Protein AF-A0A0R2AXK6-F1 (afdb_monomer)

Solvent-accessible surface area (backbone atoms only — not comparable to full-atom values): 23419 Å² total; per-residue (Å²): 114,49,30,37,35,32,41,32,31,84,29,77,49,39,44,47,33,46,62,75,41,19,78,37,72,58,37,34,41,34,38,28,27,78,58,57,89,79,59,83,62,90,82,44,73,19,51,71,48,80,43,68,38,48,72,73,38,55,65,51,40,45,72,63,34,59,83,30,48,33,42,36,40,46,66,85,77,73,53,39,70,35,46,60,40,49,54,51,26,28,61,77,44,67,35,57,36,39,37,38,56,71,36,62,55,58,79,75,32,40,62,67,61,29,25,57,58,59,54,71,74,63,50,65,51,50,31,47,26,51,50,57,56,70,73,45,91,66,42,31,27,39,35,17,40,33,49,69,24,69,45,79,58,73,54,69,46,78,36,49,76,92,47,73,53,64,38,30,29,22,26,32,42,27,54,25,52,51,51,52,50,40,71,77,32,79,76,58,55,62,72,30,43,39,31,35,13,21,78,91,36,64,64,66,54,42,59,91,77,33,79,86,25,70,66,97,41,56,74,66,51,48,46,48,52,50,50,52,51,53,73,74,40,69,32,24,30,35,40,36,21,42,54,48,38,40,89,23,62,29,68,47,68,89,77,48,52,69,68,59,47,60,39,57,19,31,73,66,38,44,71,77,39,39,62,63,29,41,53,51,42,34,72,53,44,54,43,28,46,76,73,58,36,48,32,49,31,31,31,13,52,16,42,32,36,76,73,58,39,32,67,37,39,31,28,65,43,40,73,52,37,47,54,74,35,58,40,85,50,71,20,37,31,37,33,30,47,50,50,18,27,25,76,81,83,58,54,76,39,53,43,73,63,65,70,72,88,56,72,46,57,30,92,86,81,65,40,52,51,41,67,42,49,36,63,77,64,57,53,66,33,65,68,24,46,51,49,39,52,54,47,37,73,62,32,55,28,39,39,39,31,22,51,82,52,93,75,72,91,64,56,84,91,36,55,25,37,34,29,29,65,61,91,50,82,58,59,86,68,33,74,41,76,41,72,37,54,41,43,76,66,28,53,88,52,81

pLDDT: mean 91.11, std 10.14, range [39.44, 98.81]

Foldseek 3Di:
DAEEEEAQCVAPLNVLLQVVCQPPQVYAYEYEEQDQVSDDNPSRPHHYHYAHDDLLDLVSLLVRCAPHQEYEYDDDDQLLSNQVSNLVSCVNRVHAEYEYELAPCLQPQEDDLLNVVVCVVPCPSSVNNLVSNLPDPHFYEYEHEAAEFQDQDQAKDKDWPPHRDFAHYDYSNNVSVVVVVCSVPVPPQGSIYIYIHHPPRDDNHNVVVRPRGPPPAPLVRLLVVVVVVLVVWQQEEEEEEQLQCVVLVAHDCVPPDPVLLVQLQDPVNCVPPVFVNLVSCCVRAVVSCVPSAGALLLLLQQLCVVVRSYVAYEYCDQRCRNVSSPGDHYQNQQHHQQFKAFPPPGDTHGNVQSNPNGFRADPPPRGGIRGPHSPVDSHTDPVSVVSVLVSQVVGQEYEYAHDQPPPVPHDLVHAYEYDDLDDHPCVVSHPYYNNDRSNVSSNVSD

Secondary structure (DSSP, 8-state):
-EEEEEETTTSHHHHHHHHHHTT-TTEEEEEEES-GGG---TT--S-EEEEE--TT-HHHHHHH-TT-SEEEE---S-THHHHHHHHHHHHHTT--EEEEE--TTTTS---HHHHHHHHTT--HHHHHHHHHHHHSSSEEEEEEE-EEE-------EEEETTSPP--SEEEHHHHHHHHHHHHH-TTTTTTEEEEEE-TT--SS-SHHHHTTT--SS-HHHHHHHHHHHHHH-SSEEEEE-GGGGGGGT---GGGS-HHHHHHHT-HHHHHH-HHHHHHHHIIIIIHHHHHT-S-HHHHHHHHHHHTTSEEEEEE---S-HHHHHT-SSEEETT--TT-EEETTT--EE-GGGG-SSS--B-TTT-PBEEPS--GGG----HHHHHHHHHHHHH-SEEEEES--SSS----TTS-EEEE-SS--GGGGT-SEEE-S-HHHHHTTT-

Nearest PDB structures (foldseek):
  3qvo-assembly1_A  TM=9.145E-01  e=1.115E-18  Shigella flexneri 2a str. 2457T
  3d4b-assembly1_A  TM=7.989E-01  e=2.030E-16  Thermotoga maritima
  1s7g-assembly1_E  TM=7.992E-01  e=5.850E-15  Archaeoglobus fulgidus
  2b4y-assembly1_A  TM=7.378E-01  e=6.371E-12  Homo sapiens
  5btr-assembly3_C  TM=6.161E-01  e=2.754E-11  Homo sapiens

InterPro domains:
  IPR003000 Sirtuin family [PF02146] (241-403)
  IPR016040 NAD(P)-binding domain [PF13460] (8-186)
  IPR026590 Sirtuin family, catalytic core domain [PS50305] (216-446)
  IPR026591 Sirtuin, catalytic core small domain superfamily [G3DSA:3.30.1600.10] (250-379)
  IPR029035 DHS-like NAD/FAD-binding domain superfamily [SSF52467] (216-444)
  IPR036291 NAD(P)-binding domain superfamily [SSF51735] (1-191)
  IPR050134 NAD-dependent sirtuin protein deacylases [PTHR11085] (218-444)

Radius of gyration: 29.21 Å; Cα contacts (8 Å, |Δi|>4): 893; chains: 1; bounding box: 75×34×78 Å

Structure (mmCIF, N/CA/C/O backbone):
data_AF-A0A0R2AXK6-F1
#
_entry.id   AF-A0A0R2AXK6-F1
#
loop_
_atom_site.group_PDB
_atom_site.id
_atom_site.type_symbol
_atom_site.label_atom_id
_atom_site.label_alt_id
_atom_site.label_comp_id
_atom_site.label_asym_id
_atom_site.label_entity_id
_atom_site.label_seq_id
_atom_site.pdbx_PDB_ins_code
_atom_site.Cartn_x
_atom_site.Cartn_y
_atom_site.Cartn_z
_atom_site.occupancy
_atom_site.B_iso_or_equiv
_atom_site.auth_seq_id
_atom_site.auth_comp_id
_atom_site.auth_asym_id
_atom_site.auth_atom_id
_atom_site.pdbx_PDB_model_num
ATOM 1 N N . MET A 1 1 ? -27.196 8.729 32.545 1.00 89.94 1 MET A N 1
ATOM 2 C CA . MET A 1 1 ? -25.889 8.409 31.955 1.00 89.94 1 MET A CA 1
ATOM 3 C C . MET A 1 1 ? -25.949 6.957 31.538 1.00 89.94 1 MET A C 1
ATOM 5 O O . MET A 1 1 ? -26.334 6.155 32.378 1.00 89.94 1 MET A O 1
ATOM 9 N N . THR A 1 2 ? -25.680 6.662 30.272 1.00 95.62 2 THR A N 1
ATOM 10 C CA . THR A 1 2 ? -25.713 5.306 29.708 1.00 95.62 2 THR A CA 1
ATOM 11 C C . THR A 1 2 ? -24.298 4.742 29.693 1.00 95.62 2 THR A C 1
ATOM 13 O O . THR A 1 2 ? -23.390 5.390 29.168 1.00 95.62 2 THR A O 1
ATOM 16 N N . ASN A 1 3 ? -24.099 3.555 30.251 1.00 97.44 3 ASN A N 1
ATOM 17 C CA . ASN A 1 3 ? -22.807 2.881 30.291 1.00 97.44 3 ASN A CA 1
ATOM 18 C C . ASN A 1 3 ? -22.643 2.017 29.034 1.00 97.44 3 ASN A C 1
ATOM 20 O O . ASN A 1 3 ? -23.398 1.068 28.809 1.00 97.44 3 ASN A O 1
ATOM 24 N N . VAL A 1 4 ? -21.679 2.373 28.185 1.00 97.94 4 VAL A N 1
ATOM 25 C CA . VAL A 1 4 ? -21.466 1.732 26.883 1.00 97.94 4 VAL A CA 1
ATOM 26 C C . VAL A 1 4 ? -20.065 1.147 26.824 1.00 97.94 4 VAL A C 1
ATOM 28 O O . VAL A 1 4 ? -19.077 1.880 26.888 1.00 97.94 4 VAL A O 1
ATOM 31 N N . ILE A 1 5 ? -19.971 -0.166 26.619 1.00 98.25 5 ILE A N 1
ATOM 32 C CA . ILE A 1 5 ? -18.699 -0.846 26.381 1.00 98.25 5 ILE A CA 1
ATOM 33 C C . ILE A 1 5 ? -18.436 -1.008 24.883 1.00 98.25 5 ILE A C 1
ATOM 35 O O . ILE A 1 5 ? -19.271 -1.519 24.136 1.00 98.25 5 ILE A O 1
ATOM 39 N N . LEU A 1 6 ? -17.250 -0.581 24.445 1.00 98.31 6 LEU A N 1
ATOM 40 C CA . LEU A 1 6 ? -16.739 -0.750 23.088 1.00 98.31 6 LEU A CA 1
ATOM 41 C C . LEU A 1 6 ? -15.697 -1.873 23.079 1.00 98.31 6 LEU A C 1
ATOM 43 O O . LEU A 1 6 ? -14.557 -1.684 23.511 1.00 98.31 6 LEU A O 1
ATOM 47 N N . ILE A 1 7 ? -16.074 -3.041 22.564 1.00 97.88 7 ILE A N 1
ATOM 48 C CA . ILE A 1 7 ? -15.177 -4.191 22.416 1.00 97.88 7 ILE A CA 1
ATOM 49 C C . ILE A 1 7 ? -14.426 -4.077 21.093 1.00 97.88 7 ILE A C 1
ATOM 51 O O . ILE A 1 7 ? -15.028 -3.972 20.021 1.00 97.88 7 ILE A O 1
ATOM 55 N N . GLY A 1 8 ? -13.094 -4.115 21.172 1.00 93.94 8 GLY A N 1
ATOM 56 C CA . GLY A 1 8 ? -12.232 -3.791 20.039 1.00 93.94 8 GLY A CA 1
ATOM 57 C C . GLY A 1 8 ? -12.044 -2.284 19.891 1.00 93.94 8 GLY A C 1
ATOM 58 O O . GLY A 1 8 ? -12.012 -1.778 18.773 1.00 93.94 8 GLY A O 1
ATOM 59 N N . ALA A 1 9 ? -11.915 -1.557 21.006 1.00 94.25 9 ALA A N 1
ATOM 60 C CA . ALA A 1 9 ? -11.909 -0.092 21.039 1.00 94.25 9 ALA A CA 1
ATOM 61 C C . ALA A 1 9 ? -10.862 0.576 20.120 1.00 94.25 9 ALA A C 1
ATOM 63 O O . ALA A 1 9 ? -11.079 1.683 19.633 1.00 94.25 9 ALA A O 1
ATOM 64 N N . ASN A 1 10 ? -9.745 -0.100 19.822 1.00 90.25 10 ASN A N 1
ATOM 65 C CA . ASN A 1 10 ? -8.734 0.398 18.880 1.00 90.25 10 ASN A CA 1
ATOM 66 C C . ASN A 1 10 ? -9.032 0.058 17.400 1.00 90.25 10 ASN A C 1
ATOM 68 O O . ASN A 1 10 ? -8.201 0.291 16.526 1.00 90.25 10 ASN A O 1
ATOM 72 N N . GLY A 1 11 ? -10.187 -0.521 17.076 1.00 87.38 11 GLY A N 1
ATOM 73 C CA . GLY A 1 11 ? -10.617 -0.726 15.694 1.00 87.38 11 GLY A CA 1
ATOM 74 C C . GLY A 1 11 ? -10.869 0.609 14.989 1.00 87.38 11 GLY A C 1
ATOM 75 O O . GLY A 1 11 ? -11.299 1.575 15.614 1.00 87.38 11 GLY A O 1
ATOM 76 N N . ALA A 1 12 ? -10.635 0.681 13.674 1.00 87.81 12 ALA A N 1
ATOM 77 C CA . ALA A 1 12 ? -10.747 1.936 12.921 1.00 87.81 12 ALA A CA 1
ATOM 78 C C . ALA A 1 12 ? -12.122 2.614 13.079 1.00 87.81 12 ALA A C 1
ATOM 80 O O . ALA A 1 12 ? -12.190 3.814 13.323 1.00 87.81 12 ALA A O 1
ATOM 81 N N . THR A 1 13 ? -13.211 1.845 13.008 1.00 92.81 13 THR A N 1
ATOM 82 C CA . THR A 1 13 ? -14.577 2.361 13.213 1.00 92.81 13 THR A CA 1
ATOM 83 C C . THR A 1 13 ? -14.833 2.740 14.672 1.00 92.81 13 THR A C 1
ATOM 85 O O . THR A 1 13 ? -15.490 3.742 14.936 1.00 92.81 13 THR A O 1
ATOM 88 N N . MET A 1 14 ? -14.269 1.989 15.624 1.00 96.12 14 MET A N 1
ATOM 89 C CA . MET A 1 14 ? -14.439 2.258 17.056 1.00 96.12 14 MET A CA 1
ATOM 90 C C . MET A 1 14 ? -13.715 3.528 17.501 1.00 96.12 14 MET A C 1
ATOM 92 O O . MET A 1 14 ? -14.247 4.275 18.318 1.00 96.12 14 MET A O 1
ATOM 96 N N . ARG A 1 15 ? -12.558 3.846 16.908 1.00 93.75 15 ARG A N 1
ATOM 97 C CA . ARG A 1 15 ? -11.887 5.136 17.125 1.00 93.75 15 ARG A CA 1
ATOM 98 C C . ARG A 1 15 ? -12.723 6.317 16.633 1.00 93.75 15 ARG A C 1
ATOM 100 O O . ARG A 1 15 ? -12.815 7.311 17.341 1.00 93.75 15 ARG A O 1
ATOM 107 N N . VAL A 1 16 ? -13.363 6.199 15.465 1.00 95.50 16 VAL A N 1
ATOM 108 C CA . VAL A 1 16 ? -14.273 7.240 14.948 1.00 95.50 16 VAL A CA 1
ATOM 109 C C . VAL A 1 16 ? -15.485 7.409 15.866 1.00 95.50 16 VAL A C 1
ATOM 111 O O . VAL A 1 16 ? -15.841 8.534 16.202 1.00 95.50 16 VAL A O 1
ATOM 114 N N . LEU A 1 17 ? -16.073 6.306 16.339 1.00 97.69 17 LEU A N 1
ATOM 115 C CA . LEU A 1 17 ? -17.159 6.337 17.324 1.00 97.69 17 LEU A CA 1
ATOM 116 C C . LEU A 1 17 ? -16.734 7.008 18.637 1.00 97.69 17 LEU A C 1
ATOM 118 O O . LEU A 1 17 ? -17.466 7.835 19.175 1.00 97.69 17 LEU A O 1
ATOM 122 N N . THR A 1 18 ? -15.538 6.686 19.128 1.00 96.62 18 THR A N 1
ATOM 123 C CA . THR A 1 18 ? -14.982 7.267 20.356 1.00 96.62 18 THR A CA 1
ATOM 124 C C . THR A 1 18 ? -14.760 8.769 20.184 1.00 96.62 18 THR A C 1
ATOM 126 O O . THR A 1 18 ? -15.131 9.541 21.062 1.00 96.62 18 THR A O 1
ATOM 129 N N . ASP A 1 19 ? -14.222 9.203 19.039 1.00 95.06 19 ASP A N 1
ATOM 130 C CA . ASP A 1 19 ? -14.019 10.623 18.737 1.00 95.06 19 ASP A CA 1
ATOM 131 C C . ASP A 1 19 ? -15.344 11.398 18.642 1.00 95.06 19 ASP A C 1
ATOM 133 O O . ASP A 1 19 ? -15.443 12.500 19.178 1.00 95.06 19 ASP A O 1
ATOM 137 N N . GLN A 1 20 ? -16.388 10.810 18.047 1.00 96.25 20 GLN A N 1
ATOM 138 C CA . GLN A 1 20 ? -17.723 11.420 17.989 1.00 96.25 20 GLN A CA 1
ATOM 139 C C . GLN A 1 20 ? -18.422 11.478 19.361 1.00 96.25 20 GLN A C 1
ATOM 141 O O . GLN A 1 20 ? -19.237 12.370 19.594 1.00 96.25 20 GLN A O 1
ATOM 146 N N . LEU A 1 21 ? -18.098 10.566 20.285 1.00 96.88 21 LEU A N 1
ATOM 147 C CA . LEU A 1 21 ? -18.639 10.538 21.652 1.00 96.88 21 LEU A CA 1
ATOM 148 C C . LEU A 1 21 ? -17.771 11.278 22.682 1.00 96.88 21 LEU A C 1
ATOM 150 O O . LEU A 1 21 ? -18.183 11.408 23.833 1.00 96.88 21 LEU A O 1
ATOM 154 N N . LYS A 1 22 ? -16.599 11.801 22.302 1.00 95.31 22 LYS A N 1
ATOM 155 C CA . LYS A 1 22 ? -15.584 12.299 23.249 1.00 95.31 22 LYS A CA 1
ATOM 156 C C . LYS A 1 22 ? -16.024 13.463 24.134 1.00 95.31 22 LYS A C 1
ATOM 158 O O . LYS A 1 22 ? -15.409 13.690 25.170 1.00 95.31 22 LYS A O 1
ATOM 163 N N . ASP A 1 23 ? -17.049 14.204 23.724 1.00 95.50 23 ASP A N 1
ATOM 164 C CA . ASP A 1 23 ? -17.620 15.340 24.455 1.00 95.50 23 ASP A CA 1
ATOM 165 C C . ASP A 1 23 ? -19.064 15.057 24.934 1.00 95.50 23 ASP A C 1
ATOM 167 O O . ASP A 1 23 ? -19.755 15.964 25.400 1.00 95.50 23 ASP A O 1
ATOM 171 N N . ASN A 1 24 ? -19.544 13.810 24.823 1.00 94.88 24 ASN A N 1
ATOM 172 C CA . ASN A 1 24 ? -20.887 13.416 25.241 1.00 94.88 24 ASN A CA 1
ATOM 173 C C . ASN A 1 24 ? -20.906 12.956 26.709 1.00 94.88 24 ASN A C 1
ATOM 175 O O . ASN A 1 24 ? -20.625 11.802 27.018 1.00 94.88 24 ASN A O 1
ATOM 179 N N . PHE A 1 25 ? -21.279 13.860 27.614 1.00 95.25 25 PHE A N 1
ATOM 180 C CA . PHE A 1 25 ? -21.327 13.592 29.058 1.00 95.25 25 PHE A CA 1
ATOM 181 C C . PHE A 1 25 ? -22.506 12.713 29.505 1.00 95.25 25 PHE A C 1
ATOM 183 O O . PHE A 1 25 ? -22.531 12.279 30.656 1.00 95.25 25 PHE A O 1
ATOM 190 N N . ASP A 1 26 ? -23.463 12.426 28.619 1.00 96.25 26 ASP A N 1
ATOM 191 C CA . ASP A 1 26 ? -24.569 11.512 28.914 1.00 96.25 26 ASP A CA 1
ATOM 192 C C . ASP A 1 26 ? -24.168 10.038 28.750 1.00 96.25 26 ASP A C 1
ATOM 194 O O . ASP A 1 26 ? -24.932 9.151 29.137 1.00 96.25 26 ASP A O 1
ATOM 198 N N . VAL A 1 27 ? -22.970 9.763 28.223 1.00 96.62 27 VAL A N 1
ATOM 199 C CA . VAL A 1 27 ? -22.441 8.416 27.990 1.00 96.62 27 VAL A CA 1
ATOM 200 C C . VAL A 1 27 ? -21.156 8.216 28.788 1.00 96.62 27 VAL A C 1
ATOM 202 O O . VAL A 1 27 ? -20.233 9.021 28.699 1.00 96.62 27 VAL A O 1
ATOM 205 N N . HIS A 1 28 ? -21.075 7.115 29.534 1.00 97.56 28 HIS A N 1
ATOM 206 C CA . HIS A 1 28 ? -19.812 6.630 30.082 1.00 97.56 28 HIS A CA 1
ATOM 207 C C . HIS A 1 28 ? -19.249 5.546 29.160 1.00 97.56 28 HIS A C 1
ATOM 209 O O . HIS A 1 28 ? -19.881 4.509 28.948 1.00 97.56 28 HIS A O 1
ATOM 215 N N . LEU A 1 29 ? -18.065 5.793 28.605 1.00 97.62 29 LEU A N 1
ATOM 216 C CA . LEU A 1 29 ? -17.387 4.894 27.679 1.00 97.62 29 LEU A CA 1
ATOM 217 C C . LEU A 1 29 ? -16.487 3.910 28.424 1.00 97.62 29 LEU A C 1
ATOM 219 O O . LEU A 1 29 ? -15.584 4.304 29.155 1.00 97.62 29 LEU A O 1
ATOM 223 N N . THR A 1 30 ? -16.657 2.625 28.149 1.00 97.88 30 THR A N 1
ATOM 224 C CA . THR A 1 30 ? -15.738 1.573 28.586 1.00 97.88 30 THR A CA 1
ATOM 225 C C . THR A 1 30 ? -14.996 1.042 27.358 1.00 97.88 30 THR A C 1
ATOM 227 O O . THR A 1 30 ? -15.589 0.403 26.494 1.00 97.88 30 THR A O 1
ATOM 230 N N . LEU A 1 31 ? -13.701 1.331 27.232 1.00 97.88 31 LEU A N 1
ATOM 231 C CA . LEU A 1 31 ? -12.873 0.930 26.091 1.00 97.88 31 LEU A CA 1
ATOM 232 C C . LEU A 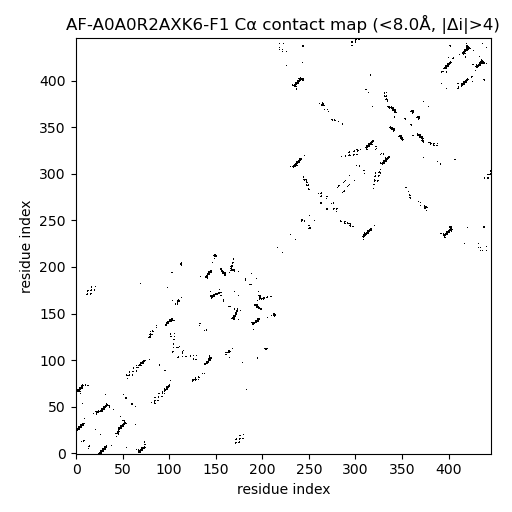1 31 ? -12.188 -0.409 26.390 1.00 97.88 31 LEU A C 1
ATOM 234 O O . LEU A 1 31 ? -11.264 -0.452 27.199 1.00 97.88 31 LEU A O 1
ATOM 238 N N . PHE A 1 32 ? -12.615 -1.488 25.728 1.00 97.94 32 PHE A N 1
ATOM 239 C CA . PHE A 1 32 ? -12.061 -2.833 25.916 1.00 97.94 32 PHE A CA 1
ATOM 240 C C . PHE A 1 32 ? -11.183 -3.253 24.727 1.00 97.94 32 PHE A C 1
ATOM 242 O O . PHE A 1 32 ? -11.628 -3.264 23.569 1.00 97.94 32 PHE A O 1
ATOM 249 N N . LEU A 1 33 ? -9.918 -3.590 24.992 1.00 95.62 33 LEU A N 1
ATOM 250 C CA . LEU A 1 33 ? -8.927 -3.953 23.973 1.00 95.62 33 LEU A CA 1
ATOM 251 C C . LEU A 1 33 ? -7.756 -4.765 24.543 1.00 95.62 33 LEU A C 1
ATOM 253 O O . LEU A 1 33 ? -7.430 -4.647 25.710 1.00 95.62 33 LEU A O 1
ATOM 257 N N . ARG A 1 34 ? -7.034 -5.506 23.694 1.00 89.25 34 ARG A N 1
ATOM 258 C CA . ARG A 1 34 ? -5.893 -6.349 24.119 1.00 89.25 34 ARG A CA 1
ATOM 259 C C . ARG A 1 34 ? -4.637 -5.602 24.575 1.00 89.25 34 ARG A C 1
ATOM 261 O O . ARG A 1 34 ? -3.756 -6.210 25.162 1.00 89.25 34 ARG A O 1
ATOM 268 N N . ASN A 1 35 ? -4.486 -4.338 24.193 1.00 89.88 35 ASN A N 1
ATOM 269 C CA . ASN A 1 35 ? -3.310 -3.540 24.535 1.00 89.88 35 ASN A CA 1
ATOM 270 C C . ASN A 1 35 ? -3.731 -2.079 24.701 1.00 89.88 35 ASN A C 1
ATOM 272 O O . ASN A 1 35 ? -3.864 -1.349 23.713 1.00 89.88 35 ASN A O 1
ATOM 276 N N . ALA A 1 36 ? -3.947 -1.679 25.949 1.00 91.19 36 ALA A N 1
ATOM 277 C CA . ALA A 1 36 ? -4.443 -0.370 26.342 1.00 91.19 36 ALA A CA 1
ATOM 278 C C . ALA A 1 36 ? -3.487 0.769 25.962 1.00 91.19 36 ALA A C 1
ATOM 280 O O . ALA A 1 36 ? -3.949 1.872 25.681 1.00 91.19 36 ALA A O 1
ATOM 281 N N . SER A 1 37 ? -2.176 0.506 25.846 1.00 90.25 37 SER A N 1
ATOM 282 C CA . SER A 1 37 ? -1.186 1.530 25.458 1.00 90.25 37 SER A CA 1
ATOM 283 C C . SER A 1 37 ? -1.405 2.110 24.053 1.00 90.25 37 SER A C 1
ATOM 285 O O . SER A 1 37 ? -0.842 3.147 23.714 1.00 90.25 37 SER A O 1
ATOM 287 N N . ARG A 1 38 ? -2.238 1.459 23.229 1.00 83.00 38 ARG A N 1
ATOM 288 C CA . ARG A 1 38 ? -2.566 1.894 21.863 1.00 83.00 38 ARG A CA 1
ATOM 289 C C . ARG A 1 38 ? -3.660 2.961 21.792 1.00 83.00 38 ARG A C 1
ATOM 291 O O . ARG A 1 38 ? -3.939 3.441 20.696 1.00 83.00 38 ARG A O 1
ATOM 298 N N . ILE A 1 39 ? -4.304 3.302 22.908 1.00 86.56 39 ILE A N 1
ATOM 299 C CA . ILE A 1 39 ? -5.342 4.335 22.961 1.00 86.56 39 ILE A CA 1
ATOM 300 C C . ILE A 1 39 ? -4.852 5.514 23.798 1.00 86.56 39 ILE A C 1
ATOM 302 O O . ILE A 1 39 ? -4.386 5.348 24.921 1.00 86.56 39 ILE A O 1
ATOM 306 N N . ASP A 1 40 ? -5.027 6.718 23.257 1.00 88.06 40 ASP A N 1
ATOM 307 C CA . ASP A 1 40 ? -4.826 7.970 23.977 1.00 88.06 40 ASP A CA 1
ATOM 308 C C . ASP A 1 40 ? -6.177 8.568 24.386 1.00 88.06 40 ASP A C 1
ATOM 310 O O . ASP A 1 40 ? -6.951 9.025 23.543 1.00 88.06 40 ASP A O 1
ATOM 314 N N . THR A 1 41 ? -6.463 8.577 25.686 1.00 90.19 41 THR A N 1
ATOM 315 C CA . THR A 1 41 ? -7.710 9.121 26.240 1.00 90.19 41 THR A CA 1
ATOM 316 C C . THR A 1 41 ? -7.614 10.588 26.648 1.00 90.19 41 THR A C 1
ATOM 318 O O . THR A 1 41 ? -8.620 11.160 27.057 1.00 90.19 41 THR A O 1
ATOM 321 N N . ARG A 1 42 ? -6.453 11.249 26.511 1.00 88.75 42 ARG A N 1
ATOM 322 C CA . ARG A 1 42 ? -6.245 12.633 26.997 1.00 88.75 42 ARG A CA 1
ATOM 323 C C . ARG A 1 42 ? -7.196 13.661 26.380 1.00 88.75 42 ARG A C 1
ATOM 325 O O . ARG A 1 42 ? -7.466 14.686 26.998 1.00 88.75 42 ARG A O 1
ATOM 332 N N . ASN A 1 43 ? -7.696 13.388 25.177 1.00 89.69 43 ASN A N 1
ATOM 333 C CA . ASN A 1 43 ? -8.618 14.264 24.452 1.00 89.69 43 ASN A CA 1
ATOM 334 C C . ASN A 1 43 ? -10.102 13.898 24.652 1.00 89.69 43 ASN A C 1
ATOM 336 O O . ASN A 1 43 ? -10.963 14.533 24.044 1.00 89.69 43 ASN A O 1
ATOM 340 N N . ILE A 1 44 ? -10.408 12.891 25.478 1.00 94.00 44 ILE A N 1
ATOM 341 C CA . ILE A 1 44 ? -11.773 12.453 25.783 1.00 94.00 44 ILE A CA 1
ATOM 342 C C . ILE A 1 44 ? -12.239 13.161 27.055 1.00 94.00 44 ILE A C 1
ATOM 344 O O . ILE A 1 44 ? -11.664 12.974 28.124 1.00 94.00 44 ILE A O 1
ATOM 348 N N . LYS A 1 45 ? -13.270 14.002 26.935 1.00 94.94 45 LYS A N 1
ATOM 349 C CA . LYS A 1 45 ? -13.872 14.729 28.063 1.00 94.94 45 LYS A CA 1
ATOM 350 C C . LYS A 1 45 ? -15.043 13.978 28.691 1.00 94.94 45 LYS A C 1
ATOM 352 O O . LYS A 1 45 ? -15.329 14.191 29.867 1.00 94.94 45 LYS A O 1
ATOM 357 N N . ALA A 1 46 ? -15.716 13.131 27.916 1.00 94.38 46 ALA A N 1
ATOM 358 C CA . ALA A 1 46 ? -16.741 12.223 28.405 1.00 94.38 46 ALA A CA 1
ATOM 359 C C . ALA A 1 46 ? -16.154 11.268 29.464 1.00 94.38 46 ALA A C 1
ATOM 3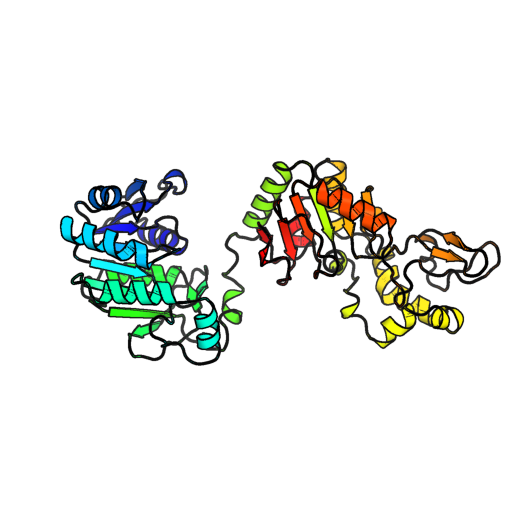61 O O . ALA A 1 46 ? -14.966 10.933 29.393 1.00 94.38 46 ALA A O 1
ATOM 362 N N . PRO A 1 47 ? -16.957 10.810 30.439 1.00 96.81 47 PRO A N 1
ATOM 363 C CA . PRO A 1 47 ? -16.526 9.783 31.379 1.00 96.81 47 PRO A CA 1
ATOM 364 C C . PRO A 1 47 ? -16.017 8.542 30.628 1.00 96.81 47 PRO A C 1
ATOM 366 O O . PRO A 1 47 ? -16.738 7.981 29.806 1.00 96.81 47 PRO A O 1
ATOM 369 N N . VAL A 1 48 ? -14.767 8.136 30.872 1.00 96.94 48 VAL A N 1
ATOM 370 C CA . VAL A 1 48 ? -14.124 7.035 30.143 1.00 96.94 48 VAL A CA 1
ATOM 371 C C . VAL A 1 48 ? -13.294 6.146 31.065 1.00 96.94 48 VAL A C 1
ATOM 373 O O . VAL A 1 48 ? -12.530 6.634 31.897 1.00 96.94 48 VAL A O 1
ATOM 376 N N . SER A 1 49 ? -13.419 4.836 30.875 1.00 96.44 49 SER A N 1
ATOM 377 C CA . SER A 1 49 ? -12.627 3.790 31.523 1.00 96.44 49 SER A CA 1
ATOM 378 C C . SER A 1 49 ? -11.970 2.905 30.462 1.00 96.44 49 SER A C 1
ATOM 380 O O . SER A 1 49 ? -12.547 2.681 29.400 1.00 96.44 49 SER A O 1
ATOM 382 N N . ILE A 1 50 ? -10.767 2.394 30.730 1.00 96.62 50 ILE A N 1
ATOM 383 C CA . ILE A 1 50 ? -10.057 1.471 29.832 1.00 96.62 50 ILE A CA 1
ATOM 384 C C . ILE A 1 50 ? -9.882 0.133 30.536 1.00 96.62 50 ILE A C 1
ATOM 386 O O . ILE A 1 50 ? -9.445 0.099 31.685 1.00 96.62 50 ILE A O 1
ATOM 390 N N . PHE A 1 51 ? -10.163 -0.949 29.817 1.00 96.56 51 PHE A N 1
ATOM 391 C CA . PHE A 1 51 ? -9.929 -2.314 30.264 1.00 96.56 51 PHE A CA 1
ATOM 392 C C . PHE A 1 51 ? -9.072 -3.051 29.239 1.00 96.56 51 PHE A C 1
ATOM 394 O O . PHE A 1 51 ? -9.403 -3.116 28.051 1.00 96.56 51 PHE A O 1
ATOM 401 N N . GLU A 1 52 ? -7.946 -3.581 29.710 1.00 96.75 52 GLU A N 1
ATOM 402 C CA . GLU A 1 52 ? -7.090 -4.448 28.911 1.00 96.75 52 GLU A CA 1
ATOM 403 C C . GLU A 1 52 ? -7.522 -5.905 29.096 1.00 96.75 52 GLU A C 1
ATOM 405 O O . GLU A 1 52 ? -7.545 -6.390 30.224 1.00 96.75 52 GLU A O 1
ATOM 410 N N . GLY A 1 53 ? -7.873 -6.591 28.007 1.00 94.94 53 GLY A N 1
ATOM 411 C CA . GLY A 1 53 ? -8.346 -7.975 28.065 1.00 94.94 53 GLY A CA 1
ATOM 412 C C . GLY A 1 53 ? -8.561 -8.618 26.695 1.00 94.94 53 GLY A C 1
ATOM 4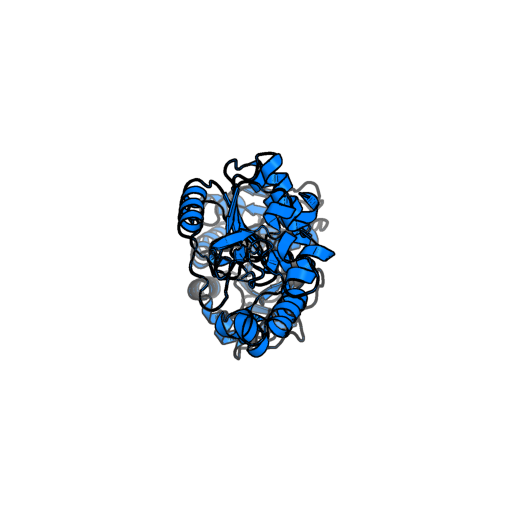13 O O . GLY A 1 53 ? -8.444 -7.967 25.648 1.00 94.94 53 GLY A O 1
ATOM 414 N N . ASP A 1 54 ? -8.872 -9.914 26.697 1.00 92.75 54 ASP A N 1
ATOM 415 C CA . ASP A 1 54 ? -9.187 -10.693 25.500 1.00 92.75 54 ASP A CA 1
ATOM 416 C C . ASP A 1 54 ? -10.687 -10.994 25.390 1.00 92.75 54 ASP A C 1
ATOM 418 O O . ASP A 1 54 ? -11.307 -11.513 26.312 1.00 92.75 54 ASP A O 1
ATOM 422 N N . ALA A 1 55 ? -11.274 -10.737 24.220 1.00 92.56 55 ALA A N 1
ATOM 423 C CA . ALA A 1 55 ? -12.695 -10.974 23.959 1.00 92.56 55 ALA A CA 1
ATOM 424 C C . ALA A 1 55 ? -13.066 -12.469 23.881 1.00 92.56 55 ALA A C 1
ATOM 426 O O . ALA A 1 55 ? -14.241 -12.801 23.754 1.00 92.56 55 ALA A O 1
ATOM 427 N N . THR A 1 56 ? -12.085 -13.374 23.935 1.00 91.19 56 THR A N 1
ATOM 428 C CA . THR A 1 56 ? -12.312 -14.819 24.114 1.00 91.19 56 THR A CA 1
ATOM 429 C C . THR A 1 56 ? -12.184 -15.274 25.570 1.00 91.19 56 THR A C 1
ATOM 431 O O . THR A 1 56 ? -12.439 -16.441 25.859 1.00 91.19 56 THR A O 1
ATOM 434 N N . SER A 1 57 ? -11.748 -14.404 26.488 1.00 95.69 57 SER A N 1
ATOM 435 C CA . SER A 1 57 ? -11.617 -14.718 27.914 1.00 95.69 57 SER A CA 1
ATOM 436 C C . SER A 1 57 ? -12.933 -14.424 28.628 1.00 95.69 57 SER A C 1
ATOM 438 O O . SER A 1 57 ? -13.345 -13.271 28.737 1.00 95.69 57 SER A O 1
ATOM 440 N N . GLN A 1 58 ? -13.594 -15.463 29.147 1.00 94.19 58 GLN A N 1
ATOM 441 C CA . GLN A 1 58 ? -14.831 -15.283 29.915 1.00 94.19 58 GLN A CA 1
ATOM 442 C C . GLN A 1 58 ? -14.599 -14.422 31.165 1.00 94.19 58 GLN A C 1
ATOM 444 O O . GLN A 1 58 ? -15.439 -13.593 31.490 1.00 94.19 58 GLN A O 1
ATOM 449 N N . THR A 1 59 ? -13.460 -14.593 31.843 1.00 94.88 59 THR A N 1
ATOM 450 C CA . THR A 1 59 ? -13.116 -13.820 33.045 1.00 94.88 59 THR A CA 1
ATOM 451 C C . THR A 1 59 ? -12.983 -12.333 32.728 1.00 94.88 59 THR A C 1
ATOM 453 O O . THR A 1 59 ? -13.609 -11.516 33.393 1.00 94.88 59 THR A O 1
ATOM 456 N N . ASP A 1 60 ? -12.236 -11.983 31.675 1.00 96.31 60 ASP A N 1
ATOM 457 C CA . ASP A 1 60 ? -11.996 -10.582 31.302 1.00 96.31 60 ASP A CA 1
ATOM 458 C C . ASP A 1 60 ? -13.311 -9.883 30.924 1.00 96.31 60 ASP A C 1
ATOM 460 O O . ASP A 1 60 ? -13.536 -8.722 31.272 1.00 96.31 60 ASP A O 1
ATOM 464 N N . LEU A 1 61 ? -14.200 -10.595 30.220 1.00 96.31 61 LEU A N 1
ATOM 465 C CA . LEU A 1 61 ? -15.524 -10.091 29.865 1.00 96.31 61 LEU A CA 1
ATOM 466 C C . LEU A 1 61 ? -16.414 -9.932 31.101 1.00 96.31 61 LEU A C 1
ATOM 468 O O . LEU A 1 61 ? -17.026 -8.881 31.276 1.00 96.31 61 LEU A O 1
ATOM 472 N N . ASP A 1 62 ? -16.465 -10.934 31.978 1.00 93.19 62 ASP A N 1
ATOM 473 C CA . ASP A 1 62 ? -17.284 -10.895 33.189 1.00 93.19 62 ASP A CA 1
ATOM 474 C C . ASP A 1 62 ? -16.902 -9.726 34.106 1.00 93.19 62 ASP A C 1
ATOM 476 O O . ASP A 1 62 ? -17.796 -9.051 34.615 1.00 93.19 62 ASP A O 1
ATOM 480 N N . ASP A 1 63 ? -15.600 -9.471 34.273 1.00 91.62 63 ASP A N 1
ATOM 481 C CA . ASP A 1 63 ? -15.071 -8.383 35.101 1.00 91.62 63 ASP A CA 1
ATOM 482 C C . ASP A 1 63 ? -15.357 -6.998 34.496 1.00 91.62 63 ASP A C 1
ATOM 484 O O . ASP A 1 63 ? -15.508 -6.018 35.227 1.00 91.62 63 ASP A O 1
ATOM 488 N N . THR A 1 64 ? -15.464 -6.904 33.166 1.00 94.19 64 THR A N 1
ATOM 489 C CA . THR A 1 64 ? -15.680 -5.626 32.468 1.00 94.19 64 THR A CA 1
ATOM 490 C C . THR A 1 64 ? -17.166 -5.294 32.269 1.00 94.19 64 THR A C 1
ATOM 492 O O . THR A 1 64 ? -17.536 -4.124 32.167 1.00 94.19 64 THR A O 1
ATOM 495 N N . PHE A 1 65 ? -18.043 -6.299 32.196 1.00 95.12 65 PHE A N 1
ATOM 496 C CA . PHE A 1 65 ? -19.464 -6.111 31.857 1.00 95.12 65 PHE A CA 1
ATOM 497 C C . PHE A 1 65 ? -20.324 -5.645 33.038 1.00 95.12 65 PHE A C 1
ATOM 499 O O . PHE A 1 65 ? -21.507 -5.350 32.854 1.00 95.12 65 PHE A O 1
ATOM 506 N N . VAL A 1 66 ? -19.741 -5.549 34.233 1.00 92.00 66 VAL A N 1
ATOM 507 C CA . VAL A 1 66 ? -20.402 -5.011 35.425 1.00 92.00 66 VAL A CA 1
ATOM 508 C C . VAL A 1 66 ? -20.905 -3.588 35.147 1.00 92.00 66 VAL A C 1
ATOM 510 O O . VAL A 1 66 ? -20.171 -2.747 34.624 1.00 92.00 66 VAL A O 1
ATOM 513 N N . ASP A 1 67 ? -22.172 -3.339 35.486 1.00 92.44 67 ASP A N 1
ATOM 514 C CA . ASP A 1 67 ? -22.874 -2.058 35.328 1.00 92.44 67 ASP A CA 1
ATOM 515 C C . ASP A 1 67 ? -22.923 -1.498 33.887 1.00 92.44 67 ASP A C 1
ATOM 517 O O . ASP A 1 67 ? -23.141 -0.301 33.707 1.00 92.44 67 ASP A O 1
ATOM 521 N N . GLN A 1 68 ? -22.746 -2.318 32.843 1.00 96.94 68 GLN A N 1
ATOM 522 C CA . GLN A 1 68 ? -22.896 -1.865 31.450 1.00 96.94 68 GLN A CA 1
ATOM 523 C C . GLN A 1 68 ? -24.352 -1.974 30.967 1.00 96.94 68 GLN A C 1
ATOM 525 O O . GLN A 1 68 ? -25.037 -2.960 31.231 1.00 96.94 68 GLN A O 1
ATOM 530 N N . ASP A 1 69 ? -24.810 -0.995 30.184 1.00 96.69 69 ASP A N 1
ATOM 531 C CA . ASP A 1 69 ? -26.150 -0.998 29.581 1.00 96.69 69 ASP A CA 1
ATOM 532 C C . ASP A 1 69 ? -26.130 -1.563 28.152 1.00 96.69 69 ASP A C 1
ATOM 534 O O . ASP A 1 69 ? -27.036 -2.297 27.740 1.00 96.69 69 ASP A O 1
ATOM 538 N N . ILE A 1 70 ? -25.091 -1.204 27.384 1.00 98.06 70 ILE A N 1
ATOM 539 C CA . ILE A 1 70 ? -24.968 -1.500 25.953 1.00 98.06 70 ILE A CA 1
ATOM 540 C C . ILE A 1 70 ? -23.571 -2.025 25.635 1.00 98.06 70 ILE A C 1
ATOM 542 O O . ILE A 1 70 ? -22.568 -1.401 25.980 1.00 98.06 70 ILE A O 1
ATOM 546 N N . VAL A 1 71 ? -23.512 -3.128 24.890 1.00 98.50 71 VAL A N 1
ATOM 547 C CA . VAL A 1 71 ? -22.275 -3.680 24.326 1.00 98.50 71 VAL A CA 1
ATOM 548 C C . VAL A 1 71 ? -22.221 -3.387 22.834 1.00 98.50 71 VAL A C 1
ATOM 550 O O . VAL A 1 71 ? -23.106 -3.803 22.087 1.00 98.50 71 VAL A O 1
ATOM 553 N N . VAL A 1 72 ? -21.168 -2.706 22.385 1.00 98.62 72 VAL A N 1
ATOM 554 C CA . VAL A 1 72 ? -20.871 -2.479 20.967 1.00 98.62 72 VAL A CA 1
ATOM 555 C C . VAL A 1 72 ? -19.633 -3.282 20.581 1.00 98.62 72 VAL A C 1
ATOM 557 O O . VAL A 1 72 ? -18.561 -3.100 21.156 1.00 98.62 72 VAL A O 1
ATOM 560 N N . VAL A 1 73 ? -19.760 -4.157 19.584 1.00 98.50 73 VAL A N 1
ATOM 561 C CA . VAL A 1 73 ? -18.687 -5.058 19.145 1.00 98.50 73 VAL A CA 1
ATOM 562 C C . VAL A 1 73 ? -18.177 -4.660 17.766 1.00 98.50 73 VAL A C 1
ATOM 564 O O . VAL A 1 73 ? -18.918 -4.677 16.781 1.00 98.50 73 VAL A O 1
ATOM 567 N N . GLY A 1 74 ? -16.889 -4.312 17.704 1.00 94.75 74 GLY A N 1
ATOM 568 C CA . GLY A 1 74 ? -16.167 -3.908 16.495 1.00 94.75 74 GLY A CA 1
ATOM 569 C C . GLY A 1 74 ? -14.862 -4.670 16.340 1.00 94.75 74 GLY A C 1
ATOM 570 O O . GLY A 1 74 ? -13.794 -4.064 16.255 1.00 94.75 74 GLY A O 1
ATOM 571 N N . LEU A 1 75 ? -14.949 -5.997 16.359 1.00 89.31 75 LEU A N 1
ATOM 572 C CA . LEU A 1 75 ? -13.805 -6.895 16.252 1.00 89.31 75 LEU A CA 1
ATOM 573 C C . LEU A 1 75 ? -13.547 -7.310 14.799 1.00 89.31 75 LEU A C 1
ATOM 575 O O . LEU A 1 75 ? -14.429 -7.246 13.949 1.00 89.31 75 LEU A O 1
ATOM 579 N N . GLY A 1 76 ? -12.319 -7.749 14.533 1.00 84.00 76 GLY A N 1
ATOM 580 C CA . GLY A 1 76 ? -11.956 -8.497 13.329 1.00 84.00 76 GLY A CA 1
ATOM 581 C C . GLY A 1 76 ? -11.419 -9.878 13.708 1.00 84.00 76 GLY A C 1
ATOM 582 O O . GLY A 1 76 ? -11.101 -10.122 14.873 1.00 84.00 76 GLY A O 1
ATOM 583 N N . GLY A 1 77 ? -11.285 -10.769 12.726 1.00 83.38 77 GLY A N 1
ATOM 584 C CA . GLY A 1 77 ? -10.840 -12.150 12.944 1.00 83.38 77 GLY A CA 1
ATOM 585 C C . GLY A 1 77 ? -12.015 -13.137 13.014 1.00 83.38 77 GLY A C 1
ATOM 586 O O . GLY A 1 77 ? -13.005 -12.898 12.331 1.00 83.38 77 GLY A O 1
ATOM 587 N N . PRO A 1 78 ? -11.909 -14.241 13.780 1.00 85.50 78 PRO A N 1
ATOM 588 C CA . PRO A 1 78 ? -12.933 -15.290 13.852 1.00 85.50 78 PRO A CA 1
ATOM 589 C C . PRO A 1 78 ? -14.128 -14.848 14.714 1.00 85.50 78 PRO A C 1
ATOM 591 O O . PRO A 1 78 ? -14.211 -15.152 15.905 1.00 85.50 78 PRO A O 1
ATOM 594 N N . LEU A 1 79 ? -15.052 -14.100 14.120 1.00 93.19 79 LEU A N 1
ATOM 595 C CA . LEU A 1 79 ? -16.171 -13.432 14.776 1.00 93.19 79 LEU A CA 1
ATOM 596 C C . LEU A 1 79 ? -17.102 -14.389 15.512 1.00 93.19 79 LEU A C 1
ATOM 598 O O . LEU A 1 79 ? -17.556 -14.054 16.606 1.00 93.19 79 LEU A O 1
ATOM 602 N N . ALA A 1 80 ? -17.347 -15.582 14.962 1.00 93.88 80 ALA A N 1
ATOM 603 C CA . ALA A 1 80 ? -18.221 -16.568 15.593 1.00 93.88 80 ALA A CA 1
ATOM 604 C C . ALA A 1 80 ? -17.708 -16.983 16.982 1.00 93.88 80 ALA A C 1
ATOM 606 O O . ALA A 1 80 ? -18.498 -17.155 17.910 1.00 93.88 80 ALA A O 1
ATOM 607 N N . SER A 1 81 ? -16.384 -17.059 17.151 1.00 94.25 81 SER A N 1
ATOM 608 C CA . SER A 1 81 ? -15.756 -17.455 18.418 1.00 94.25 81 SER A CA 1
ATOM 609 C C . SER A 1 81 ? -15.932 -16.437 19.550 1.00 94.25 81 SER A C 1
ATOM 611 O O . SER A 1 81 ? -15.823 -16.804 20.717 1.00 94.25 81 SER A O 1
ATOM 613 N N . PHE A 1 82 ? -16.239 -15.174 19.231 1.00 96.12 82 PHE A N 1
ATOM 614 C CA . PHE A 1 82 ? -16.480 -14.136 20.237 1.00 96.12 82 PHE A CA 1
ATOM 615 C C . PHE A 1 82 ? -17.935 -14.097 20.720 1.00 96.12 82 PHE A C 1
ATOM 617 O O . PHE A 1 82 ? -18.204 -13.533 21.778 1.00 96.12 82 PHE A O 1
ATOM 624 N N . VAL A 1 83 ? -18.887 -14.662 19.966 1.00 97.81 83 VAL A N 1
ATOM 625 C CA . VAL A 1 83 ? -20.322 -14.489 20.252 1.00 97.81 83 VAL A CA 1
ATOM 626 C C . VAL A 1 83 ? -20.718 -15.135 21.577 1.00 97.81 83 VAL A C 1
ATOM 628 O O . VAL A 1 83 ? -21.336 -14.474 22.407 1.00 97.81 83 VAL A O 1
ATOM 631 N N . GLU A 1 84 ? -20.365 -16.404 21.791 1.00 96.56 84 GLU A N 1
ATOM 632 C CA . GLU A 1 84 ? -20.752 -17.133 23.007 1.00 96.56 84 GLU A CA 1
ATOM 633 C C . GLU A 1 84 ? -20.166 -16.500 24.286 1.00 96.56 84 GLU A C 1
ATOM 635 O O . GLU A 1 84 ? -20.960 -16.211 25.187 1.00 96.56 84 GLU A O 1
ATOM 640 N N . PRO A 1 85 ? -18.853 -16.188 24.378 1.00 97.69 85 PRO A N 1
ATOM 641 C CA . PRO A 1 85 ? -18.299 -15.509 25.552 1.00 97.69 85 PRO A CA 1
ATOM 642 C C . PRO A 1 85 ? -18.985 -14.173 25.862 1.00 97.69 85 PRO A C 1
ATOM 644 O O . PRO A 1 85 ? -19.319 -13.898 27.017 1.00 97.69 85 PRO A O 1
ATOM 647 N N . ILE A 1 86 ? -19.251 -13.359 24.830 1.00 98.12 86 ILE A N 1
ATOM 648 C CA . ILE A 1 86 ? -19.910 -12.055 24.980 1.00 98.12 86 ILE A CA 1
ATOM 649 C C . ILE A 1 86 ? -21.344 -12.234 25.480 1.00 98.12 86 ILE A C 1
ATOM 651 O O . ILE A 1 86 ? -21.711 -11.631 26.483 1.00 98.12 86 ILE A O 1
ATOM 655 N N . VAL A 1 87 ? -22.152 -13.076 24.830 1.00 97.56 87 VAL A N 1
ATOM 656 C CA . VAL A 1 87 ? -23.551 -13.313 25.229 1.00 97.56 87 VAL A CA 1
ATOM 657 C C . VAL A 1 87 ? -23.629 -13.887 26.648 1.00 97.56 87 VAL A C 1
ATOM 659 O O . VAL A 1 87 ? -24.459 -13.450 27.444 1.00 97.56 87 VAL A O 1
ATOM 662 N N . SER A 1 88 ? -22.727 -14.804 27.002 1.00 96.81 88 SER A N 1
ATOM 663 C CA . SER A 1 88 ? -22.611 -15.357 28.356 1.00 96.81 88 SER A CA 1
ATOM 664 C C . SER A 1 88 ? -22.328 -14.266 29.402 1.00 96.81 88 SER A C 1
ATOM 666 O O . SER A 1 88 ? -23.039 -14.173 30.409 1.00 96.81 88 SER A O 1
ATOM 668 N N . ALA A 1 89 ? -21.365 -13.376 29.130 1.00 97.81 89 ALA A N 1
ATOM 669 C CA . ALA A 1 89 ? -21.037 -12.254 30.012 1.00 97.81 89 ALA A CA 1
ATOM 670 C C . ALA A 1 89 ? -22.197 -11.249 30.134 1.00 97.81 89 ALA A C 1
ATOM 672 O O . ALA A 1 89 ? -22.462 -10.742 31.228 1.00 97.81 89 ALA A O 1
ATOM 673 N N . MET A 1 90 ? -22.931 -10.999 29.040 1.00 97.81 90 MET A N 1
ATOM 674 C CA . MET A 1 90 ? -24.140 -10.165 29.053 1.00 97.81 90 MET A CA 1
ATOM 675 C C . MET A 1 90 ? -25.225 -10.755 29.950 1.00 97.81 90 MET A C 1
ATOM 677 O O . MET A 1 90 ? -25.789 -10.032 30.766 1.00 97.81 90 MET A O 1
ATOM 681 N N . HIS A 1 91 ? -25.503 -12.058 29.846 1.00 96.50 91 HIS A N 1
ATOM 682 C CA . HIS A 1 91 ? -26.502 -12.721 30.689 1.00 96.50 91 HIS A CA 1
ATOM 683 C C . HIS A 1 91 ? -26.139 -12.660 32.165 1.00 96.50 91 HIS A C 1
ATOM 685 O O . HIS A 1 91 ? -26.985 -12.316 32.993 1.00 96.50 91 HIS A O 1
ATOM 691 N N . LYS A 1 92 ? -24.880 -12.966 32.490 1.00 96.50 92 LYS A N 1
ATOM 692 C CA . LYS A 1 92 ? -24.381 -12.946 33.865 1.00 96.50 92 LYS A CA 1
ATOM 693 C C . LYS A 1 92 ? -24.505 -11.562 34.504 1.00 96.50 92 LYS A C 1
ATOM 695 O O . LYS A 1 92 ? -24.853 -11.476 35.677 1.00 96.50 92 LYS A O 1
ATOM 700 N N . ASN A 1 93 ? -24.243 -10.505 33.736 1.00 96.31 93 ASN A N 1
ATOM 701 C CA . ASN A 1 93 ? -24.252 -9.121 34.217 1.00 96.31 93 ASN A CA 1
ATOM 702 C C . ASN A 1 93 ? -25.542 -8.354 33.879 1.00 96.31 93 ASN A C 1
ATOM 704 O O . ASN A 1 93 ? -25.606 -7.147 34.079 1.00 96.31 93 ASN A O 1
ATOM 708 N N . HIS A 1 94 ? -26.578 -9.042 33.387 1.00 95.19 94 HIS A N 1
ATOM 709 C CA . HIS A 1 94 ? -27.872 -8.454 33.024 1.00 95.19 94 HIS A CA 1
ATOM 710 C C . HIS A 1 94 ? -27.795 -7.298 32.005 1.00 95.19 94 HIS A C 1
ATOM 712 O O . HIS A 1 94 ? -28.660 -6.420 31.990 1.00 95.19 94 HIS A O 1
ATOM 718 N N . VAL A 1 95 ? -26.798 -7.318 31.115 1.00 96.19 95 VAL A N 1
ATOM 719 C CA . VAL A 1 95 ? -26.658 -6.329 30.038 1.00 96.19 95 VAL A CA 1
ATOM 720 C C . VAL A 1 95 ? -27.720 -6.599 28.977 1.00 96.19 95 VAL A C 1
ATOM 722 O O . VAL A 1 95 ? -27.812 -7.699 28.431 1.00 96.19 95 VAL A O 1
ATOM 725 N N . SER A 1 96 ? -28.538 -5.595 28.672 1.00 88.69 96 SER A N 1
ATOM 726 C CA . SER A 1 96 ? -29.763 -5.808 27.893 1.00 88.69 96 SER A CA 1
ATOM 727 C C . SER A 1 96 ? -29.599 -5.621 26.384 1.00 88.69 96 SER A C 1
ATOM 729 O O . SER A 1 96 ? -30.421 -6.139 25.627 1.00 88.69 96 SER A O 1
ATOM 731 N N . ARG A 1 97 ? -28.559 -4.908 25.924 1.00 97.50 97 ARG A N 1
ATOM 732 C CA . ARG A 1 97 ? -28.442 -4.456 24.529 1.00 97.50 97 ARG A CA 1
ATOM 733 C C . ARG A 1 97 ? -27.101 -4.818 23.892 1.00 97.50 97 ARG A C 1
ATOM 735 O O . ARG A 1 97 ? -26.048 -4.451 24.404 1.00 97.50 97 ARG A O 1
ATOM 742 N N . LEU A 1 98 ? -27.153 -5.474 22.732 1.00 98.50 98 LEU A N 1
ATOM 743 C CA . LEU A 1 98 ? -25.983 -5.803 21.908 1.00 98.50 98 LEU A CA 1
ATOM 744 C C . LEU A 1 98 ? -26.057 -5.096 20.551 1.00 98.50 98 LEU A C 1
ATOM 746 O O . LEU A 1 98 ? -27.065 -5.185 19.856 1.00 98.50 98 LEU A O 1
ATOM 750 N N . ILE A 1 99 ? -24.972 -4.453 20.134 1.00 98.69 99 ILE A N 1
ATOM 751 C CA . ILE A 1 99 ? -24.774 -3.912 18.788 1.00 98.69 99 ILE A CA 1
ATOM 752 C C . ILE A 1 99 ? -23.530 -4.587 18.212 1.00 98.69 99 ILE A C 1
ATOM 754 O O . ILE A 1 99 ? -22.436 -4.419 18.741 1.00 98.69 99 ILE A O 1
ATOM 758 N N . PHE A 1 100 ? -23.676 -5.356 17.135 1.00 98.62 100 PHE A N 1
ATOM 759 C CA . PHE A 1 100 ? -22.584 -6.163 16.582 1.00 98.62 100 PHE A CA 1
ATOM 760 C C . PHE A 1 100 ? -22.352 -5.831 15.110 1.00 98.62 100 PHE A C 1
ATOM 762 O O . PHE A 1 100 ? -23.263 -5.952 14.292 1.00 98.62 100 PHE A O 1
ATOM 769 N N . ILE A 1 101 ? -21.134 -5.427 14.751 1.00 98.50 101 ILE A N 1
ATOM 770 C CA . ILE A 1 101 ? -20.766 -5.137 13.361 1.00 98.50 101 ILE A CA 1
ATOM 771 C C . ILE A 1 101 ? -20.251 -6.417 12.695 1.00 98.50 101 ILE A C 1
ATOM 773 O O . ILE A 1 101 ? -19.223 -6.944 13.107 1.00 98.50 101 ILE A O 1
ATOM 777 N N . LEU A 1 102 ? -20.946 -6.898 11.660 1.00 95.94 102 LEU A N 1
ATOM 778 C CA . LEU A 1 102 ? -20.535 -8.068 10.870 1.00 95.94 102 LEU A CA 1
ATOM 779 C C . LEU A 1 102 ? -20.195 -7.693 9.420 1.00 95.94 102 LEU A C 1
ATOM 781 O O . LEU A 1 102 ? -19.184 -8.128 8.899 1.00 95.94 102 LEU A O 1
ATOM 785 N N . GLY A 1 103 ? -20.970 -6.830 8.769 1.00 94.25 103 GLY A N 1
ATOM 786 C CA . GLY A 1 103 ? -20.755 -6.491 7.350 1.00 94.25 103 GLY A CA 1
ATOM 787 C C . GLY A 1 103 ? -21.803 -7.089 6.412 1.00 94.25 103 GLY A C 1
ATOM 788 O O . GLY A 1 103 ? -22.640 -7.893 6.822 1.00 94.25 103 GLY A O 1
ATOM 789 N N . LEU A 1 104 ? -21.819 -6.614 5.168 1.00 96.31 104 LEU A N 1
ATOM 790 C CA . LEU A 1 104 ? -22.792 -7.007 4.143 1.00 96.31 104 LEU A CA 1
ATOM 791 C C . LEU A 1 104 ? -22.580 -8.427 3.586 1.00 96.31 104 LEU A C 1
ATOM 793 O O . LEU A 1 104 ? -21.465 -8.946 3.557 1.00 96.31 104 LEU A O 1
ATOM 797 N N . GLY A 1 105 ? -23.653 -9.028 3.067 1.00 96.19 105 GLY A N 1
ATOM 798 C CA . GLY A 1 105 ? -23.633 -10.310 2.350 1.00 96.19 105 GLY A CA 1
ATOM 799 C C . GLY A 1 105 ? -23.861 -11.540 3.231 1.00 96.19 105 GLY A C 1
ATOM 800 O O . GLY A 1 105 ? -23.897 -12.665 2.729 1.00 96.19 105 GLY A O 1
ATOM 801 N N . ILE A 1 106 ? -24.035 -11.356 4.541 1.00 96.88 106 ILE A N 1
ATOM 802 C CA . ILE A 1 106 ? -24.249 -12.458 5.491 1.00 96.88 106 ILE A CA 1
ATOM 803 C C . ILE A 1 106 ? -25.604 -13.171 5.310 1.00 96.88 106 ILE A C 1
ATOM 805 O O . ILE A 1 106 ? -25.794 -14.262 5.839 1.00 96.88 106 ILE A O 1
ATOM 809 N N . TYR A 1 107 ? -26.526 -12.609 4.530 1.00 97.50 107 TYR A N 1
ATOM 810 C CA . TYR A 1 107 ? -27.807 -13.216 4.158 1.00 97.50 107 TYR A CA 1
ATOM 811 C C . TYR A 1 107 ? -27.965 -13.392 2.643 1.00 97.50 107 TYR A C 1
ATOM 813 O O . TYR A 1 107 ? -29.091 -13.541 2.171 1.00 97.50 107 TYR A O 1
ATOM 821 N N . ASP A 1 108 ? -26.860 -13.366 1.888 1.00 95.25 108 ASP A N 1
ATOM 822 C CA . ASP A 1 108 ? -26.864 -13.457 0.422 1.00 95.25 108 ASP A CA 1
ATOM 823 C C . ASP A 1 108 ? -27.730 -12.362 -0.239 1.00 95.25 108 ASP A C 1
ATOM 825 O O . ASP A 1 108 ? -28.359 -12.556 -1.276 1.00 95.25 108 ASP A O 1
ATOM 829 N N . GLU A 1 109 ? -27.767 -11.186 0.392 1.00 96.25 109 GLU A N 1
ATOM 830 C CA . GLU A 1 109 ? -28.664 -10.077 0.062 1.00 96.25 109 GLU A CA 1
ATOM 831 C C . GLU A 1 109 ? -28.088 -9.067 -0.946 1.00 96.25 109 GLU A C 1
ATOM 833 O O . GLU A 1 109 ? -28.787 -8.143 -1.369 1.00 96.25 109 GLU A O 1
ATOM 838 N N . VAL A 1 110 ? -26.800 -9.187 -1.282 1.00 97.00 110 VAL A N 1
ATOM 839 C CA . VAL A 1 110 ? -26.078 -8.234 -2.137 1.00 97.00 110 VAL A CA 1
ATOM 840 C C . VAL A 1 110 ? -26.167 -8.702 -3.591 1.00 97.00 110 VAL A C 1
ATOM 842 O O . VAL A 1 110 ? -25.675 -9.787 -3.901 1.00 97.00 110 VAL A O 1
ATOM 845 N N . PRO A 1 111 ? -26.786 -7.928 -4.499 1.00 94.50 111 PRO A N 1
ATOM 846 C CA . PRO A 1 111 ? -27.017 -8.372 -5.867 1.00 94.50 111 PRO A CA 1
ATOM 847 C C . PRO A 1 111 ? -25.812 -8.132 -6.789 1.00 94.50 111 PRO A C 1
ATOM 849 O O . PRO A 1 111 ? -24.914 -7.335 -6.508 1.00 94.50 111 PRO A O 1
ATOM 852 N N . GLY A 1 112 ? -25.860 -8.766 -7.962 1.00 93.94 112 GLY A N 1
ATOM 853 C CA . GLY A 1 112 ? -24.985 -8.461 -9.095 1.00 93.94 112 GLY A CA 1
ATOM 854 C C . GLY A 1 112 ? -23.511 -8.812 -8.878 1.00 93.94 112 GLY A C 1
ATOM 855 O O . GLY A 1 112 ? -23.147 -9.532 -7.948 1.00 93.94 112 GLY A O 1
ATOM 856 N N . LYS A 1 113 ? -22.648 -8.278 -9.752 1.00 90.25 113 LYS A N 1
ATOM 857 C CA . LYS A 1 113 ? -21.206 -8.583 -9.749 1.00 90.25 113 LYS A CA 1
ATOM 858 C C . LYS A 1 113 ? -20.518 -8.176 -8.454 1.00 90.25 113 LYS A C 1
ATOM 860 O O . LYS A 1 113 ? -19.609 -8.864 -8.005 1.00 90.25 113 LYS A O 1
ATOM 865 N N . PHE A 1 114 ? -20.961 -7.076 -7.847 1.00 91.44 114 PHE A N 1
ATOM 866 C CA . PHE A 1 114 ? -20.444 -6.650 -6.555 1.00 91.44 114 PHE A CA 1
ATOM 867 C C . PHE A 1 114 ? -20.754 -7.675 -5.459 1.00 91.44 114 PHE A C 1
ATOM 869 O O . PHE A 1 114 ? -19.871 -7.986 -4.665 1.00 91.44 114 PHE A O 1
ATOM 876 N N . GLY A 1 115 ? -21.961 -8.248 -5.439 1.00 92.38 115 GLY A N 1
ATOM 877 C CA . GLY A 1 115 ? -22.323 -9.310 -4.500 1.00 92.38 115 GLY A CA 1
ATOM 878 C C . GLY A 1 115 ? -21.494 -10.580 -4.688 1.00 92.38 115 GLY A C 1
ATOM 879 O O . GLY A 1 115 ? -20.957 -11.106 -3.715 1.00 92.38 115 GLY A O 1
ATOM 880 N N . GLU A 1 116 ? -21.320 -11.024 -5.936 1.00 90.94 116 GLU A N 1
ATOM 881 C CA . GLU A 1 116 ? -20.460 -12.168 -6.284 1.00 90.94 116 GLU A CA 1
ATOM 882 C C . GLU A 1 116 ? -19.006 -11.938 -5.845 1.00 90.94 116 GLU A C 1
ATOM 884 O O . GLU A 1 116 ? -18.388 -12.797 -5.211 1.00 90.94 116 GLU A O 1
ATOM 889 N N . TRP A 1 117 ? -18.474 -10.748 -6.128 1.00 88.31 117 TRP A N 1
ATOM 890 C CA . TRP A 1 117 ? -17.139 -10.335 -5.711 1.00 88.31 117 TRP A CA 1
ATOM 891 C C . TRP A 1 117 ? -17.008 -10.254 -4.183 1.00 88.31 117 TRP A C 1
ATOM 893 O O . TRP A 1 117 ? -16.042 -10.772 -3.626 1.00 88.31 117 TRP A O 1
ATOM 903 N N . ASN A 1 118 ? -17.994 -9.688 -3.481 1.00 87.00 118 ASN A N 1
ATOM 904 C CA . ASN A 1 118 ? -18.001 -9.591 -2.020 1.00 87.00 118 ASN A CA 1
ATOM 905 C C . ASN A 1 118 ? -18.036 -10.981 -1.364 1.00 87.00 118 ASN A C 1
ATOM 907 O O . ASN A 1 118 ? -17.298 -11.243 -0.415 1.00 87.00 118 ASN A O 1
ATOM 911 N N . ALA A 1 119 ? -18.841 -11.902 -1.900 1.00 88.62 119 ALA A N 1
ATOM 912 C CA . ALA A 1 119 ? -18.913 -13.277 -1.414 1.00 88.62 119 ALA A CA 1
ATOM 913 C C . ALA A 1 119 ? -17.583 -14.043 -1.571 1.00 88.62 119 ALA A C 1
ATOM 915 O O . ALA A 1 119 ? -17.316 -14.964 -0.795 1.00 88.62 119 ALA A O 1
ATOM 916 N N . SER A 1 120 ? -16.724 -13.647 -2.522 1.00 85.00 120 SER A N 1
ATOM 917 C CA . SER A 1 120 ? -15.421 -14.289 -2.760 1.00 85.00 120 SER A CA 1
ATOM 918 C C . SER A 1 120 ? -14.426 -14.138 -1.600 1.00 85.00 120 SER A C 1
ATOM 920 O O . SER A 1 120 ? -13.524 -14.965 -1.474 1.00 85.00 120 SER A O 1
ATOM 922 N N . PHE A 1 121 ? -14.615 -13.156 -0.707 1.00 76.25 121 PHE A N 1
ATOM 923 C CA . PHE A 1 121 ? -13.761 -12.961 0.475 1.00 76.25 121 PHE A CA 1
ATOM 924 C C . PHE A 1 121 ? -14.041 -13.954 1.612 1.00 76.25 121 PHE A C 1
ATOM 926 O O . PHE A 1 121 ? -13.309 -13.971 2.598 1.00 76.25 121 PHE A O 1
ATOM 933 N N . GLY A 1 122 ? -15.065 -14.804 1.474 1.00 83.00 122 GLY A N 1
ATOM 934 C CA . GLY A 1 122 ? -15.402 -15.830 2.456 1.00 83.00 122 GLY A CA 1
ATOM 935 C C . GLY A 1 122 ? -16.177 -15.270 3.648 1.00 83.00 122 GLY A C 1
ATOM 936 O O . GLY A 1 122 ? -15.610 -14.751 4.602 1.00 83.00 122 GLY A O 1
ATOM 937 N N . LEU A 1 123 ? -17.500 -15.440 3.627 1.00 90.69 123 LEU A N 1
ATOM 938 C CA . LEU A 1 123 ? -18.402 -14.922 4.665 1.00 90.69 123 LEU A CA 1
ATOM 939 C C . LEU A 1 123 ? -18.847 -15.981 5.684 1.00 90.69 123 LEU A C 1
ATOM 941 O O . LEU A 1 123 ? -19.678 -15.691 6.535 1.00 90.69 123 LEU A O 1
ATOM 945 N N . THR A 1 124 ? -18.331 -17.211 5.616 1.00 92.06 124 THR A N 1
ATOM 946 C C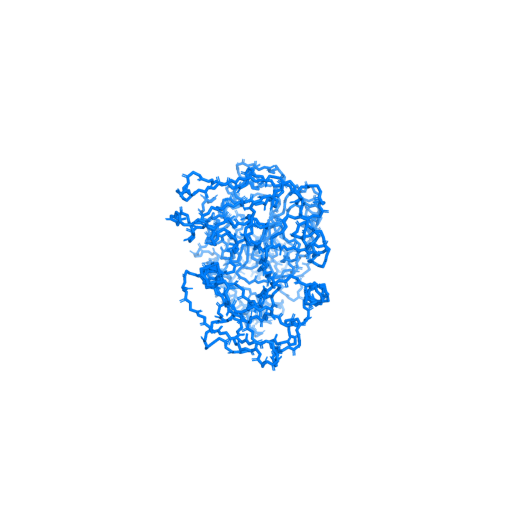A . THR A 1 124 ? -18.815 -18.343 6.431 1.00 92.06 124 THR A CA 1
ATOM 947 C C . THR A 1 124 ? -18.811 -18.044 7.930 1.00 92.06 124 THR A C 1
ATOM 949 O O . THR A 1 124 ? -19.813 -18.272 8.600 1.00 92.06 124 THR A O 1
ATOM 952 N N . ASP A 1 125 ? -17.714 -17.488 8.445 1.00 92.44 125 ASP A N 1
ATOM 953 C CA . ASP A 1 125 ? -17.582 -17.143 9.865 1.00 92.44 125 ASP A CA 1
ATOM 954 C C . ASP A 1 125 ? -18.530 -15.999 10.277 1.00 92.44 125 ASP A C 1
ATOM 956 O O . ASP A 1 125 ? -19.172 -16.060 11.323 1.00 92.44 125 ASP A O 1
ATOM 960 N N . PHE A 1 126 ? -18.732 -15.014 9.399 1.00 95.50 126 PHE A N 1
ATOM 961 C CA . PHE A 1 126 ? -19.683 -13.919 9.604 1.00 95.50 126 PHE A CA 1
ATOM 962 C C . PHE A 1 126 ? -21.134 -14.413 9.644 1.00 95.50 126 PHE A C 1
ATOM 964 O O . PHE A 1 126 ? -21.918 -13.976 10.487 1.00 95.50 126 PHE A O 1
ATOM 971 N N . LYS A 1 127 ? -21.492 -15.341 8.746 1.00 97.50 127 LYS A N 1
ATOM 972 C CA . LYS A 1 127 ? -22.814 -15.982 8.718 1.00 97.50 127 LYS A CA 1
ATOM 973 C C . LYS A 1 127 ? -23.065 -16.788 9.989 1.00 97.50 127 LYS A C 1
ATOM 975 O O . LYS A 1 127 ? -24.163 -16.731 10.537 1.00 97.50 127 LYS A O 1
ATOM 980 N N . GLU A 1 128 ? -22.051 -17.499 10.478 1.00 98.00 128 GLU A N 1
ATOM 981 C CA . GLU A 1 128 ? -22.160 -18.252 11.727 1.00 98.00 128 GLU A CA 1
ATOM 982 C C . GLU A 1 128 ? -22.288 -17.328 12.944 1.00 98.00 128 GLU A C 1
ATOM 984 O O . GLU A 1 128 ? -23.167 -17.544 13.778 1.00 98.00 128 GLU A O 1
ATOM 989 N N . ALA A 1 129 ? -21.504 -16.247 13.015 1.00 98.06 129 ALA A N 1
ATOM 990 C CA . ALA A 1 129 ? -21.646 -15.235 14.060 1.00 98.06 129 ALA A CA 1
ATOM 991 C C . ALA A 1 129 ? -23.061 -14.632 14.076 1.00 98.06 129 ALA A C 1
ATOM 993 O O . ALA A 1 129 ? -23.687 -14.541 15.132 1.00 98.06 129 ALA A O 1
ATOM 994 N N . ALA A 1 130 ? -23.598 -14.287 12.901 1.00 98.38 130 ALA A N 1
ATOM 995 C CA . ALA A 1 130 ? -24.963 -13.791 12.763 1.00 98.38 130 ALA A CA 1
ATOM 996 C C . ALA A 1 130 ? -25.984 -14.805 13.284 1.00 98.38 130 ALA A C 1
ATOM 998 O O . ALA A 1 130 ? -26.823 -14.455 14.109 1.00 98.38 130 ALA A O 1
ATOM 999 N N . ARG A 1 131 ? -25.873 -16.073 12.869 1.00 98.44 131 ARG A N 1
ATOM 1000 C CA . ARG A 1 131 ? -26.758 -17.152 13.323 1.00 98.44 131 ARG A CA 1
ATOM 1001 C C . ARG A 1 131 ? -26.740 -17.282 14.846 1.00 98.44 131 ARG A C 1
ATOM 1003 O O . ARG A 1 131 ? -27.807 -17.339 15.446 1.00 98.44 131 ARG A O 1
ATOM 1010 N N . LEU A 1 132 ? -25.557 -17.310 15.465 1.00 98.44 132 LEU A N 1
ATOM 1011 C CA . LEU A 1 132 ? -25.404 -17.422 16.919 1.00 98.44 132 LEU A CA 1
ATOM 1012 C C . LEU A 1 132 ? -26.077 -16.251 17.651 1.00 98.44 132 LEU A C 1
ATOM 1014 O O . LEU A 1 132 ? -26.859 -16.484 18.574 1.00 98.44 132 LEU A O 1
ATOM 1018 N N . ILE A 1 133 ? -25.852 -15.015 17.190 1.00 98.44 133 ILE A N 1
ATOM 1019 C CA . ILE A 1 133 ? -26.483 -13.809 17.749 1.00 98.44 133 ILE A CA 1
ATOM 1020 C C . ILE A 1 133 ? -28.008 -13.874 17.601 1.00 98.44 133 ILE A C 1
ATOM 1022 O O . ILE A 1 133 ? -28.728 -13.664 18.575 1.00 98.44 133 ILE A O 1
ATOM 1026 N N . GLU A 1 134 ? -28.517 -14.197 16.410 1.00 98.06 134 GLU A N 1
ATOM 1027 C CA . GLU A 1 134 ? -29.959 -14.239 16.134 1.00 98.06 134 GLU A CA 1
ATOM 1028 C C . GLU A 1 134 ? -30.686 -15.345 16.910 1.00 98.06 134 GLU A C 1
ATOM 1030 O O . GLU A 1 134 ? -31.860 -15.192 17.244 1.00 98.06 134 GLU A O 1
ATOM 1035 N N . THR A 1 135 ? -29.997 -16.449 17.218 1.00 97.31 135 THR A N 1
ATOM 1036 C CA . THR A 1 135 ? -30.543 -17.538 18.045 1.00 97.31 135 THR A CA 1
ATOM 1037 C C . THR A 1 135 ? -30.508 -17.252 19.545 1.00 97.31 135 THR A C 1
ATOM 1039 O O . THR A 1 135 ? -31.116 -18.000 20.310 1.00 97.31 135 THR A O 1
ATOM 1042 N N . SER A 1 136 ? -29.819 -16.190 19.972 1.00 96.19 136 SER A N 1
ATOM 1043 C CA . SER A 1 136 ? -29.786 -15.774 21.374 1.00 96.19 136 SER A CA 1
ATOM 1044 C C . SER A 1 136 ? -31.069 -15.045 21.800 1.00 96.19 136 SER A C 1
ATOM 1046 O O . SER A 1 136 ? -31.870 -14.550 20.996 1.00 96.19 136 SER A O 1
ATOM 1048 N N . ASP A 1 137 ? -31.267 -14.943 23.108 1.00 94.56 137 ASP A N 1
ATOM 1049 C CA . ASP A 1 137 ? -32.345 -14.188 23.736 1.00 94.56 137 ASP A CA 1
ATOM 1050 C C . ASP A 1 137 ? -31.981 -12.718 24.028 1.00 94.56 137 ASP A C 1
ATOM 1052 O O . ASP A 1 137 ? -32.866 -11.957 24.423 1.00 94.56 137 ASP A O 1
ATOM 1056 N N . ILE A 1 138 ? -30.763 -12.268 23.706 1.00 95.56 138 ILE A N 1
ATOM 1057 C CA . ILE A 1 138 ? -30.337 -10.862 23.822 1.00 95.56 138 ILE A CA 1
ATOM 1058 C C . ILE A 1 138 ? -31.079 -9.951 22.828 1.00 95.56 138 ILE A C 1
ATOM 1060 O O . ILE A 1 138 ? -31.366 -10.323 21.686 1.00 95.56 138 ILE A O 1
ATOM 1064 N N . ASN A 1 139 ? -31.358 -8.704 23.231 1.00 97.69 139 ASN A N 1
ATOM 1065 C CA . ASN A 1 139 ? -31.826 -7.670 22.308 1.00 97.69 139 ASN A CA 1
ATOM 1066 C C . ASN A 1 139 ? -30.662 -7.128 21.456 1.00 97.69 139 ASN A C 1
ATOM 1068 O O . ASN A 1 139 ? -29.951 -6.191 21.839 1.00 97.69 139 ASN A O 1
ATOM 1072 N N . TYR A 1 140 ? -30.470 -7.718 20.278 1.00 98.44 140 TYR A N 1
ATOM 1073 C CA . TYR A 1 140 ? -29.371 -7.384 19.377 1.00 98.44 140 TYR A CA 1
ATOM 1074 C C . TYR A 1 140 ? -29.751 -6.384 18.275 1.00 98.44 140 TYR A C 1
ATOM 1076 O O . TYR A 1 140 ? -30.908 -6.253 17.879 1.00 98.44 140 TYR A O 1
ATOM 1084 N N . THR A 1 141 ? -28.745 -5.714 17.724 1.00 98.75 141 THR A N 1
ATOM 1085 C CA . THR A 1 141 ? -28.760 -5.140 16.377 1.00 98.75 141 THR A CA 1
ATOM 1086 C C . THR A 1 141 ? -27.489 -5.560 15.661 1.00 98.75 141 THR A C 1
ATOM 1088 O O . THR A 1 141 ? -26.387 -5.243 16.104 1.00 98.75 141 THR A O 1
ATOM 1091 N N . ILE A 1 142 ? -27.637 -6.262 14.541 1.00 98.81 142 ILE A N 1
ATOM 1092 C CA . ILE A 1 142 ? -26.511 -6.607 13.672 1.00 98.81 142 ILE A CA 1
ATOM 1093 C C . ILE A 1 142 ? -26.356 -5.500 12.632 1.00 98.81 142 ILE A C 1
ATOM 1095 O O . ILE A 1 142 ? -27.278 -5.255 11.855 1.00 98.81 142 ILE A O 1
ATOM 1099 N N . LEU A 1 143 ? -25.193 -4.862 12.577 1.00 98.75 143 LEU A N 1
ATOM 1100 C CA . LEU A 1 143 ? -24.851 -3.907 11.530 1.00 98.75 143 LEU A CA 1
ATOM 1101 C C . LEU A 1 143 ? -24.137 -4.618 10.380 1.00 98.75 143 LEU A C 1
ATOM 1103 O O . LEU A 1 143 ? -23.156 -5.340 10.575 1.00 98.75 143 LEU A O 1
ATOM 1107 N N . ARG A 1 144 ? -24.623 -4.371 9.164 1.00 98.25 144 ARG A N 1
ATOM 1108 C CA . ARG A 1 144 ? -24.093 -4.877 7.896 1.00 98.25 144 ARG A CA 1
ATOM 1109 C C . ARG A 1 144 ? -23.597 -3.714 7.028 1.00 98.25 144 ARG A C 1
ATOM 1111 O O . ARG A 1 144 ? -24.216 -3.394 6.016 1.00 98.25 144 ARG A O 1
ATOM 1118 N N . PRO A 1 145 ? -22.544 -2.997 7.447 1.00 97.94 145 PRO A N 1
ATOM 1119 C CA . PRO A 1 145 ? -21.989 -1.919 6.641 1.00 97.94 145 PRO A CA 1
ATOM 1120 C C . PRO A 1 145 ? -21.475 -2.431 5.293 1.00 97.94 145 PRO A C 1
ATOM 1122 O O . PRO A 1 145 ? -20.950 -3.543 5.211 1.00 97.94 145 PRO A O 1
ATOM 1125 N N . ALA A 1 146 ? -21.606 -1.593 4.265 1.00 96.75 146 ALA A N 1
ATOM 1126 C CA . ALA A 1 146 ? -20.927 -1.730 2.984 1.00 96.75 146 ALA A CA 1
ATOM 1127 C C . ALA A 1 146 ? -19.397 -1.553 3.134 1.00 96.75 146 ALA A C 1
ATOM 1129 O O . ALA A 1 146 ? -18.874 -1.453 4.250 1.00 96.75 146 ALA A O 1
ATOM 1130 N N . TRP A 1 147 ? -18.650 -1.498 2.027 1.00 92.62 147 TRP A N 1
ATOM 1131 C CA . TRP A 1 147 ? -17.196 -1.325 2.099 1.00 92.62 147 TRP A CA 1
ATOM 1132 C C . TRP A 1 147 ? -16.815 0.040 2.683 1.00 92.62 147 TRP A C 1
ATOM 1134 O O . TRP A 1 147 ? -17.288 1.088 2.252 1.00 92.62 147 TRP A O 1
ATOM 1144 N N . MET A 1 148 ? -15.964 0.026 3.706 1.00 90.06 148 MET A N 1
ATOM 1145 C CA . MET A 1 148 ? -15.768 1.189 4.570 1.00 90.06 148 MET A CA 1
ATOM 1146 C C . MET A 1 148 ? -14.692 2.147 4.048 1.00 90.06 148 MET A C 1
ATOM 1148 O O . MET A 1 148 ? -13.542 1.744 3.865 1.00 90.06 148 MET A O 1
ATOM 1152 N N . SER A 1 149 ? -15.019 3.432 3.944 1.00 83.25 149 SER A N 1
ATOM 1153 C CA . SER A 1 149 ? -14.075 4.526 3.695 1.00 83.25 149 SER A CA 1
ATOM 1154 C C . SER A 1 149 ? -13.829 5.364 4.961 1.00 83.25 149 SER A C 1
ATOM 1156 O O . SER A 1 149 ? -14.592 5.312 5.931 1.00 83.25 149 SER A O 1
ATOM 1158 N N . ASN A 1 150 ? -12.742 6.139 4.963 1.00 79.94 150 ASN A N 1
ATOM 1159 C CA . ASN A 1 150 ? -12.388 7.067 6.046 1.00 79.94 150 ASN A CA 1
ATOM 1160 C C . ASN A 1 150 ? -12.794 8.520 5.773 1.00 79.94 150 ASN A C 1
ATOM 1162 O O . ASN A 1 150 ? -12.359 9.411 6.501 1.00 79.94 150 ASN A O 1
ATOM 1166 N N . ARG A 1 151 ? -13.596 8.777 4.732 1.00 83.12 151 ARG A N 1
ATOM 1167 C CA . ARG A 1 151 ? -14.050 10.141 4.474 1.00 83.12 151 ARG A CA 1
ATOM 1168 C C . ARG A 1 151 ? -14.916 10.658 5.639 1.00 83.12 151 ARG A C 1
ATOM 1170 O O . ARG A 1 151 ? -15.568 9.848 6.311 1.00 83.12 151 ARG A O 1
ATOM 1177 N N . PRO A 1 152 ? -14.910 11.974 5.912 1.00 80.62 152 PRO A N 1
ATOM 1178 C CA . PRO A 1 152 ? -15.564 12.522 7.094 1.00 80.62 152 PRO A CA 1
ATOM 1179 C C . PRO A 1 152 ? -17.086 12.657 6.954 1.00 80.62 152 PRO A C 1
ATOM 1181 O O . PRO A 1 152 ? -17.749 12.927 7.955 1.00 80.62 152 PRO A O 1
ATOM 1184 N N . GLU A 1 153 ? -17.659 12.512 5.754 1.00 86.12 153 GLU A N 1
ATOM 1185 C CA . GLU A 1 153 ? -19.080 12.781 5.542 1.00 86.12 153 GLU A CA 1
ATOM 1186 C C . GLU A 1 153 ? -19.955 11.755 6.261 1.00 86.12 153 GLU A C 1
ATOM 1188 O O . GLU A 1 153 ? -19.702 10.549 6.241 1.00 86.12 153 GLU A O 1
ATOM 1193 N N . ILE A 1 154 ? -21.029 12.245 6.872 1.00 95.06 154 ILE A N 1
ATOM 1194 C CA . ILE A 1 154 ? -22.096 11.417 7.426 1.00 95.06 154 ILE A CA 1
ATOM 1195 C C . ILE A 1 154 ? -23.234 11.441 6.412 1.00 95.06 154 ILE A C 1
ATOM 1197 O O . ILE A 1 154 ? -23.959 12.428 6.299 1.00 95.06 154 ILE A O 1
ATOM 1201 N N . ASN A 1 155 ? -23.356 10.365 5.645 1.00 94.81 155 ASN A N 1
ATOM 1202 C CA . ASN A 1 155 ? -24.386 10.193 4.634 1.00 94.81 155 ASN A CA 1
ATOM 1203 C C . ASN A 1 155 ? -24.638 8.700 4.432 1.00 94.81 155 ASN A C 1
ATOM 1205 O O . ASN A 1 155 ? -23.742 7.964 4.019 1.00 94.81 155 ASN A O 1
ATOM 1209 N N . TYR A 1 156 ? -25.848 8.251 4.748 1.00 97.56 156 TYR A N 1
ATOM 1210 C CA . TYR A 1 156 ? -26.191 6.844 4.644 1.00 97.56 156 TYR A CA 1
ATOM 1211 C C . TYR A 1 156 ? -27.683 6.614 4.451 1.00 97.56 156 TYR A C 1
ATOM 1213 O O . TYR A 1 156 ? -28.530 7.369 4.930 1.00 97.56 156 TYR A O 1
ATOM 1221 N N . GLU A 1 157 ? -27.983 5.504 3.797 1.00 97.62 157 GLU A N 1
ATOM 1222 C CA . GLU A 1 157 ? -29.282 4.861 3.775 1.00 97.62 157 GLU A CA 1
ATOM 1223 C C . GLU A 1 157 ? -29.211 3.494 4.457 1.00 97.62 157 GLU A C 1
ATOM 1225 O O . GLU A 1 157 ? -28.135 2.940 4.705 1.00 97.62 157 GLU A O 1
ATOM 1230 N N . THR A 1 158 ? -30.384 2.964 4.797 1.00 98.31 158 THR A N 1
ATOM 1231 C CA . THR A 1 158 ? -30.513 1.673 5.463 1.00 98.31 158 THR A CA 1
ATOM 1232 C C . THR A 1 158 ? -31.245 0.655 4.596 1.00 98.31 158 THR A C 1
ATOM 1234 O O . THR A 1 158 ? -32.119 0.984 3.788 1.00 98.31 158 THR A O 1
ATOM 1237 N N . THR A 1 159 ? -30.894 -0.611 4.801 1.00 98.00 159 THR A N 1
ATOM 1238 C CA . THR A 1 159 ? -31.682 -1.775 4.367 1.00 98.00 159 THR A CA 1
ATOM 1239 C C . THR A 1 159 ? -31.916 -2.692 5.556 1.00 98.00 159 THR A C 1
ATOM 1241 O O . THR A 1 159 ? -31.106 -2.725 6.485 1.00 98.00 159 THR A O 1
ATOM 1244 N N . VAL A 1 160 ? -33.000 -3.460 5.557 1.00 97.81 160 VAL A N 1
ATOM 1245 C CA . VAL A 1 160 ? -33.253 -4.467 6.602 1.00 97.81 160 VAL A CA 1
ATOM 1246 C C . VAL A 1 160 ? -33.083 -5.886 6.065 1.00 97.81 160 VAL A C 1
ATOM 1248 O O . VAL A 1 160 ? -33.064 -6.118 4.858 1.00 97.81 160 VAL A O 1
ATOM 1251 N N . LYS A 1 161 ? -32.915 -6.866 6.959 1.00 97.06 161 LYS A N 1
ATOM 1252 C CA . LYS A 1 161 ? -32.866 -8.285 6.574 1.00 97.06 161 LYS A CA 1
ATOM 1253 C C . LYS A 1 161 ? -34.105 -8.662 5.754 1.00 97.06 161 LYS A C 1
ATOM 1255 O O . LYS A 1 161 ? -35.227 -8.396 6.175 1.00 97.06 161 LYS A O 1
ATOM 1260 N N . GLY A 1 162 ? -33.882 -9.318 4.617 1.00 96.25 162 GLY A N 1
ATOM 1261 C CA . GLY A 1 162 ? -34.927 -9.697 3.663 1.00 96.25 162 GLY A CA 1
ATOM 1262 C C . GLY A 1 162 ? -35.099 -8.714 2.501 1.00 96.25 162 GLY A C 1
ATOM 1263 O O . GLY A 1 162 ? -35.714 -9.079 1.504 1.00 96.25 162 GLY A O 1
ATOM 1264 N N . GLU A 1 163 ? -34.527 -7.511 2.587 1.00 97.44 163 GLU A N 1
ATOM 1265 C CA . GLU A 1 163 ? -34.425 -6.591 1.453 1.00 97.44 163 GLU A CA 1
ATOM 1266 C C . GLU A 1 163 ? -33.130 -6.813 0.669 1.00 97.44 163 GLU A C 1
ATOM 1268 O O . GLU A 1 163 ? -32.105 -7.213 1.225 1.00 97.44 163 GLU A O 1
ATOM 1273 N N . THR A 1 164 ? -33.163 -6.478 -0.619 1.00 96.56 164 THR A N 1
ATOM 1274 C CA . THR A 1 164 ? -31.955 -6.360 -1.437 1.00 96.56 164 THR A CA 1
ATOM 1275 C C . THR A 1 164 ? -31.072 -5.233 -0.901 1.00 96.56 164 THR A C 1
ATOM 1277 O O . THR A 1 164 ? -31.536 -4.101 -0.739 1.00 96.56 164 THR A O 1
ATOM 1280 N N . PHE A 1 165 ? -29.796 -5.529 -0.653 1.00 97.38 165 PHE A N 1
ATOM 1281 C CA . PHE A 1 165 ? -28.815 -4.526 -0.244 1.00 97.38 165 PHE A CA 1
ATOM 1282 C C . PHE A 1 165 ? -28.554 -3.525 -1.369 1.00 97.38 165 PHE A C 1
ATOM 1284 O O . PHE A 1 165 ? -28.475 -3.910 -2.536 1.00 97.38 165 PHE A O 1
ATOM 1291 N N . ARG A 1 166 ? -28.385 -2.253 -1.009 1.00 94.81 166 ARG A N 1
ATOM 1292 C CA . ARG A 1 166 ? -28.092 -1.154 -1.937 1.00 94.81 166 ARG A CA 1
ATOM 1293 C C . ARG A 1 166 ? -26.773 -0.495 -1.573 1.00 94.81 166 ARG A C 1
ATOM 1295 O O . ARG A 1 166 ? -26.411 -0.494 -0.399 1.00 94.81 166 ARG A O 1
ATOM 1302 N N . GLY A 1 167 ? -26.093 0.085 -2.555 1.00 93.75 167 GLY A N 1
ATOM 1303 C CA . GLY A 1 167 ? -24.811 0.764 -2.390 1.00 93.75 167 GLY A CA 1
ATOM 1304 C C . GLY A 1 167 ? -23.620 -0.178 -2.184 1.00 93.75 167 GLY A C 1
ATOM 1305 O O . GLY A 1 167 ? -23.757 -1.320 -1.740 1.00 93.75 167 GLY A O 1
ATOM 1306 N N . THR A 1 168 ? -22.426 0.312 -2.517 1.00 93.12 168 THR A N 1
ATOM 1307 C CA . THR A 1 168 ? -21.178 -0.464 -2.424 1.00 93.12 168 THR A CA 1
ATOM 1308 C C . THR A 1 168 ? -20.234 0.019 -1.330 1.00 93.12 168 THR A C 1
ATOM 1310 O O . THR A 1 168 ? -19.429 -0.777 -0.843 1.00 93.12 168 THR A O 1
ATOM 1313 N N . VAL A 1 169 ? -20.357 1.274 -0.879 1.00 92.62 169 VAL A N 1
ATOM 1314 C CA . VAL A 1 169 ? -19.479 1.865 0.144 1.00 92.62 169 VAL A CA 1
ATOM 1315 C C . VAL A 1 169 ? -20.245 2.571 1.259 1.00 92.62 169 VAL A C 1
ATOM 1317 O O . VAL A 1 169 ? -21.427 2.865 1.123 1.00 92.62 169 VAL A O 1
ATOM 1320 N N . ILE A 1 170 ? -19.567 2.836 2.374 1.00 96.19 170 ILE A N 1
ATOM 1321 C CA . ILE A 1 170 ? -20.066 3.608 3.518 1.00 96.19 170 ILE A CA 1
ATOM 1322 C C . ILE A 1 170 ? -18.892 4.274 4.242 1.00 96.19 170 ILE A C 1
ATOM 1324 O O . ILE A 1 170 ? -17.806 3.702 4.308 1.00 96.19 170 ILE A O 1
ATOM 1328 N N . THR A 1 171 ? -19.073 5.455 4.829 1.00 94.38 171 THR A N 1
ATOM 1329 C CA . THR A 1 171 ? -18.027 6.060 5.670 1.00 94.38 171 THR A CA 1
ATOM 1330 C C . THR A 1 171 ? -18.061 5.484 7.089 1.00 94.38 171 THR A C 1
ATOM 1332 O O . THR A 1 171 ? -19.125 5.199 7.646 1.00 94.38 171 THR A O 1
ATOM 1335 N N . ARG A 1 172 ? -16.901 5.356 7.743 1.00 95.19 172 ARG A N 1
ATOM 1336 C CA . ARG A 1 172 ? -16.854 4.998 9.176 1.00 95.19 172 ARG A CA 1
ATOM 1337 C C . ARG A 1 172 ? -17.557 6.034 10.055 1.00 95.19 172 ARG A C 1
ATOM 1339 O O . ARG A 1 172 ? -18.149 5.652 11.061 1.00 95.19 172 ARG A O 1
ATOM 1346 N N . ALA A 1 173 ? -17.548 7.305 9.645 1.00 95.88 173 ALA A N 1
ATOM 1347 C CA . ALA A 1 173 ? -18.290 8.379 10.301 1.00 95.88 173 ALA A CA 1
ATOM 1348 C C . ALA A 1 173 ? -19.806 8.124 10.298 1.00 95.88 173 ALA A C 1
ATOM 1350 O O . ALA A 1 173 ? -20.453 8.334 11.319 1.00 95.88 173 ALA A O 1
ATOM 1351 N N . SER A 1 174 ? -20.352 7.602 9.195 1.00 98.25 174 SER A N 1
ATOM 1352 C CA . SER A 1 174 ? -21.764 7.215 9.079 1.00 98.25 174 SER A CA 1
ATOM 1353 C C . SER A 1 174 ? -22.127 6.010 9.945 1.00 98.25 174 SER A C 1
ATOM 1355 O O . SER A 1 174 ? -23.185 5.992 10.572 1.00 98.25 174 SER A O 1
ATOM 1357 N N . ILE A 1 175 ? -21.245 5.007 10.017 1.00 98.50 175 ILE A N 1
ATOM 1358 C CA . ILE A 1 175 ? -21.450 3.847 10.898 1.00 98.50 175 ILE A CA 1
ATOM 1359 C C . ILE A 1 175 ? -21.470 4.297 12.363 1.00 98.50 175 ILE A C 1
ATOM 1361 O O . ILE A 1 175 ? -22.365 3.905 13.110 1.00 98.50 175 ILE A O 1
ATOM 1365 N N . ALA A 1 176 ? -20.502 5.126 12.763 1.00 98.38 176 ALA A N 1
ATOM 1366 C CA . ALA A 1 176 ? -20.426 5.684 14.107 1.00 98.38 176 ALA A CA 1
ATOM 1367 C C . ALA A 1 176 ? -21.676 6.511 14.454 1.00 98.38 176 ALA A C 1
ATOM 1369 O O . ALA A 1 176 ? -22.289 6.258 15.490 1.00 98.38 176 ALA A O 1
ATOM 1370 N N . ASP A 1 177 ? -22.125 7.395 13.555 1.00 98.62 177 ASP A N 1
ATOM 1371 C CA . ASP A 1 177 ? -23.354 8.178 13.738 1.00 98.62 177 ASP A CA 1
ATOM 1372 C C . ASP A 1 177 ? -24.580 7.276 13.958 1.00 98.62 177 ASP A C 1
ATOM 1374 O O . ASP A 1 177 ? -25.374 7.505 14.874 1.00 98.62 177 ASP A O 1
ATOM 1378 N N . TYR A 1 178 ? -24.717 6.195 13.181 1.00 98.62 178 TYR A N 1
ATOM 1379 C CA . TYR A 1 178 ? -25.823 5.255 13.363 1.00 98.62 178 TYR A CA 1
ATOM 1380 C C . TYR A 1 178 ? -25.737 4.488 14.691 1.00 98.62 178 TYR A C 1
ATOM 1382 O O . TYR A 1 178 ? -26.759 4.280 15.344 1.00 98.62 178 TYR A O 1
ATOM 1390 N N . ILE A 1 179 ? -24.536 4.110 15.144 1.00 98.50 179 ILE A N 1
ATOM 1391 C CA . ILE A 1 179 ? -24.349 3.500 16.472 1.00 98.50 179 ILE A CA 1
ATOM 1392 C C . ILE A 1 179 ? -24.760 4.481 17.575 1.00 98.50 179 ILE A C 1
ATOM 1394 O O . ILE A 1 179 ? -25.460 4.084 18.503 1.00 98.50 179 ILE A O 1
ATOM 1398 N N . ILE A 1 180 ? -24.413 5.765 17.459 1.00 98.25 180 ILE A N 1
ATOM 1399 C CA . ILE A 1 180 ? -24.849 6.801 18.408 1.00 98.25 180 ILE A CA 1
ATOM 1400 C C . ILE A 1 180 ? -26.380 6.923 18.414 1.00 98.25 180 ILE A C 1
ATOM 1402 O O . ILE A 1 180 ? -26.982 7.041 19.483 1.00 98.25 180 ILE A O 1
ATOM 1406 N N . LYS A 1 181 ? -27.041 6.821 17.251 1.00 97.94 181 LYS A N 1
ATOM 1407 C CA . LYS A 1 181 ? -28.513 6.760 17.188 1.00 97.94 181 LYS A CA 1
ATOM 1408 C C . LYS A 1 181 ? -29.073 5.553 17.938 1.00 97.94 181 LYS A C 1
ATOM 1410 O O . LYS A 1 181 ? -30.048 5.724 18.662 1.00 97.94 181 LYS A O 1
ATOM 1415 N N . LEU A 1 182 ? -28.459 4.375 17.814 1.00 97.81 182 LEU A N 1
ATOM 1416 C CA . LEU A 1 182 ? -28.864 3.172 18.555 1.00 97.81 182 LEU A CA 1
ATOM 1417 C C . LEU A 1 182 ? -28.634 3.304 20.069 1.00 97.81 182 LEU A C 1
ATOM 1419 O O . LEU A 1 182 ? -29.470 2.851 20.844 1.00 97.81 182 LEU A O 1
ATOM 1423 N N . ILE A 1 183 ? -27.542 3.950 20.495 1.00 96.75 183 ILE A N 1
ATOM 1424 C CA . ILE A 1 183 ? -27.263 4.231 21.914 1.00 96.75 183 ILE A CA 1
ATOM 1425 C C . ILE A 1 183 ? -28.337 5.156 22.504 1.00 96.75 183 ILE A C 1
ATOM 1427 O O . ILE A 1 183 ? -28.823 4.921 23.608 1.00 96.75 183 ILE A O 1
ATOM 1431 N N . ASN A 1 184 ? -28.734 6.188 21.758 1.00 95.75 184 ASN A N 1
ATOM 1432 C CA . ASN A 1 184 ? -29.690 7.195 22.225 1.00 95.75 184 ASN A CA 1
ATOM 1433 C C . ASN A 1 184 ? -31.163 6.775 22.062 1.00 95.75 184 ASN A C 1
ATOM 1435 O O . ASN A 1 184 ? -32.044 7.392 22.660 1.00 95.75 184 ASN A O 1
ATOM 1439 N N . GLN A 1 185 ? -31.452 5.765 21.236 1.00 95.25 185 GLN A N 1
ATOM 1440 C CA . GLN A 1 185 ? -32.802 5.269 20.955 1.00 95.25 185 GLN A CA 1
ATOM 1441 C C . GLN A 1 185 ? -32.859 3.755 21.210 1.00 95.25 185 GLN A C 1
ATOM 1443 O O . GLN A 1 185 ? -32.711 2.972 20.270 1.00 95.25 185 GLN A O 1
ATOM 1448 N N . PRO A 1 186 ? -33.089 3.320 22.462 1.00 85.06 186 PRO A N 1
ATOM 1449 C CA . PRO A 1 186 ? -32.938 1.918 22.859 1.00 85.06 186 PRO A CA 1
ATOM 1450 C C . PRO A 1 186 ? -33.879 0.954 22.124 1.00 85.06 186 PRO A C 1
ATOM 1452 O O . PRO A 1 186 ? -33.541 -0.220 21.993 1.00 85.06 186 PRO A O 1
ATOM 1455 N N . ASP A 1 187 ? -35.014 1.445 21.611 1.00 93.06 187 ASP A N 1
ATOM 1456 C CA . ASP A 1 187 ? -35.993 0.650 20.860 1.00 93.06 187 ASP A CA 1
ATOM 1457 C C . ASP A 1 187 ? -35.692 0.533 19.356 1.00 93.06 187 ASP A C 1
ATOM 1459 O O . ASP A 1 187 ? -36.300 -0.277 18.646 1.00 93.06 187 ASP A O 1
ATOM 1463 N N . LEU A 1 188 ? -34.764 1.345 18.838 1.00 97.19 188 LEU A N 1
ATOM 1464 C CA . LEU A 1 188 ? -34.437 1.365 17.419 1.00 97.19 188 LEU A CA 1
ATOM 1465 C C . LEU A 1 188 ? -33.737 0.061 17.018 1.00 97.19 188 LEU A C 1
ATOM 1467 O O . LEU A 1 188 ? -32.736 -0.330 17.614 1.00 97.19 188 LEU A O 1
ATOM 1471 N N . ALA A 1 189 ? -34.242 -0.583 15.961 1.00 97.00 189 ALA A N 1
ATOM 1472 C CA . ALA A 1 189 ? -33.671 -1.796 15.367 1.00 97.00 189 ALA A CA 1
ATOM 1473 C C . ALA A 1 189 ? -33.517 -2.992 16.335 1.0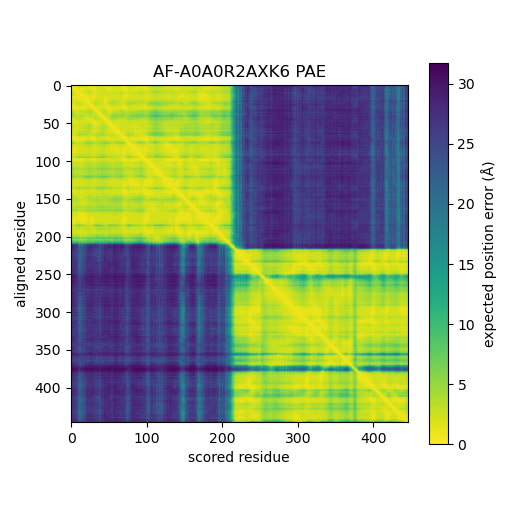0 97.00 189 ALA A C 1
ATOM 1475 O O . ALA A 1 189 ? -32.609 -3.813 16.161 1.00 97.00 189 ALA A O 1
ATOM 1476 N N . ASN A 1 190 ? -34.408 -3.114 17.325 1.00 97.56 190 ASN A N 1
ATOM 1477 C CA . ASN A 1 190 ? -34.464 -4.263 18.234 1.00 97.56 190 ASN A CA 1
ATOM 1478 C C . ASN A 1 190 ? -34.624 -5.584 17.476 1.00 97.56 190 ASN A C 1
ATOM 1480 O O . ASN A 1 190 ? -35.513 -5.721 16.634 1.00 97.56 190 ASN A O 1
ATOM 1484 N N . ARG A 1 191 ? -33.752 -6.552 17.781 1.00 97.31 191 ARG A N 1
ATOM 1485 C CA . ARG A 1 191 ? -33.613 -7.830 17.053 1.00 97.31 191 ARG A CA 1
ATOM 1486 C C . ARG A 1 191 ? -33.511 -7.653 15.531 1.00 97.31 191 ARG A C 1
ATOM 1488 O O . ARG A 1 191 ? -33.929 -8.510 14.754 1.00 97.31 191 ARG A O 1
ATOM 1495 N N . GLY A 1 192 ? -32.974 -6.516 15.098 1.00 97.56 192 GLY A N 1
ATOM 1496 C CA . GLY A 1 192 ? -32.855 -6.137 13.698 1.00 97.56 192 GLY A CA 1
ATOM 1497 C C . GLY A 1 192 ? -31.481 -6.455 13.119 1.00 97.56 192 GLY A C 1
ATOM 1498 O O . GLY A 1 192 ? -30.478 -6.526 13.831 1.00 97.56 192 GLY A O 1
ATOM 1499 N N . SER A 1 193 ? -31.421 -6.577 11.792 1.00 98.44 193 SER A N 1
ATOM 1500 C CA . SER A 1 193 ? -30.157 -6.534 11.060 1.00 98.44 193 SER A CA 1
ATOM 1501 C C . SER A 1 193 ? -30.193 -5.469 9.971 1.00 98.44 193 SER A C 1
ATOM 1503 O O . SER A 1 193 ? -30.935 -5.583 8.990 1.00 98.44 193 SER A O 1
ATOM 1505 N N . ILE A 1 194 ? -29.381 -4.433 10.165 1.00 98.69 194 ILE A N 1
ATOM 1506 C CA . ILE A 1 194 ? -29.423 -3.180 9.420 1.00 98.69 194 ILE A CA 1
ATOM 1507 C C . ILE A 1 194 ? -28.206 -3.085 8.508 1.00 98.69 194 ILE A C 1
ATOM 1509 O O . ILE A 1 194 ? -27.070 -3.061 8.977 1.00 98.69 194 ILE A O 1
ATOM 1513 N N . GLY A 1 195 ? -28.449 -3.028 7.205 1.00 98.50 195 GLY A N 1
ATOM 1514 C CA . GLY A 1 195 ? -27.449 -2.663 6.214 1.00 98.50 195 GLY A CA 1
ATOM 1515 C C . GLY A 1 195 ? -27.224 -1.161 6.203 1.00 98.50 195 GLY A C 1
ATOM 1516 O O . GLY A 1 195 ? -28.187 -0.412 6.350 1.00 98.50 195 GLY A O 1
ATOM 1517 N N . LEU A 1 196 ? -25.970 -0.737 6.048 1.00 98.56 196 LEU A N 1
ATOM 1518 C CA . LEU A 1 196 ? -25.582 0.675 5.994 1.00 98.56 196 LEU A CA 1
ATOM 1519 C C . LEU A 1 196 ? -24.730 0.927 4.755 1.00 98.56 196 LEU A C 1
ATOM 1521 O O . LEU A 1 196 ? -23.678 0.305 4.597 1.00 98.56 196 LEU A O 1
ATOM 1525 N N . SER A 1 197 ? -25.164 1.851 3.909 1.00 97.44 197 SER A N 1
ATOM 1526 C CA . SER A 1 197 ? -24.477 2.214 2.671 1.00 97.44 197 SER A CA 1
ATOM 1527 C C . SER A 1 197 ? -24.720 3.670 2.305 1.00 97.44 197 SER A C 1
ATOM 1529 O O . SER A 1 197 ? -25.670 4.293 2.769 1.00 97.44 197 SER A O 1
ATOM 1531 N N . GLU A 1 198 ? -23.823 4.238 1.510 1.00 95.00 198 GLU A N 1
ATOM 1532 C CA . GLU A 1 198 ? -23.940 5.599 1.013 1.00 95.00 198 GLU A CA 1
ATOM 1533 C C . GLU A 1 198 ? -24.866 5.618 -0.220 1.00 95.00 198 GLU A C 1
ATOM 1535 O O . GLU A 1 198 ? -24.654 4.823 -1.150 1.00 95.00 198 GLU A O 1
ATOM 1540 N N . PRO A 1 199 ? -25.880 6.504 -0.262 1.00 93.50 199 PRO A N 1
ATOM 1541 C CA . PRO A 1 199 ? -26.781 6.617 -1.404 1.00 93.50 199 PRO A CA 1
ATOM 1542 C C . PRO A 1 199 ? -26.034 6.901 -2.712 1.00 93.50 199 PRO A C 1
ATOM 1544 O O . PRO A 1 199 ? -25.098 7.696 -2.745 1.00 93.50 199 PRO A O 1
ATOM 1547 N N . GLY A 1 200 ? -26.480 6.289 -3.811 1.00 88.06 200 GLY A N 1
ATOM 1548 C CA . GLY A 1 200 ? -25.918 6.538 -5.145 1.00 88.06 200 GLY A CA 1
ATOM 1549 C C . GLY A 1 200 ? -24.572 5.860 -5.412 1.00 88.06 200 GLY A C 1
ATOM 1550 O O . GLY A 1 200 ? -23.912 6.191 -6.394 1.00 88.06 200 GLY A O 1
ATOM 1551 N N . THR A 1 201 ? -24.172 4.905 -4.569 1.00 90.44 201 THR A N 1
ATOM 1552 C CA . THR A 1 201 ? -22.927 4.138 -4.741 1.00 90.44 201 THR A CA 1
ATOM 1553 C C . THR A 1 201 ? -23.147 2.745 -5.330 1.00 90.44 201 THR A C 1
ATOM 1555 O O . THR A 1 201 ? -22.259 1.899 -5.252 1.00 90.44 201 THR A O 1
ATOM 1558 N N . ASP A 1 202 ? -24.323 2.470 -5.902 1.00 88.06 202 ASP A N 1
ATOM 1559 C CA . ASP A 1 202 ? -24.609 1.209 -6.593 1.00 88.06 202 ASP A CA 1
ATOM 1560 C C . ASP A 1 202 ? -23.675 1.008 -7.796 1.00 88.06 202 ASP A C 1
ATOM 1562 O O . ASP A 1 202 ? -23.387 1.938 -8.552 1.00 88.06 202 ASP A O 1
ATOM 1566 N N . GLY A 1 203 ? -23.210 -0.224 -8.001 1.00 84.56 203 GLY A N 1
ATOM 1567 C CA . GLY A 1 203 ? -22.326 -0.553 -9.113 1.00 84.56 203 GLY A CA 1
ATOM 1568 C C . GLY A 1 203 ? -21.705 -1.939 -8.996 1.00 84.56 203 GLY A C 1
ATOM 1569 O O . GLY A 1 203 ? -22.022 -2.710 -8.094 1.00 84.56 203 GLY A O 1
ATOM 1570 N N . ASP A 1 204 ? -20.791 -2.242 -9.917 1.00 85.81 204 ASP A N 1
ATOM 1571 C CA . ASP A 1 204 ? -20.105 -3.538 -9.983 1.00 85.81 204 ASP A CA 1
ATOM 1572 C C . ASP A 1 204 ? -18.934 -3.655 -8.981 1.00 85.81 204 ASP A C 1
ATOM 1574 O O . ASP A 1 204 ? -18.383 -4.740 -8.806 1.00 85.81 204 ASP A O 1
ATOM 1578 N N . SER A 1 205 ? -18.518 -2.553 -8.343 1.00 79.88 205 SER A N 1
ATOM 1579 C CA . SER A 1 205 ? -17.335 -2.492 -7.478 1.00 79.88 205 SER A CA 1
ATOM 1580 C C . SER A 1 205 ? -17.374 -1.279 -6.537 1.00 79.88 205 SER A C 1
ATOM 1582 O O . SER A 1 205 ? -17.879 -0.231 -6.946 1.00 79.88 205 SER A O 1
ATOM 1584 N N . PRO A 1 206 ? -16.784 -1.364 -5.327 1.00 77.81 206 PRO A N 1
ATOM 1585 C CA . PRO A 1 206 ? -16.682 -0.221 -4.424 1.00 77.81 206 PRO A CA 1
ATOM 1586 C C . PRO A 1 206 ? -15.552 0.748 -4.813 1.00 77.81 206 PRO A C 1
ATOM 1588 O O . PRO A 1 206 ? -15.564 1.912 -4.414 1.00 77.81 206 PRO A O 1
ATOM 1591 N N . TYR A 1 207 ? -14.574 0.305 -5.614 1.00 70.44 207 TYR A N 1
ATOM 1592 C CA . TYR A 1 207 ? -13.336 1.045 -5.884 1.00 70.44 207 TYR A CA 1
ATOM 1593 C C . TYR A 1 207 ? -13.497 2.452 -6.474 1.00 70.44 207 TYR A C 1
ATOM 1595 O O . TYR A 1 207 ? -12.732 3.319 -6.046 1.00 70.44 207 TYR A O 1
ATOM 1603 N N . PRO A 1 208 ? -14.464 2.743 -7.372 1.00 67.69 208 PRO A N 1
ATOM 1604 C CA . PRO A 1 208 ? -14.688 4.107 -7.862 1.00 67.69 208 PRO A CA 1
ATOM 1605 C C . PRO A 1 208 ? -14.930 5.117 -6.736 1.00 67.69 208 PRO A C 1
ATOM 1607 O O . PRO A 1 208 ? -14.599 6.289 -6.873 1.00 67.69 208 PRO A O 1
ATOM 1610 N N . PHE A 1 209 ? -15.458 4.645 -5.607 1.00 61.19 209 PHE A N 1
ATOM 1611 C CA . PHE A 1 209 ? -15.771 5.456 -4.441 1.00 61.19 209 PHE A CA 1
ATOM 1612 C C . PHE A 1 209 ? -14.777 5.251 -3.294 1.00 61.19 209 PHE A C 1
ATOM 1614 O O . PHE A 1 209 ? -14.907 5.910 -2.271 1.00 61.19 209 PHE A O 1
ATOM 1621 N N . MET A 1 210 ? -13.795 4.350 -3.403 1.00 57.28 210 MET A N 1
ATOM 1622 C CA . MET A 1 210 ? -12.807 4.101 -2.339 1.00 57.28 210 MET A CA 1
ATOM 1623 C C . MET A 1 210 ? -11.471 4.825 -2.551 1.00 57.28 210 MET A C 1
ATOM 1625 O O . MET A 1 210 ? -10.659 4.834 -1.626 1.00 57.28 210 MET A O 1
ATOM 1629 N N . GLN A 1 211 ? -11.251 5.470 -3.705 1.00 49.75 211 GLN A N 1
ATOM 1630 C CA . GLN A 1 211 ? -9.967 6.109 -4.049 1.00 49.75 211 GLN A CA 1
ATOM 1631 C C . GLN A 1 211 ? -9.510 7.197 -3.058 1.00 49.75 211 GLN A C 1
ATOM 1633 O O . GLN A 1 211 ? -8.316 7.437 -2.937 1.00 49.75 211 GLN A O 1
ATOM 1638 N N . GLU A 1 212 ? -10.419 7.793 -2.282 1.00 48.22 212 GLU A N 1
ATOM 1639 C CA . GLU A 1 212 ? -10.068 8.794 -1.259 1.00 48.22 212 GLU A CA 1
ATOM 1640 C C . GLU A 1 212 ? -9.963 8.230 0.172 1.00 48.22 212 GLU A C 1
ATOM 1642 O O . GLU A 1 212 ? -9.585 8.950 1.092 1.00 48.22 212 GLU A O 1
ATOM 1647 N N . GLY A 1 213 ? -10.306 6.957 0.409 1.00 39.81 213 GLY A N 1
ATOM 1648 C CA . GLY A 1 213 ? -10.589 6.460 1.765 1.00 39.81 213 GLY A CA 1
ATOM 1649 C C . GLY A 1 213 ? -9.914 5.158 2.187 1.00 39.81 213 GLY A C 1
ATOM 1650 O O . GLY A 1 213 ? -10.244 4.666 3.268 1.00 39.81 213 GLY A O 1
ATOM 1651 N N . MET A 1 214 ? -9.027 4.589 1.365 1.00 40.41 214 MET A N 1
ATOM 1652 C CA . MET A 1 214 ? -8.493 3.233 1.563 1.00 40.41 214 MET A CA 1
ATOM 1653 C C . MET A 1 214 ? -7.001 3.144 1.926 1.00 40.41 214 MET A C 1
ATOM 1655 O O . MET A 1 214 ? -6.501 2.036 2.094 1.00 40.41 214 MET A O 1
ATOM 1659 N N . ASN A 1 215 ? -6.301 4.263 2.134 1.00 42.03 215 ASN A N 1
ATOM 1660 C CA . ASN A 1 215 ? -4.961 4.223 2.723 1.00 42.03 215 ASN A CA 1
ATOM 1661 C C . ASN A 1 215 ? -5.080 4.314 4.248 1.00 42.03 215 ASN A C 1
ATOM 1663 O O . ASN A 1 215 ? -5.507 5.322 4.808 1.00 42.03 215 ASN A O 1
ATOM 1667 N N . MET A 1 216 ? -4.734 3.213 4.921 1.00 43.31 216 MET A N 1
ATOM 1668 C CA . MET A 1 216 ? -4.777 3.052 6.382 1.00 43.31 216 MET A CA 1
ATOM 1669 C C . MET A 1 216 ? -3.693 3.863 7.117 1.00 43.31 216 MET A C 1
ATOM 1671 O O . MET A 1 216 ? -3.538 3.739 8.323 1.00 43.31 216 MET A O 1
ATOM 1675 N N . HIS A 1 217 ? -3.005 4.731 6.389 1.00 51.09 217 HIS A N 1
ATOM 1676 C CA . HIS A 1 217 ? -2.083 5.750 6.841 1.00 51.09 217 HIS A CA 1
ATOM 1677 C C . HIS A 1 217 ? -2.179 6.871 5.806 1.00 51.09 217 HIS A C 1
ATOM 1679 O O . HIS A 1 217 ? -2.219 6.575 4.609 1.00 51.09 217 HIS A O 1
ATOM 1685 N N . THR A 1 218 ? -2.242 8.145 6.209 1.00 75.31 218 THR A N 1
ATOM 1686 C CA . THR A 1 218 ? -2.007 9.221 5.228 1.00 75.31 218 THR A CA 1
ATOM 1687 C C . THR A 1 218 ? -0.693 8.934 4.492 1.00 75.31 218 THR A C 1
ATOM 1689 O O . THR A 1 218 ? 0.186 8.276 5.049 1.00 75.31 218 THR A O 1
ATOM 1692 N N . LEU A 1 219 ? -0.514 9.408 3.256 1.00 79.00 219 LEU A N 1
ATOM 1693 C CA . LEU A 1 219 ? 0.754 9.186 2.546 1.00 79.00 219 LEU A CA 1
ATOM 1694 C C . LEU A 1 219 ? 1.965 9.582 3.416 1.00 79.00 219 LEU A C 1
ATOM 1696 O O . LEU A 1 219 ? 2.973 8.887 3.439 1.00 79.00 219 LEU A O 1
ATOM 1700 N N . ASN A 1 220 ? 1.820 10.637 4.224 1.00 81.38 220 ASN A N 1
ATOM 1701 C CA . ASN A 1 220 ? 2.821 11.053 5.205 1.00 81.38 220 ASN A CA 1
ATOM 1702 C C . ASN A 1 220 ? 3.070 10.017 6.312 1.00 81.38 220 ASN A C 1
ATOM 1704 O O . ASN A 1 220 ? 4.215 9.796 6.684 1.00 81.38 220 ASN A O 1
ATOM 1708 N N . GLU A 1 221 ? 2.038 9.367 6.843 1.00 82.00 221 GLU A N 1
ATOM 1709 C CA . GLU A 1 221 ? 2.206 8.275 7.808 1.00 82.00 221 GLU A CA 1
ATOM 1710 C C . GLU A 1 221 ? 2.880 7.050 7.177 1.00 82.00 221 GLU A C 1
ATOM 1712 O O . GLU A 1 221 ? 3.740 6.449 7.813 1.00 82.00 221 GLU A O 1
ATOM 1717 N N . GLN A 1 222 ? 2.564 6.714 5.922 1.00 88.62 222 GLN A N 1
ATOM 1718 C CA . GLN A 1 222 ? 3.259 5.639 5.201 1.00 88.62 222 GLN A CA 1
ATOM 1719 C C . GLN A 1 222 ? 4.729 5.993 4.953 1.00 88.62 222 GLN A C 1
ATOM 1721 O O . GLN A 1 222 ? 5.603 5.147 5.113 1.00 88.62 222 GLN A O 1
ATOM 1726 N N . ILE A 1 223 ? 5.020 7.255 4.623 1.00 92.69 223 ILE A N 1
ATOM 1727 C CA . ILE A 1 223 ? 6.390 7.771 4.507 1.00 92.69 223 ILE A CA 1
ATOM 1728 C C . ILE A 1 223 ? 7.111 7.712 5.863 1.00 92.69 223 ILE A C 1
ATOM 1730 O O . ILE A 1 223 ? 8.287 7.350 5.913 1.00 92.69 223 ILE A O 1
ATOM 1734 N N . ASN A 1 224 ? 6.429 8.009 6.971 1.00 88.94 224 ASN A N 1
ATOM 1735 C CA . ASN A 1 224 ? 7.010 7.879 8.308 1.00 88.94 224 ASN A CA 1
ATOM 1736 C C . ASN A 1 224 ? 7.325 6.413 8.637 1.00 88.94 224 ASN A C 1
ATOM 1738 O O . ASN A 1 224 ? 8.426 6.123 9.092 1.00 88.94 224 ASN A O 1
ATOM 1742 N N . GLN A 1 225 ? 6.420 5.481 8.328 1.00 92.62 225 GLN A N 1
ATOM 1743 C CA . GLN A 1 225 ? 6.669 4.044 8.491 1.00 92.62 225 GLN A CA 1
ATOM 1744 C C . GLN A 1 225 ? 7.826 3.552 7.623 1.00 92.62 225 GLN A C 1
ATOM 1746 O O . GLN A 1 225 ? 8.680 2.811 8.099 1.00 92.62 225 GLN A O 1
ATOM 1751 N N . LEU A 1 226 ? 7.896 3.998 6.367 1.00 96.75 226 LEU A N 1
ATOM 1752 C CA . LEU A 1 226 ? 9.036 3.730 5.494 1.00 96.75 226 LEU A CA 1
ATOM 1753 C C . LEU A 1 226 ? 10.339 4.249 6.118 1.00 96.75 226 LEU A C 1
ATOM 1755 O O . LEU A 1 226 ? 11.344 3.546 6.105 1.00 96.75 226 LEU A O 1
ATOM 1759 N N . THR A 1 227 ? 10.318 5.448 6.701 1.00 95.44 227 THR A N 1
ATOM 1760 C CA . THR A 1 227 ? 11.480 6.041 7.380 1.00 95.44 227 THR A CA 1
ATOM 1761 C C . THR A 1 227 ? 11.912 5.206 8.588 1.00 95.44 227 THR A C 1
ATOM 1763 O O . THR A 1 227 ? 13.099 4.956 8.775 1.00 95.44 227 THR A O 1
ATOM 1766 N N . GLU A 1 228 ? 10.965 4.740 9.404 1.00 94.75 228 GLU A N 1
ATOM 1767 C CA . GLU A 1 228 ? 11.238 3.855 10.542 1.00 94.75 228 GLU A CA 1
ATOM 1768 C C . GLU A 1 228 ? 11.824 2.510 10.097 1.00 94.75 228 GLU A C 1
ATOM 1770 O O . GLU A 1 228 ? 12.795 2.036 10.690 1.00 94.75 228 GLU A O 1
ATOM 1775 N N . LEU A 1 229 ? 11.285 1.919 9.028 1.00 95.88 229 LEU A N 1
ATOM 1776 C CA . LEU A 1 229 ? 11.803 0.681 8.449 1.00 95.88 229 LEU A CA 1
ATOM 1777 C C . LEU A 1 229 ? 13.230 0.874 7.923 1.00 95.88 229 LEU A C 1
ATOM 1779 O O . LEU A 1 229 ? 14.115 0.121 8.313 1.00 95.88 229 LEU A O 1
ATOM 1783 N N . ILE A 1 230 ? 13.496 1.933 7.153 1.00 96.62 230 ILE A N 1
ATOM 1784 C CA . ILE A 1 230 ? 14.847 2.241 6.651 1.00 96.62 230 ILE A CA 1
ATOM 1785 C C . ILE A 1 230 ? 15.850 2.460 7.796 1.00 96.62 230 ILE A C 1
ATOM 1787 O O . ILE A 1 230 ? 17.007 2.063 7.695 1.00 96.62 230 ILE A O 1
ATOM 1791 N N . ASN A 1 231 ? 15.429 3.084 8.898 1.00 94.38 231 ASN A N 1
ATOM 1792 C CA . ASN A 1 231 ? 16.313 3.357 10.034 1.00 94.38 231 ASN A CA 1
ATOM 1793 C C . ASN A 1 231 ? 16.561 2.139 10.938 1.00 94.38 231 ASN A C 1
ATOM 1795 O O . ASN A 1 231 ? 17.514 2.153 11.716 1.00 94.38 231 ASN A O 1
ATOM 1799 N N . SER A 1 232 ? 15.693 1.125 10.890 1.00 95.00 232 SER A N 1
ATOM 1800 C CA . SER A 1 232 ? 15.775 -0.075 11.737 1.00 95.00 232 SER A CA 1
ATOM 1801 C C . SER A 1 232 ? 16.461 -1.267 11.066 1.00 95.00 232 SER A C 1
ATOM 1803 O O . SER A 1 232 ? 16.692 -2.273 11.735 1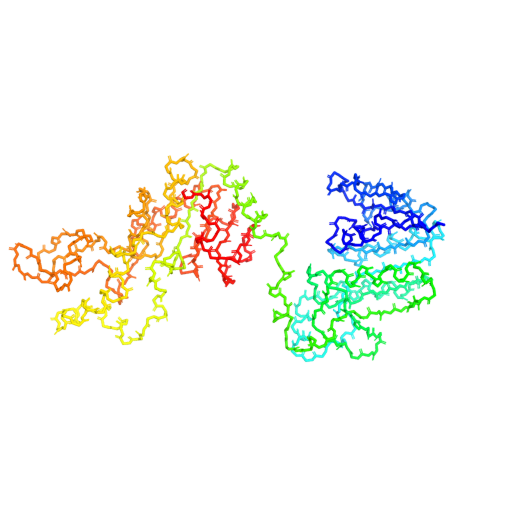.00 95.00 232 SER A O 1
ATOM 1805 N N . HIS A 1 233 ? 16.812 -1.141 9.786 1.00 96.19 233 HIS A N 1
ATOM 1806 C CA . HIS A 1 233 ? 17.456 -2.174 8.977 1.00 96.19 233 HIS A CA 1
ATOM 1807 C C . HIS A 1 233 ? 18.803 -1.666 8.448 1.00 96.19 233 HIS A C 1
ATOM 1809 O O . HIS A 1 233 ? 19.001 -0.462 8.268 1.00 96.19 233 HIS A O 1
ATOM 1815 N N . HIS A 1 234 ? 19.751 -2.577 8.246 1.00 90.56 234 HIS A N 1
ATOM 1816 C CA . HIS A 1 234 ? 21.142 -2.245 7.923 1.00 90.56 234 HIS A CA 1
ATOM 1817 C C . HIS A 1 234 ? 21.606 -2.790 6.571 1.00 90.56 234 HIS A C 1
ATOM 1819 O O . HIS A 1 234 ? 22.614 -2.316 6.055 1.00 90.56 234 HIS A O 1
ATOM 1825 N N . HIS A 1 235 ? 20.880 -3.748 5.997 1.00 95.62 235 HIS A N 1
ATOM 1826 C CA . HIS A 1 235 ? 21.200 -4.410 4.738 1.00 95.62 235 HIS A CA 1
ATOM 1827 C C . HIS A 1 235 ? 20.017 -4.296 3.774 1.00 95.62 235 HIS A C 1
ATOM 1829 O O . HIS A 1 235 ? 19.350 -5.276 3.438 1.00 95.62 235 HIS A O 1
ATOM 1835 N N . ILE A 1 236 ? 19.729 -3.069 3.336 1.00 98.25 236 ILE A N 1
ATOM 1836 C CA . ILE A 1 236 ? 18.590 -2.797 2.457 1.00 98.25 236 ILE A CA 1
ATOM 1837 C C . ILE A 1 236 ? 19.007 -2.983 0.999 1.00 98.25 236 ILE A C 1
ATOM 1839 O O . ILE A 1 236 ? 20.008 -2.419 0.555 1.00 98.25 236 ILE A O 1
ATOM 1843 N N . VAL A 1 237 ? 18.201 -3.709 0.226 1.00 98.56 237 VAL A N 1
ATOM 1844 C CA . VAL A 1 237 ? 18.370 -3.831 -1.230 1.00 98.56 237 VAL A CA 1
ATOM 1845 C C . VAL A 1 237 ? 17.133 -3.302 -1.943 1.00 98.56 237 VAL A C 1
ATOM 1847 O O . VAL A 1 237 ? 16.001 -3.638 -1.590 1.00 98.56 237 VAL A O 1
ATOM 1850 N N . ALA A 1 238 ? 17.341 -2.471 -2.964 1.00 98.38 238 ALA A N 1
ATOM 1851 C CA . ALA A 1 238 ? 16.259 -1.943 -3.786 1.00 98.38 238 ALA A CA 1
ATOM 1852 C C . ALA A 1 238 ? 16.111 -2.749 -5.080 1.00 98.38 238 ALA A C 1
ATOM 1854 O O . ALA A 1 238 ? 17.082 -2.941 -5.800 1.00 98.38 238 ALA A O 1
ATOM 1855 N N . LEU A 1 239 ? 14.894 -3.177 -5.404 1.00 98.25 239 LEU A N 1
ATOM 1856 C CA . LEU A 1 239 ? 14.487 -3.683 -6.709 1.00 98.25 239 LEU A CA 1
ATOM 1857 C C . LEU A 1 239 ? 13.704 -2.596 -7.445 1.00 98.25 239 LEU A C 1
ATOM 1859 O O . LEU A 1 239 ? 12.659 -2.152 -6.970 1.00 98.25 239 LEU A O 1
ATOM 1863 N N . THR A 1 240 ? 14.167 -2.201 -8.627 1.00 97.94 240 THR A N 1
ATOM 1864 C CA . THR A 1 240 ? 13.539 -1.125 -9.402 1.00 97.94 240 THR A CA 1
ATOM 1865 C C . THR A 1 240 ? 13.148 -1.562 -10.810 1.00 97.94 240 THR A C 1
ATOM 1867 O O . THR A 1 240 ? 13.804 -2.410 -11.418 1.00 97.94 240 THR A O 1
ATOM 1870 N N . GLY A 1 241 ? 12.056 -0.986 -11.313 1.00 95.06 241 GLY A N 1
ATOM 1871 C CA . GLY A 1 241 ? 11.591 -1.161 -12.689 1.00 95.06 241 GLY A CA 1
ATOM 1872 C C . GLY A 1 241 ? 11.203 0.164 -13.340 1.00 95.06 241 GLY A C 1
ATOM 1873 O O . GLY A 1 241 ? 11.469 1.236 -12.793 1.00 95.06 241 GLY A O 1
ATOM 1874 N N . ALA A 1 242 ? 10.567 0.109 -14.513 1.00 91.12 242 ALA A N 1
ATOM 1875 C CA . ALA A 1 242 ? 10.368 1.284 -15.366 1.00 91.12 242 ALA A CA 1
ATOM 1876 C C . ALA A 1 242 ? 9.605 2.433 -14.682 1.00 91.12 242 ALA A C 1
ATOM 1878 O O . ALA A 1 242 ? 9.816 3.599 -15.016 1.00 91.12 242 ALA A O 1
ATOM 1879 N N . GLY A 1 243 ? 8.759 2.128 -13.689 1.00 94.00 243 GLY A N 1
ATOM 1880 C CA . GLY A 1 243 ? 7.991 3.116 -12.934 1.00 94.00 243 GLY A CA 1
ATOM 1881 C C . GLY A 1 243 ? 8.852 4.205 -12.284 1.00 94.00 243 GLY A C 1
ATOM 1882 O O . GLY A 1 243 ? 8.415 5.355 -12.219 1.00 94.00 243 GLY A O 1
ATOM 1883 N N . ILE A 1 244 ? 10.088 3.885 -11.874 1.00 97.31 244 ILE A N 1
ATOM 1884 C CA . ILE A 1 244 ? 11.011 4.847 -11.246 1.00 97.31 244 ILE A CA 1
ATOM 1885 C C . ILE A 1 244 ? 11.534 5.917 -12.223 1.00 97.31 244 ILE A C 1
ATOM 1887 O O . ILE A 1 244 ? 11.898 7.010 -11.790 1.00 97.31 244 ILE A O 1
ATOM 1891 N N . SER A 1 245 ? 11.529 5.632 -13.532 1.00 96.50 245 SER A N 1
ATOM 1892 C CA . SER A 1 245 ? 12.070 6.496 -14.598 1.00 96.50 245 SER A CA 1
ATOM 1893 C C . SER A 1 245 ? 10.992 7.297 -15.343 1.00 96.50 245 SER A C 1
ATOM 1895 O O . SER A 1 245 ? 11.303 8.123 -16.204 1.00 96.50 245 SER A O 1
ATOM 1897 N N . THR A 1 246 ? 9.717 7.109 -14.992 1.00 93.12 246 THR A N 1
ATOM 1898 C CA . THR A 1 246 ? 8.579 7.743 -15.682 1.00 93.12 246 THR A CA 1
ATOM 1899 C C . THR A 1 246 ? 8.615 9.271 -15.641 1.00 93.12 246 THR A C 1
ATOM 1901 O O . THR A 1 246 ? 8.348 9.914 -16.657 1.00 93.12 246 THR A O 1
ATOM 1904 N N . SER A 1 247 ? 9.014 9.878 -14.518 1.00 92.31 247 SER A N 1
ATOM 1905 C CA . SER A 1 247 ? 9.138 11.339 -14.393 1.00 92.31 247 SER A CA 1
ATOM 1906 C C . SER A 1 247 ? 10.335 11.920 -15.156 1.00 92.31 247 SER A C 1
ATOM 1908 O O . SER A 1 247 ? 10.320 13.104 -15.488 1.00 92.31 247 SER A O 1
ATOM 1910 N N . ALA A 1 248 ? 11.323 11.093 -15.524 1.00 93.69 248 ALA A N 1
ATOM 1911 C CA . ALA A 1 248 ? 12.368 11.466 -16.478 1.00 93.69 248 ALA A CA 1
ATOM 1912 C C . ALA A 1 248 ? 11.869 11.419 -17.933 1.00 93.69 248 ALA A C 1
ATOM 1914 O O . ALA A 1 248 ? 12.614 11.774 -18.840 1.00 93.69 248 ALA A O 1
ATOM 1915 N N . GLY A 1 249 ? 10.621 11.009 -18.186 1.00 90.50 249 GLY A N 1
ATOM 1916 C CA . GLY A 1 249 ? 10.056 10.873 -19.530 1.00 90.50 249 GLY A CA 1
ATOM 1917 C C . GLY A 1 249 ? 10.377 9.540 -20.210 1.00 90.50 249 GLY A C 1
ATOM 1918 O O . GLY A 1 249 ? 10.151 9.411 -21.413 1.00 90.50 249 GLY A O 1
ATOM 1919 N N . ILE A 1 250 ? 10.887 8.557 -19.460 1.00 88.69 250 ILE A N 1
ATOM 1920 C CA . ILE A 1 250 ? 11.154 7.199 -19.942 1.00 88.69 250 ILE A CA 1
ATOM 1921 C C . ILE A 1 250 ? 9.985 6.313 -19.512 1.00 88.69 250 ILE A C 1
ATOM 1923 O O . ILE A 1 250 ? 9.802 6.033 -18.331 1.00 88.69 250 ILE A O 1
ATOM 1927 N N . ASN A 1 251 ? 9.163 5.898 -20.473 1.00 79.19 251 ASN A N 1
ATOM 1928 C CA . ASN A 1 251 ? 8.015 5.031 -20.206 1.00 79.19 251 ASN A CA 1
ATOM 1929 C C . ASN A 1 251 ? 8.417 3.551 -20.207 1.00 79.19 251 ASN A C 1
ATOM 1931 O O . ASN A 1 251 ? 9.393 3.171 -20.855 1.00 79.19 251 ASN A O 1
ATOM 1935 N N . ASP A 1 252 ? 7.605 2.707 -19.558 1.00 73.06 252 ASP A N 1
ATOM 1936 C CA . ASP A 1 252 ? 7.696 1.251 -19.717 1.00 73.06 252 ASP A CA 1
ATOM 1937 C C . ASP A 1 252 ? 7.620 0.892 -21.212 1.00 73.06 252 ASP A C 1
ATOM 1939 O O . ASP A 1 252 ? 6.812 1.425 -21.980 1.00 73.06 252 ASP A O 1
ATOM 1943 N N . LEU A 1 253 ? 8.483 -0.025 -21.631 1.00 62.31 253 LEU A N 1
ATOM 1944 C CA . LEU A 1 253 ? 8.582 -0.532 -22.993 1.00 62.31 253 LEU A CA 1
ATOM 1945 C C . LEU A 1 253 ? 7.273 -1.138 -23.497 1.00 62.31 253 LEU A C 1
ATOM 1947 O O . LEU A 1 253 ? 7.002 -1.056 -24.693 1.00 62.31 253 LEU A O 1
ATOM 1951 N N . MET A 1 254 ? 6.424 -1.661 -22.611 1.00 56.12 254 MET A N 1
ATOM 1952 C CA . MET A 1 254 ? 5.073 -2.114 -22.969 1.00 56.12 254 MET A CA 1
ATOM 1953 C C . MET A 1 254 ? 4.178 -0.982 -23.502 1.00 56.12 254 MET A C 1
ATOM 1955 O O . MET A 1 254 ? 3.204 -1.240 -24.209 1.00 56.12 254 MET A O 1
ATOM 1959 N N . HIS A 1 255 ? 4.519 0.277 -23.216 1.00 60.66 255 HIS A N 1
ATOM 1960 C CA . HIS A 1 255 ? 3.857 1.463 -23.762 1.00 60.66 255 HIS A CA 1
ATOM 1961 C C . HIS A 1 255 ? 4.527 2.001 -25.036 1.00 60.66 255 HIS A C 1
ATOM 1963 O O . HIS A 1 255 ? 4.033 2.952 -25.646 1.00 60.66 255 HIS A O 1
ATOM 1969 N N . THR A 1 256 ? 5.627 1.389 -25.480 1.00 67.38 256 THR A N 1
ATOM 1970 C CA . THR A 1 256 ? 6.250 1.691 -26.771 1.00 67.38 256 THR A CA 1
ATOM 1971 C C . THR A 1 256 ? 5.495 0.977 -27.894 1.00 67.38 256 THR A C 1
ATOM 1973 O O . THR A 1 256 ? 5.121 -0.187 -27.776 1.00 67.38 256 THR A O 1
ATOM 1976 N N . SER A 1 257 ? 5.268 1.660 -29.024 1.00 73.50 257 SER A N 1
ATOM 1977 C CA . SER A 1 257 ? 4.564 1.043 -30.157 1.00 73.50 257 SER A CA 1
ATOM 1978 C C . SER A 1 257 ? 5.300 -0.207 -30.659 1.00 73.50 257 SER A C 1
ATOM 1980 O O . SER A 1 257 ? 6.532 -0.219 -30.717 1.00 73.50 257 SER A O 1
ATOM 1982 N N . HIS A 1 258 ? 4.561 -1.233 -31.095 1.00 74.88 258 HIS A N 1
ATOM 1983 C CA . HIS A 1 258 ? 5.157 -2.461 -31.640 1.00 74.88 258 HIS A CA 1
ATOM 1984 C C . HIS A 1 258 ? 6.139 -2.172 -32.788 1.00 74.88 258 HIS A C 1
ATOM 1986 O O . HIS A 1 258 ? 7.189 -2.800 -32.883 1.00 74.88 258 HIS A O 1
ATOM 1992 N N . ALA A 1 259 ? 5.839 -1.169 -33.621 1.00 78.75 259 ALA A N 1
ATOM 1993 C CA . ALA A 1 259 ? 6.717 -0.735 -34.704 1.00 78.75 259 ALA A CA 1
ATOM 1994 C C . ALA A 1 259 ? 8.040 -0.147 -34.186 1.00 78.75 259 ALA A C 1
ATOM 1996 O O . ALA A 1 259 ? 9.108 -0.508 -34.675 1.00 78.75 259 ALA A O 1
ATOM 1997 N N . THR A 1 260 ? 7.977 0.729 -33.178 1.00 80.00 260 THR A N 1
ATOM 1998 C CA . THR A 1 260 ? 9.167 1.309 -32.543 1.00 80.00 260 THR A CA 1
ATOM 1999 C C . THR A 1 260 ? 9.997 0.226 -31.868 1.00 80.00 260 THR A C 1
ATOM 2001 O O . THR A 1 260 ? 11.203 0.172 -32.085 1.00 80.00 260 THR A O 1
ATOM 2004 N N . SER A 1 261 ? 9.351 -0.659 -31.105 1.00 77.62 261 SER A N 1
ATOM 2005 C CA . SER A 1 261 ? 10.009 -1.783 -30.443 1.00 77.62 261 SER A CA 1
ATOM 2006 C C . SER A 1 261 ? 10.717 -2.672 -31.472 1.00 77.62 261 SER A C 1
ATOM 2008 O O . SER A 1 261 ? 11.931 -2.840 -31.394 1.00 77.62 261 SER A O 1
ATOM 2010 N N . ALA A 1 262 ? 10.027 -3.136 -32.519 1.00 79.75 262 ALA A N 1
ATOM 2011 C CA . ALA A 1 262 ? 10.625 -3.961 -33.572 1.00 79.75 262 ALA A CA 1
ATOM 2012 C C . ALA A 1 262 ? 11.807 -3.275 -34.289 1.00 79.75 262 ALA A C 1
ATOM 2014 O O . ALA A 1 262 ? 12.773 -3.941 -34.677 1.00 79.75 262 ALA A O 1
ATOM 2015 N N . LEU A 1 263 ? 11.759 -1.947 -34.449 1.00 84.38 263 LEU A N 1
ATOM 2016 C CA . LEU A 1 263 ? 12.845 -1.169 -35.041 1.00 84.38 263 LEU A CA 1
ATOM 2017 C C . LEU A 1 263 ? 14.101 -1.205 -34.160 1.00 84.38 263 LEU A C 1
ATOM 2019 O O . LEU A 1 263 ? 15.148 -1.653 -34.629 1.00 84.38 263 LEU A O 1
ATOM 2023 N N . ILE A 1 264 ? 13.985 -0.794 -32.893 1.00 81.94 264 ILE A N 1
ATOM 2024 C CA . ILE A 1 264 ? 15.127 -0.639 -31.972 1.00 81.94 264 ILE A CA 1
ATOM 2025 C C . ILE A 1 264 ? 15.646 -1.973 -31.404 1.00 81.94 264 ILE A C 1
ATOM 2027 O O . ILE A 1 264 ? 16.704 -2.033 -30.785 1.00 81.94 264 ILE A O 1
ATOM 2031 N N . SER A 1 265 ? 14.919 -3.065 -31.646 1.00 75.88 265 SER A N 1
ATOM 2032 C CA . SER A 1 265 ? 15.262 -4.412 -31.177 1.00 75.88 265 SER A CA 1
ATOM 2033 C C . SER A 1 265 ? 16.181 -5.206 -32.100 1.00 75.88 265 SER A C 1
ATOM 2035 O O . SER A 1 265 ? 16.634 -6.282 -31.719 1.00 75.88 265 SER A O 1
ATOM 2037 N N . SER A 1 266 ? 16.431 -4.739 -33.325 1.00 80.50 266 SER A N 1
ATOM 2038 C CA . SER A 1 266 ? 16.981 -5.581 -34.392 1.00 80.50 266 SER A CA 1
ATOM 2039 C C . SER A 1 266 ? 18.336 -5.095 -34.895 1.00 80.50 266 SER A C 1
ATOM 2041 O O . SER A 1 266 ? 18.453 -4.013 -35.469 1.00 80.50 266 SER A O 1
ATOM 2043 N N . LYS A 1 267 ? 19.354 -5.962 -34.797 1.00 81.19 267 LYS A N 1
ATOM 2044 C CA . LYS A 1 267 ? 20.677 -5.734 -35.407 1.00 81.19 267 LYS A CA 1
ATOM 2045 C C . LYS A 1 267 ? 20.594 -5.574 -36.930 1.00 81.19 267 LYS A C 1
ATOM 2047 O O . LYS A 1 267 ? 21.380 -4.835 -37.517 1.00 81.19 267 LYS A O 1
ATOM 2052 N N . ALA A 1 268 ? 19.636 -6.241 -37.581 1.00 86.38 268 ALA A N 1
ATOM 2053 C CA . ALA A 1 268 ? 19.400 -6.068 -39.012 1.00 86.38 268 ALA A CA 1
ATOM 2054 C C . ALA A 1 268 ? 18.854 -4.665 -39.321 1.00 86.38 268 ALA A C 1
ATOM 2056 O O . ALA A 1 268 ? 19.319 -4.034 -40.267 1.00 86.38 268 ALA A O 1
ATOM 2057 N N . ASN A 1 269 ? 17.937 -4.151 -38.493 1.00 89.44 269 ASN A N 1
ATOM 2058 C CA . ASN A 1 269 ? 17.425 -2.786 -38.628 1.00 89.44 269 ASN A CA 1
ATOM 2059 C C . ASN A 1 269 ? 18.502 -1.741 -38.327 1.00 89.44 269 ASN A C 1
ATOM 2061 O O . ASN A 1 269 ? 18.611 -0.782 -39.080 1.00 89.44 269 ASN A O 1
ATOM 2065 N N . LEU A 1 270 ? 19.340 -1.959 -37.308 1.00 89.88 270 LEU A N 1
ATOM 2066 C CA . LEU A 1 270 ? 20.498 -1.106 -37.029 1.00 89.88 270 LEU A CA 1
ATOM 2067 C C . LEU A 1 270 ? 21.406 -0.975 -38.263 1.00 89.88 270 LEU A C 1
ATOM 2069 O O . LEU A 1 270 ? 21.791 0.130 -38.625 1.00 89.88 270 LEU A O 1
ATOM 2073 N N . LYS A 1 271 ? 21.716 -2.086 -38.946 1.00 89.81 271 LYS A N 1
ATOM 2074 C CA . LYS A 1 271 ? 22.560 -2.064 -40.154 1.00 89.81 271 LYS A CA 1
ATOM 2075 C C . LYS A 1 271 ? 21.857 -1.458 -41.370 1.00 89.81 271 LYS A C 1
ATOM 2077 O O . LYS A 1 271 ? 22.481 -0.726 -42.128 1.00 89.81 271 LYS A O 1
ATOM 2082 N N . ALA A 1 272 ? 20.587 -1.792 -41.590 1.00 93.12 272 ALA A N 1
ATOM 2083 C CA . ALA A 1 272 ? 19.864 -1.389 -42.794 1.00 93.12 272 ALA A CA 1
ATOM 2084 C C . ALA A 1 272 ? 19.313 0.045 -42.726 1.00 93.12 272 ALA A C 1
ATOM 2086 O O . ALA A 1 272 ? 19.154 0.687 -43.761 1.00 93.12 272 ALA A O 1
ATOM 2087 N N . ARG A 1 273 ? 18.966 0.524 -41.524 1.00 94.12 273 ARG A N 1
ATOM 2088 C CA . ARG A 1 273 ? 18.240 1.782 -41.272 1.00 94.12 273 ARG A CA 1
ATOM 2089 C C . ARG A 1 273 ? 18.765 2.491 -40.002 1.00 94.12 273 ARG A C 1
ATOM 2091 O O . ARG A 1 273 ? 17.975 2.762 -39.095 1.00 94.12 273 ARG A O 1
ATOM 2098 N N . PRO A 1 274 ? 20.076 2.795 -39.904 1.00 93.25 274 PRO A N 1
ATOM 2099 C CA . PRO A 1 274 ? 20.686 3.319 -38.677 1.00 93.25 274 PRO A CA 1
ATOM 2100 C C . PRO A 1 274 ? 20.111 4.672 -38.239 1.00 93.25 274 PRO A C 1
ATOM 2102 O O . PRO A 1 274 ? 19.868 4.871 -37.053 1.00 93.25 274 PRO A O 1
ATOM 2105 N N . GLU A 1 275 ? 19.834 5.579 -39.179 1.00 94.75 275 GLU A N 1
ATOM 2106 C CA . GLU A 1 275 ? 19.247 6.896 -38.882 1.00 94.75 275 GLU A CA 1
ATOM 2107 C C . GLU A 1 275 ? 17.888 6.765 -38.183 1.00 94.75 275 GLU A C 1
ATOM 2109 O O . GLU A 1 275 ? 17.666 7.335 -37.118 1.00 94.75 275 GLU A O 1
ATOM 2114 N N . GLU A 1 276 ? 16.987 5.947 -38.734 1.00 93.25 276 GLU A N 1
ATOM 2115 C CA . GLU A 1 276 ? 15.660 5.731 -38.151 1.00 93.25 276 GLU A CA 1
ATOM 2116 C C . GLU A 1 276 ? 15.743 5.024 -36.793 1.00 93.25 276 GLU A C 1
ATOM 2118 O O . GLU A 1 276 ? 15.016 5.374 -35.861 1.00 93.25 276 GLU A O 1
ATOM 2123 N N . PHE A 1 277 ? 16.648 4.047 -36.670 1.00 91.62 277 PHE A N 1
ATOM 2124 C CA . PHE A 1 277 ? 16.917 3.340 -35.421 1.00 91.62 277 PHE A CA 1
ATOM 2125 C C . PHE A 1 277 ? 17.333 4.318 -34.315 1.00 91.62 277 PHE A C 1
ATOM 2127 O O . PHE A 1 277 ? 16.730 4.336 -33.239 1.00 91.62 277 PHE A O 1
ATOM 2134 N N . TYR A 1 278 ? 18.332 5.162 -34.585 1.00 91.56 278 TYR A N 1
ATOM 2135 C CA . TYR A 1 278 ? 18.852 6.103 -33.598 1.00 91.56 278 TYR A CA 1
ATOM 2136 C C . TYR A 1 278 ? 17.900 7.262 -33.332 1.00 91.56 278 TYR A C 1
ATOM 2138 O O . TYR A 1 278 ? 17.760 7.669 -32.182 1.00 91.56 278 TYR A O 1
ATOM 2146 N N . GLN A 1 279 ? 17.160 7.733 -34.335 1.00 92.12 279 GLN A N 1
ATOM 2147 C CA . GLN A 1 279 ? 16.098 8.715 -34.128 1.00 92.12 279 GLN A CA 1
ATOM 2148 C C . GLN A 1 279 ? 15.023 8.179 -33.169 1.00 92.12 279 GLN A C 1
ATOM 2150 O O . GLN A 1 279 ? 14.584 8.891 -32.261 1.00 92.12 279 GLN A O 1
ATOM 2155 N N . ALA A 1 280 ? 14.617 6.916 -33.328 1.00 89.31 280 ALA A N 1
ATOM 2156 C CA . ALA A 1 280 ? 13.674 6.269 -32.425 1.00 89.31 280 ALA A CA 1
ATOM 2157 C C . ALA A 1 280 ? 14.260 6.080 -31.015 1.00 89.31 280 ALA A C 1
ATOM 2159 O O . ALA A 1 280 ? 13.582 6.382 -30.033 1.00 89.31 280 ALA A O 1
ATOM 2160 N N . MET A 1 281 ? 15.516 5.647 -30.896 1.00 88.69 281 MET A N 1
ATOM 2161 C CA . MET A 1 281 ? 16.218 5.537 -29.609 1.00 88.69 281 MET A CA 1
ATOM 2162 C C . MET A 1 281 ? 16.327 6.884 -28.886 1.00 88.69 281 MET A C 1
ATOM 2164 O O . MET A 1 281 ? 16.004 6.973 -27.703 1.00 88.69 281 MET A O 1
ATOM 2168 N N . HIS A 1 282 ? 16.717 7.950 -29.590 1.00 90.25 282 HIS A N 1
ATOM 2169 C CA . HIS A 1 282 ? 16.797 9.297 -29.029 1.00 90.25 282 HIS A CA 1
ATOM 2170 C C . HIS A 1 282 ? 15.447 9.798 -28.546 1.00 90.25 282 HIS A C 1
ATOM 2172 O O . HIS A 1 282 ? 15.352 10.332 -27.444 1.00 90.25 282 HIS A O 1
ATOM 2178 N N . LYS A 1 283 ? 14.394 9.593 -29.337 1.00 89.00 283 LYS A N 1
ATOM 2179 C CA . LYS A 1 283 ? 13.055 10.044 -28.971 1.00 89.00 283 LYS A CA 1
ATOM 2180 C C . LYS A 1 283 ? 12.535 9.382 -27.691 1.00 89.00 283 LYS A C 1
ATOM 2182 O O . LYS A 1 283 ? 11.850 10.049 -26.926 1.00 89.00 283 LYS A O 1
ATOM 2187 N N . ASN A 1 284 ? 12.805 8.090 -27.491 1.00 85.38 284 ASN A N 1
ATOM 2188 C CA . ASN A 1 284 ? 12.164 7.309 -26.426 1.00 85.38 284 ASN A CA 1
ATOM 2189 C C . ASN A 1 284 ? 13.055 7.072 -25.196 1.00 85.38 284 ASN A C 1
ATOM 2191 O O . ASN A 1 284 ? 12.516 6.863 -24.116 1.00 85.38 284 ASN A O 1
ATOM 2195 N N . PHE A 1 285 ? 14.385 7.110 -25.343 1.00 88.81 285 PHE A N 1
ATOM 2196 C CA . PHE A 1 285 ? 15.324 6.779 -24.263 1.00 88.81 285 PHE A CA 1
ATOM 2197 C C . PHE A 1 285 ? 16.429 7.821 -24.113 1.00 88.81 285 PHE A C 1
ATOM 2199 O O . PHE A 1 285 ? 16.483 8.512 -23.103 1.00 88.81 285 PHE A O 1
ATOM 2206 N N . LEU A 1 286 ? 17.295 7.981 -25.121 1.00 90.69 286 LEU A N 1
ATOM 2207 C CA . LEU A 1 286 ? 18.527 8.765 -24.952 1.00 90.69 286 LEU A CA 1
ATOM 2208 C C . LEU A 1 286 ? 18.242 10.255 -24.714 1.00 90.69 286 LEU A C 1
ATOM 2210 O O . LEU A 1 286 ? 18.911 10.883 -23.905 1.00 90.69 286 LEU A O 1
ATOM 2214 N N . GLY A 1 287 ? 17.237 10.827 -25.385 1.00 92.19 287 GLY A N 1
ATOM 2215 C CA . GLY A 1 287 ? 16.802 12.207 -25.157 1.00 92.19 287 GLY A CA 1
ATOM 2216 C C . GLY A 1 287 ? 16.402 12.441 -23.697 1.00 92.19 287 GLY A C 1
ATOM 2217 O O . GLY A 1 287 ? 17.050 13.252 -23.041 1.00 92.19 287 GLY A O 1
ATOM 2218 N N . PRO A 1 288 ? 15.404 11.709 -23.168 1.00 92.69 288 PRO A N 1
ATOM 2219 C CA . PRO A 1 288 ? 15.074 11.701 -21.742 1.00 92.69 288 PRO A CA 1
ATOM 2220 C C . PRO A 1 288 ? 16.285 11.526 -20.807 1.00 92.69 288 PRO A C 1
ATOM 2222 O O . PRO A 1 288 ? 16.467 12.339 -19.902 1.00 92.69 288 PRO A O 1
ATOM 2225 N N . ILE A 1 289 ? 17.151 10.535 -21.063 1.00 93.94 289 ILE A N 1
ATOM 2226 C CA . ILE A 1 289 ? 18.344 10.252 -20.242 1.00 93.94 289 ILE A CA 1
ATOM 2227 C C . ILE A 1 289 ? 19.269 11.473 -20.168 1.00 93.94 289 ILE A C 1
ATOM 2229 O O . ILE A 1 289 ? 19.642 11.896 -19.077 1.00 93.94 289 ILE A O 1
ATOM 2233 N N . PHE A 1 290 ? 19.626 12.072 -21.307 1.00 93.38 290 PHE A N 1
ATOM 2234 C CA . PHE A 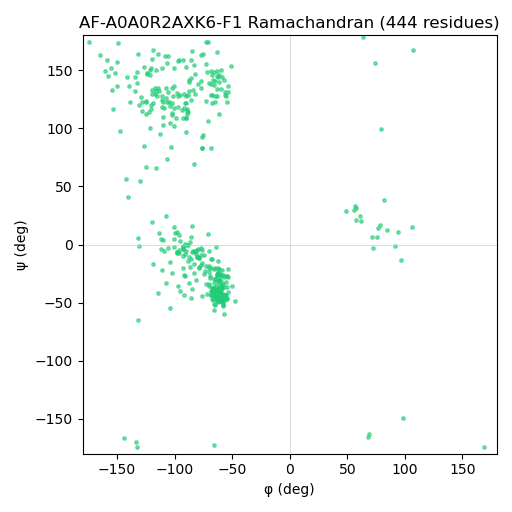1 290 ? 20.602 13.166 -21.342 1.00 93.38 290 PHE A CA 1
ATOM 2235 C C . PHE A 1 290 ? 20.015 14.547 -21.032 1.00 93.38 290 PHE A C 1
ATOM 2237 O O . PHE A 1 290 ? 20.756 15.437 -20.618 1.00 93.38 290 PHE A O 1
ATOM 2244 N N . GLN A 1 291 ? 18.715 14.757 -21.254 1.00 94.19 291 GLN A N 1
ATOM 2245 C CA . GLN A 1 291 ? 18.066 16.057 -21.041 1.00 94.19 291 GLN A CA 1
ATOM 2246 C C . GLN A 1 291 ? 17.483 16.194 -19.635 1.00 94.19 291 GLN A C 1
ATOM 2248 O O . GLN A 1 291 ? 17.646 17.243 -19.015 1.00 94.19 291 GLN A O 1
ATOM 2253 N N . ASN A 1 292 ? 16.814 15.151 -19.137 1.00 95.75 292 ASN A N 1
ATOM 2254 C CA . ASN A 1 292 ? 16.139 15.183 -17.839 1.00 95.75 292 ASN A CA 1
ATOM 2255 C C . ASN A 1 292 ? 17.010 14.566 -16.738 1.00 95.75 292 ASN A C 1
ATOM 2257 O O . ASN A 1 292 ? 17.025 15.065 -15.612 1.00 95.75 292 ASN A O 1
ATOM 2261 N N . GLY A 1 293 ? 17.775 13.522 -17.075 1.00 95.94 293 GLY A N 1
ATOM 2262 C CA . GLY A 1 293 ? 18.647 12.828 -16.134 1.00 95.94 293 GLY A CA 1
ATOM 2263 C C . GLY A 1 293 ? 17.884 12.032 -15.070 1.00 95.94 293 GLY A C 1
ATOM 2264 O O . GLY A 1 293 ? 16.696 11.740 -15.232 1.00 95.94 293 GLY A O 1
ATOM 2265 N N . PRO A 1 294 ? 18.562 11.660 -13.970 1.00 98.00 294 PRO A N 1
ATOM 2266 C CA . PRO A 1 294 ? 17.959 10.846 -12.923 1.00 98.00 294 PRO A CA 1
ATOM 2267 C C . PRO A 1 294 ? 16.812 11.553 -12.197 1.00 98.00 294 PRO A C 1
ATOM 2269 O O . PRO A 1 294 ? 16.895 12.748 -11.872 1.00 98.00 294 PRO A O 1
ATOM 2272 N N . THR A 1 295 ? 15.769 10.783 -11.883 1.00 98.44 295 THR A N 1
ATOM 2273 C CA . THR A 1 295 ? 14.593 11.260 -11.137 1.00 98.44 295 THR A CA 1
ATOM 2274 C C . THR A 1 295 ? 14.917 11.536 -9.667 1.00 98.44 295 THR A C 1
ATOM 2276 O O . THR A 1 295 ? 16.026 11.274 -9.189 1.00 98.44 295 THR A O 1
ATOM 2279 N N . ILE A 1 296 ? 13.947 12.084 -8.932 1.00 98.19 296 ILE A N 1
ATOM 2280 C CA . ILE A 1 296 ? 14.091 12.321 -7.490 1.00 98.19 296 ILE A CA 1
ATOM 2281 C C . ILE A 1 296 ? 14.306 10.988 -6.764 1.00 98.19 296 ILE A C 1
ATOM 2283 O O . ILE A 1 296 ? 15.185 10.896 -5.910 1.00 98.19 296 ILE A O 1
ATOM 2287 N N . ALA A 1 297 ? 13.571 9.945 -7.152 1.00 98.38 297 ALA A N 1
ATOM 2288 C CA . ALA A 1 297 ? 13.713 8.608 -6.593 1.00 98.38 297 ALA A CA 1
ATOM 2289 C C . ALA A 1 297 ? 15.116 8.012 -6.804 1.00 98.38 297 ALA A C 1
ATOM 2291 O O . ALA A 1 297 ? 15.680 7.460 -5.862 1.00 98.38 297 ALA A O 1
ATOM 2292 N N . HIS A 1 298 ? 15.719 8.171 -7.989 1.00 98.81 298 HIS A N 1
ATOM 2293 C CA . HIS A 1 298 ? 17.096 7.712 -8.227 1.00 98.81 298 HIS A CA 1
ATOM 2294 C C . HIS A 1 298 ? 18.091 8.420 -7.296 1.00 98.81 298 HIS A C 1
ATOM 2296 O O . HIS A 1 298 ? 18.916 7.782 -6.649 1.00 98.81 298 HIS A O 1
ATOM 2302 N N . LYS A 1 299 ? 17.979 9.749 -7.174 1.00 98.69 299 LYS A N 1
ATOM 2303 C CA . LYS A 1 299 ? 18.852 10.555 -6.302 1.00 98.69 299 LYS A CA 1
ATOM 2304 C C . LYS A 1 299 ? 18.701 10.176 -4.830 1.00 98.69 299 LYS A C 1
ATOM 2306 O O . LYS A 1 299 ? 19.701 10.089 -4.127 1.00 98.69 299 LYS A O 1
ATOM 2311 N N . ALA A 1 300 ? 17.480 9.880 -4.390 1.00 98.50 300 ALA A N 1
ATOM 2312 C CA . ALA A 1 300 ? 17.215 9.358 -3.054 1.00 98.50 300 ALA A CA 1
ATOM 2313 C C . ALA A 1 300 ? 17.895 8.009 -2.797 1.00 98.50 300 ALA A C 1
ATOM 2315 O O . ALA A 1 300 ? 18.527 7.835 -1.758 1.00 98.50 300 ALA A O 1
ATOM 2316 N N . LEU A 1 301 ? 17.831 7.065 -3.740 1.00 98.69 301 LEU A N 1
ATOM 2317 C CA . LEU A 1 301 ? 18.526 5.783 -3.594 1.00 98.69 301 LEU A CA 1
ATOM 2318 C C . LEU A 1 301 ? 20.049 5.957 -3.576 1.00 98.69 301 LEU A C 1
ATOM 2320 O O . LEU A 1 301 ? 20.719 5.340 -2.750 1.00 98.69 301 LEU A O 1
ATOM 2324 N N . ALA A 1 302 ? 20.602 6.835 -4.416 1.00 98.69 302 ALA A N 1
ATOM 2325 C CA . ALA A 1 302 ? 22.021 7.187 -4.371 1.00 98.69 302 ALA A CA 1
ATOM 2326 C C . ALA A 1 302 ? 22.414 7.801 -3.020 1.00 98.69 302 ALA A C 1
ATOM 2328 O O . ALA A 1 302 ? 23.452 7.460 -2.449 1.00 98.69 302 ALA A O 1
ATOM 2329 N N . LYS A 1 303 ? 21.566 8.673 -2.466 1.00 98.19 303 LYS A N 1
ATOM 2330 C CA . LYS A 1 303 ? 21.787 9.275 -1.153 1.00 98.19 303 LYS A CA 1
ATOM 2331 C C . LYS A 1 303 ? 21.770 8.232 -0.037 1.00 98.19 303 LYS A C 1
ATOM 2333 O O . LYS A 1 303 ? 22.649 8.280 0.819 1.00 98.19 303 LYS A O 1
ATOM 2338 N N . LEU A 1 304 ? 20.816 7.302 -0.066 1.00 97.81 304 LEU A N 1
ATOM 2339 C CA . LEU A 1 304 ? 20.707 6.203 0.896 1.00 97.81 304 LEU A CA 1
ATOM 2340 C C . LEU A 1 304 ? 21.903 5.245 0.822 1.00 97.81 304 LEU A C 1
ATOM 2342 O O . LEU A 1 304 ? 22.360 4.770 1.860 1.00 97.81 304 LEU A O 1
ATOM 2346 N N . GLU A 1 305 ? 22.454 4.996 -0.370 1.00 98.19 305 GLU A N 1
ATOM 2347 C CA . GLU A 1 305 ? 23.688 4.210 -0.517 1.00 98.19 305 GLU A CA 1
ATOM 2348 C C . GLU A 1 305 ? 24.887 4.956 0.081 1.00 98.19 305 GLU A C 1
ATOM 2350 O O . GLU A 1 305 ? 25.654 4.399 0.865 1.00 98.19 305 GLU A O 1
ATOM 2355 N N . GLN A 1 306 ? 25.018 6.254 -0.206 1.00 96.88 306 GLN A N 1
ATOM 2356 C CA . GLN A 1 306 ? 26.103 7.087 0.325 1.00 96.88 306 GLN A CA 1
ATOM 2357 C C . GLN A 1 306 ? 26.072 7.226 1.851 1.00 96.88 306 GLN A C 1
ATOM 2359 O O . GLN A 1 306 ? 27.122 7.395 2.473 1.00 96.88 306 GLN A O 1
ATOM 2364 N N . THR A 1 307 ? 24.886 7.195 2.462 1.00 94.94 307 THR A N 1
ATOM 2365 C CA . THR A 1 307 ? 24.718 7.252 3.920 1.00 94.94 307 THR A CA 1
ATOM 2366 C C . THR A 1 307 ? 24.761 5.878 4.588 1.00 94.94 307 THR A C 1
ATOM 2368 O O . THR A 1 307 ? 24.699 5.813 5.813 1.00 94.94 307 THR A O 1
ATOM 2371 N N . GLY A 1 308 ? 24.933 4.798 3.818 1.00 94.94 308 GLY A N 1
ATOM 2372 C CA . GLY A 1 308 ? 25.077 3.436 4.331 1.00 94.94 308 GLY A CA 1
ATOM 2373 C C . GLY A 1 308 ? 23.768 2.770 4.755 1.00 94.94 308 GLY A C 1
ATOM 2374 O O . GLY A 1 308 ? 23.816 1.792 5.492 1.00 94.94 308 GLY A O 1
ATOM 2375 N N . HIS A 1 309 ? 22.616 3.293 4.324 1.00 95.19 309 HIS A N 1
ATOM 2376 C CA . HIS A 1 309 ? 21.316 2.646 4.534 1.00 95.19 309 HIS A CA 1
ATOM 2377 C C . HIS A 1 309 ? 20.977 1.645 3.424 1.00 95.19 309 HIS A C 1
ATOM 2379 O O . HIS A 1 309 ? 20.310 0.654 3.692 1.00 95.19 309 HIS A O 1
ATOM 2385 N N . LEU A 1 310 ? 21.409 1.900 2.185 1.00 98.25 310 LEU A N 1
ATOM 2386 C CA . LEU A 1 310 ? 21.172 1.027 1.033 1.00 98.25 310 LEU A CA 1
ATOM 2387 C C . LEU A 1 310 ? 22.469 0.320 0.627 1.00 98.25 310 LEU A C 1
ATOM 2389 O O . LEU A 1 310 ? 23.472 0.975 0.357 1.00 98.25 310 LEU A O 1
ATOM 2393 N N . ASP A 1 311 ? 22.438 -1.006 0.534 1.00 98.31 311 ASP A N 1
ATOM 2394 C CA . ASP A 1 311 ? 23.605 -1.803 0.159 1.00 98.31 311 ASP A CA 1
ATOM 2395 C C . ASP A 1 311 ? 23.789 -1.915 -1.349 1.00 98.31 311 ASP A C 1
ATOM 2397 O O . ASP A 1 311 ? 24.929 -1.943 -1.816 1.00 98.31 311 ASP A O 1
ATOM 2401 N N . ALA A 1 312 ? 22.693 -2.037 -2.103 1.00 98.38 312 ALA A N 1
ATOM 2402 C CA . ALA A 1 312 ? 22.728 -2.188 -3.551 1.00 98.38 312 ALA A CA 1
ATOM 2403 C C . ALA A 1 312 ? 21.368 -1.930 -4.216 1.00 98.38 312 ALA A C 1
ATOM 2405 O O . ALA A 1 312 ? 20.307 -2.004 -3.586 1.00 98.38 312 ALA A O 1
ATOM 2406 N N . VAL A 1 313 ? 21.414 -1.703 -5.529 1.00 98.69 313 VAL A N 1
ATOM 2407 C CA . VAL A 1 313 ? 20.250 -1.607 -6.411 1.00 98.69 313 VAL A CA 1
ATOM 2408 C C . VAL A 1 313 ? 20.268 -2.755 -7.416 1.00 98.69 313 VAL A C 1
ATOM 2410 O O . VAL A 1 313 ? 21.230 -2.960 -8.150 1.00 98.69 313 VAL A O 1
ATOM 2413 N N . VAL A 1 314 ? 19.163 -3.481 -7.496 1.00 98.31 314 VAL A N 1
ATOM 2414 C CA . VAL A 1 314 ? 18.826 -4.402 -8.578 1.00 98.31 314 VAL A CA 1
ATOM 2415 C C . VAL A 1 314 ? 17.829 -3.695 -9.488 1.00 98.31 314 VAL A C 1
ATOM 2417 O O . VAL A 1 314 ? 16.810 -3.181 -9.025 1.00 98.31 314 VAL A O 1
ATOM 2420 N N . THR A 1 315 ? 18.102 -3.644 -10.788 1.00 96.38 315 THR A N 1
ATOM 2421 C CA . THR A 1 315 ? 17.242 -2.926 -11.734 1.00 96.38 315 THR A CA 1
ATOM 2422 C C . THR A 1 315 ? 16.931 -3.765 -12.963 1.00 96.38 315 THR A C 1
ATOM 2424 O O . THR A 1 315 ? 17.790 -4.464 -13.508 1.00 96.38 315 THR A O 1
ATOM 2427 N N . THR A 1 316 ? 15.674 -3.698 -13.401 1.00 91.75 316 THR A N 1
ATOM 2428 C CA . THR A 1 316 ? 15.261 -4.181 -14.724 1.00 91.75 316 THR A CA 1
ATOM 2429 C C . THR A 1 316 ? 15.339 -3.073 -15.775 1.00 91.75 316 THR A C 1
ATOM 2431 O O . THR A 1 316 ? 14.979 -3.296 -16.923 1.00 91.75 316 THR A O 1
ATOM 2434 N N . ASN A 1 317 ? 15.756 -1.860 -15.419 1.00 92.00 317 ASN A N 1
ATOM 2435 C CA . ASN A 1 317 ? 15.901 -0.779 -16.388 1.00 92.00 317 ASN A CA 1
ATOM 2436 C C . ASN A 1 317 ? 17.246 -0.890 -17.107 1.00 92.00 317 ASN A C 1
ATOM 2438 O O . ASN A 1 317 ? 18.206 -1.430 -16.571 1.00 92.00 317 ASN A O 1
ATOM 2442 N N . VAL A 1 318 ? 17.305 -0.349 -18.323 1.00 89.94 318 VAL A N 1
ATOM 2443 C CA . VAL A 1 318 ? 18.528 -0.294 -19.145 1.00 89.94 318 VAL A CA 1
ATOM 2444 C C . VAL A 1 318 ? 19.073 1.135 -19.278 1.00 89.94 318 VAL A C 1
ATOM 2446 O O . VAL A 1 318 ? 20.008 1.385 -20.034 1.00 89.94 318 VAL A O 1
ATOM 2449 N N . ASP A 1 319 ? 18.440 2.094 -18.596 1.00 92.56 319 ASP A N 1
ATOM 2450 C CA . ASP A 1 319 ? 18.579 3.538 -18.816 1.00 92.56 319 ASP A CA 1
ATOM 2451 C C . ASP A 1 319 ? 19.821 4.177 -18.176 1.00 92.56 319 ASP A C 1
ATOM 2453 O O . ASP A 1 319 ? 20.142 5.317 -18.513 1.00 92.56 319 ASP A O 1
ATOM 2457 N N . TYR A 1 320 ? 20.535 3.439 -17.316 1.00 94.94 320 TYR A N 1
ATOM 2458 C CA . TYR A 1 320 ? 21.738 3.888 -16.605 1.00 94.94 320 TYR A CA 1
ATOM 2459 C C . TYR A 1 320 ? 21.500 5.084 -15.656 1.00 94.94 320 TYR A C 1
ATOM 2461 O O . TYR A 1 320 ? 22.424 5.822 -15.303 1.00 94.94 320 TYR A O 1
ATOM 2469 N N . LEU A 1 321 ? 20.247 5.331 -15.245 1.00 97.69 321 LEU A N 1
ATOM 2470 C CA . LEU A 1 321 ? 19.914 6.486 -14.407 1.00 97.69 321 LEU A CA 1
ATOM 2471 C C . LEU A 1 321 ? 20.360 6.337 -12.945 1.00 97.69 321 LEU A C 1
ATOM 2473 O O . LEU A 1 321 ? 20.593 7.356 -12.295 1.00 97.69 321 LEU A O 1
ATOM 2477 N N . HIS A 1 322 ? 20.513 5.116 -12.423 1.00 98.44 322 HIS A N 1
ATOM 2478 C CA . HIS A 1 322 ? 21.010 4.884 -11.056 1.00 98.44 322 HIS A CA 1
ATOM 2479 C C . HIS A 1 322 ? 22.469 5.320 -10.913 1.00 98.44 322 HIS A C 1
ATOM 2481 O O . HIS A 1 322 ? 22.823 6.082 -10.015 1.00 98.44 322 HIS A O 1
ATOM 2487 N N . GLU A 1 323 ? 23.321 4.917 -11.845 1.00 97.62 323 GLU A N 1
ATOM 2488 C CA . GLU A 1 323 ? 24.737 5.273 -11.852 1.00 97.62 323 GLU A CA 1
ATOM 2489 C C . GLU A 1 323 ? 24.932 6.764 -12.113 1.00 97.62 323 GLU A C 1
ATOM 2491 O O . GLU A 1 323 ? 25.743 7.410 -11.449 1.00 97.62 323 GLU A O 1
ATOM 2496 N N . LEU A 1 324 ? 24.133 7.353 -13.011 1.00 97.06 324 LEU A N 1
ATOM 2497 C CA . LEU A 1 324 ? 24.113 8.804 -13.208 1.00 97.06 324 LEU A CA 1
ATOM 2498 C C . LEU A 1 324 ? 23.637 9.565 -11.958 1.00 97.06 324 LEU A C 1
ATOM 2500 O O . LEU A 1 324 ? 24.029 10.718 -11.770 1.00 97.06 324 LEU A O 1
ATOM 2504 N N . ALA A 1 325 ? 22.813 8.953 -11.099 1.00 98.06 325 ALA A N 1
ATOM 2505 C CA . ALA A 1 325 ? 22.428 9.523 -9.805 1.00 98.06 325 ALA A CA 1
ATOM 2506 C C . ALA A 1 325 ? 23.527 9.395 -8.739 1.00 98.06 325 ALA A C 1
ATOM 2508 O O . ALA A 1 325 ? 23.499 10.132 -7.751 1.00 98.06 325 ALA A O 1
ATOM 2509 N N . GLY A 1 326 ? 24.501 8.507 -8.950 1.00 97.81 326 GLY A N 1
ATOM 2510 C CA . GLY A 1 326 ? 25.627 8.268 -8.052 1.00 97.81 326 GLY A CA 1
ATOM 2511 C C . GLY A 1 326 ? 25.552 6.959 -7.266 1.00 97.81 326 GLY A C 1
ATOM 2512 O O . GLY A 1 326 ? 26.292 6.823 -6.288 1.00 97.81 326 GLY A O 1
ATOM 2513 N N . ASN A 1 327 ? 24.685 6.018 -7.657 1.00 98.44 327 ASN A N 1
ATOM 2514 C CA . ASN A 1 327 ? 24.733 4.658 -7.129 1.00 98.44 327 ASN A CA 1
ATOM 2515 C C . ASN A 1 327 ? 25.977 3.916 -7.644 1.00 98.44 327 ASN A C 1
ATOM 2517 O O . ASN A 1 327 ? 26.324 4.037 -8.818 1.00 98.44 327 ASN A O 1
ATOM 2521 N N . ASN A 1 328 ? 26.648 3.139 -6.786 1.00 96.88 328 ASN A N 1
ATOM 2522 C CA . ASN A 1 328 ? 27.878 2.420 -7.159 1.00 96.88 328 ASN A CA 1
ATOM 2523 C C . ASN A 1 328 ? 27.660 0.912 -7.303 1.00 96.88 328 ASN A C 1
ATOM 2525 O O . ASN A 1 328 ? 28.317 0.266 -8.120 1.00 96.88 328 ASN A O 1
ATOM 2529 N N . LYS A 1 329 ? 26.764 0.332 -6.501 1.00 97.88 329 LYS A N 1
ATOM 2530 C CA . LYS A 1 329 ? 26.425 -1.094 -6.548 1.00 97.88 329 LYS A CA 1
ATOM 2531 C C . LYS A 1 329 ? 25.090 -1.303 -7.255 1.00 97.88 329 LYS A C 1
ATOM 2533 O O . LYS A 1 329 ? 24.050 -1.428 -6.612 1.00 97.88 329 LYS A O 1
ATOM 2538 N N . VAL A 1 330 ? 25.143 -1.365 -8.583 1.00 98.25 330 VAL A N 1
ATOM 2539 C CA . VAL A 1 330 ? 23.974 -1.587 -9.445 1.00 98.25 330 VAL A CA 1
ATOM 2540 C C . VAL A 1 330 ? 24.101 -2.928 -10.174 1.00 98.25 330 VAL A C 1
ATOM 2542 O O . VAL A 1 330 ? 25.169 -3.283 -10.675 1.00 98.25 330 VAL A O 1
ATOM 2545 N N . ALA A 1 331 ? 23.018 -3.703 -10.203 1.00 96.94 331 ALA A N 1
ATOM 2546 C CA . ALA A 1 331 ? 22.884 -4.915 -11.002 1.00 96.94 331 ALA A CA 1
ATOM 2547 C C . ALA A 1 331 ? 21.838 -4.700 -12.103 1.00 96.94 331 ALA A C 1
ATOM 2549 O O . ALA A 1 331 ? 20.643 -4.907 -11.878 1.00 96.94 331 ALA A O 1
ATOM 2550 N N . ASP A 1 332 ? 22.306 -4.334 -13.300 1.00 93.50 332 ASP A N 1
ATOM 2551 C CA . ASP A 1 332 ? 21.484 -4.225 -14.509 1.00 93.50 332 ASP A CA 1
ATOM 2552 C C . ASP A 1 332 ? 21.158 -5.611 -15.064 1.00 93.50 332 ASP A C 1
ATOM 2554 O O . ASP A 1 332 ? 21.921 -6.217 -15.828 1.00 93.50 332 ASP A O 1
ATOM 2558 N N . ILE A 1 333 ? 20.003 -6.146 -14.676 1.00 90.56 333 ILE A N 1
ATOM 2559 C CA . ILE A 1 333 ? 19.618 -7.511 -15.048 1.00 90.56 333 ILE A CA 1
ATOM 2560 C C . ILE A 1 333 ? 19.506 -7.667 -16.568 1.00 90.56 333 ILE A C 1
ATOM 2562 O O . ILE A 1 333 ? 19.818 -8.732 -17.106 1.00 90.56 333 ILE A O 1
ATOM 2566 N N . TRP A 1 334 ? 19.126 -6.598 -17.263 1.00 86.12 334 TRP A N 1
ATOM 2567 C CA . TRP A 1 334 ? 18.889 -6.552 -18.705 1.00 86.12 334 TRP A CA 1
ATOM 2568 C C . TRP A 1 334 ? 19.960 -5.796 -19.489 1.00 86.12 334 TRP A C 1
ATOM 2570 O O . TRP A 1 334 ? 19.703 -5.360 -20.611 1.00 86.12 334 TRP A O 1
ATOM 2580 N N . TYR A 1 335 ? 21.174 -5.715 -18.935 1.00 87.31 335 TYR A N 1
ATOM 2581 C CA . TYR A 1 335 ? 22.257 -4.875 -19.451 1.00 87.31 335 TYR A CA 1
ATOM 2582 C C . TYR A 1 335 ? 21.913 -3.381 -19.389 1.00 87.31 335 TYR A C 1
ATOM 2584 O O . TYR A 1 335 ? 20.840 -2.982 -18.949 1.00 87.31 335 TYR A O 1
ATOM 2592 N N . SER A 1 336 ? 22.856 -2.546 -19.811 1.00 89.31 336 SER A N 1
ATOM 2593 C CA . SER A 1 336 ? 22.786 -1.096 -19.665 1.00 89.31 336 SER A CA 1
ATOM 2594 C C . SER A 1 336 ? 23.136 -0.410 -20.980 1.00 89.31 336 SER A C 1
ATOM 2596 O O . SER A 1 336 ? 23.976 -0.894 -21.744 1.00 89.31 336 SER A O 1
ATOM 2598 N N . PHE A 1 337 ? 22.546 0.759 -21.238 1.00 90.38 337 PHE A N 1
ATOM 2599 C CA . PHE A 1 337 ? 22.989 1.653 -22.313 1.00 90.38 337 PHE A CA 1
ATOM 2600 C C . PHE A 1 337 ? 24.405 2.201 -22.112 1.00 90.38 337 PHE A C 1
ATOM 2602 O O . PHE A 1 337 ? 24.914 2.898 -22.988 1.00 90.38 337 PHE A O 1
ATOM 2609 N N . ASN A 1 338 ? 25.070 1.864 -21.009 1.00 92.75 338 ASN A N 1
ATOM 2610 C CA . ASN A 1 338 ? 26.491 2.109 -20.824 1.00 92.75 338 ASN A CA 1
ATOM 2611 C C . ASN A 1 338 ? 27.412 1.018 -21.409 1.00 92.75 338 ASN A C 1
ATOM 2613 O O . ASN A 1 338 ? 28.623 1.209 -21.424 1.00 92.75 338 ASN A O 1
ATOM 2617 N N . ASP A 1 339 ? 26.874 -0.098 -21.915 1.00 90.25 339 ASP A N 1
ATOM 2618 C CA . ASP A 1 339 ? 27.658 -1.185 -22.525 1.00 90.25 339 ASP A CA 1
ATOM 2619 C C . ASP A 1 339 ? 27.515 -1.205 -24.053 1.00 90.25 339 ASP A C 1
ATOM 2621 O O . ASP A 1 339 ? 26.823 -2.041 -24.621 1.00 90.25 339 ASP A O 1
ATOM 2625 N N . ASN A 1 340 ? 28.133 -0.266 -24.763 1.00 91.56 340 ASN A N 1
ATOM 2626 C CA . ASN A 1 340 ? 27.999 -0.173 -26.222 1.00 91.56 340 ASN A CA 1
ATOM 2627 C C . ASN A 1 340 ? 29.212 -0.785 -26.918 1.00 91.56 340 ASN A C 1
ATOM 2629 O O . ASN A 1 340 ? 30.306 -0.762 -26.368 1.00 91.56 340 ASN A O 1
ATOM 2633 N N . HIS A 1 341 ? 29.067 -1.301 -28.142 1.00 92.38 341 HIS A N 1
ATOM 2634 C CA . HIS A 1 341 ? 30.196 -1.918 -28.849 1.00 92.38 341 HIS A CA 1
ATOM 2635 C C . HIS A 1 341 ? 30.226 -1.613 -30.345 1.00 92.38 341 HIS A C 1
ATOM 2637 O O . HIS A 1 341 ? 29.192 -1.567 -31.009 1.00 92.38 341 HIS A O 1
ATOM 2643 N N . CYS A 1 342 ? 31.424 -1.456 -30.908 1.00 93.25 342 CYS A N 1
ATOM 2644 C CA . CYS A 1 342 ? 31.596 -1.440 -32.361 1.00 93.25 342 CYS A CA 1
ATOM 2645 C C . CYS A 1 342 ? 31.180 -2.792 -32.962 1.00 93.25 342 CYS A C 1
ATOM 2647 O O . CYS A 1 342 ? 31.587 -3.849 -32.477 1.00 93.25 342 CYS A O 1
ATOM 2649 N N . ILE A 1 343 ? 30.400 -2.768 -34.047 1.00 90.69 343 ILE A N 1
ATOM 2650 C CA . ILE A 1 343 ? 29.873 -3.996 -34.661 1.00 90.69 343 ILE A CA 1
ATOM 2651 C C . ILE A 1 343 ? 30.927 -4.867 -35.361 1.00 90.69 343 ILE A C 1
ATOM 2653 O O . ILE A 1 343 ? 30.633 -6.038 -35.602 1.00 90.69 343 ILE A O 1
ATOM 2657 N N . GLU A 1 344 ? 32.098 -4.315 -35.699 1.00 91.75 344 GLU A N 1
ATOM 2658 C CA . GLU A 1 344 ? 33.178 -5.028 -36.400 1.00 91.75 344 GLU A CA 1
ATOM 2659 C C . GLU A 1 344 ? 34.326 -5.401 -35.453 1.00 91.75 344 GLU A C 1
ATOM 2661 O O . GLU A 1 344 ? 34.679 -6.573 -35.340 1.00 91.75 344 GLU A O 1
ATOM 2666 N N . ASN A 1 345 ? 34.897 -4.426 -34.738 1.00 92.25 345 ASN A N 1
ATOM 2667 C CA . ASN A 1 345 ? 36.066 -4.660 -33.883 1.00 92.25 345 ASN A CA 1
ATOM 2668 C C . ASN A 1 345 ? 35.730 -4.994 -32.414 1.00 92.25 345 ASN A C 1
ATOM 2670 O O . ASN A 1 345 ? 36.624 -5.380 -31.663 1.00 92.25 345 ASN A O 1
ATOM 2674 N N . GLY A 1 346 ? 34.465 -4.850 -31.999 1.00 91.06 346 GLY A N 1
ATOM 2675 C CA . GLY A 1 346 ? 33.999 -5.184 -30.649 1.00 91.06 346 GLY A CA 1
ATOM 2676 C C . GLY A 1 346 ? 34.468 -4.247 -29.530 1.00 91.06 346 GLY A C 1
ATOM 2677 O O . GLY A 1 346 ? 34.217 -4.542 -28.365 1.00 91.06 346 GLY A O 1
ATOM 2678 N N . HIS A 1 347 ? 35.143 -3.138 -29.844 1.00 94.12 347 HIS A N 1
ATOM 2679 C CA . HIS A 1 347 ? 35.594 -2.161 -28.851 1.00 94.12 347 HIS A CA 1
ATOM 2680 C C . HIS A 1 347 ? 34.401 -1.585 -28.083 1.00 94.12 347 HIS A C 1
ATOM 2682 O O . HIS A 1 347 ? 33.405 -1.210 -28.709 1.00 94.12 347 HIS A O 1
ATOM 2688 N N . GLN A 1 348 ? 34.519 -1.517 -26.754 1.00 93.69 348 GLN A N 1
ATOM 2689 C CA . GLN A 1 348 ? 33.456 -1.049 -25.866 1.00 93.69 348 GLN A CA 1
ATOM 2690 C C . GLN A 1 348 ? 33.455 0.472 -25.702 1.00 93.69 348 GLN A C 1
ATOM 2692 O O . GLN A 1 348 ? 34.507 1.104 -25.630 1.00 93.69 348 GLN A O 1
ATOM 2697 N N . TYR A 1 349 ? 32.262 1.045 -25.608 1.00 94.12 349 TYR A N 1
ATOM 2698 C CA . TYR A 1 349 ? 32.016 2.472 -25.464 1.00 94.12 349 TYR A CA 1
ATOM 2699 C C . TYR A 1 349 ? 30.973 2.726 -24.381 1.00 94.12 349 TYR A C 1
ATOM 2701 O O . TYR A 1 349 ? 29.999 1.983 -24.258 1.00 94.12 349 TYR A O 1
ATOM 2709 N N . ASP A 1 350 ? 31.163 3.812 -23.639 1.00 93.75 350 ASP A N 1
ATOM 2710 C CA . ASP A 1 350 ? 30.223 4.267 -22.619 1.00 93.75 350 ASP A CA 1
ATOM 2711 C C . ASP A 1 350 ? 28.951 4.874 -23.235 1.00 93.75 350 ASP A C 1
ATOM 2713 O O . ASP A 1 350 ? 28.837 5.070 -24.453 1.00 93.75 350 ASP A O 1
ATOM 2717 N N . ILE A 1 351 ? 27.983 5.200 -22.380 1.00 91.94 351 ILE A N 1
ATOM 2718 C CA . ILE A 1 351 ? 26.718 5.804 -22.806 1.00 91.94 351 ILE A CA 1
ATOM 2719 C C . ILE A 1 351 ? 26.917 7.160 -23.500 1.00 91.94 351 ILE A C 1
ATOM 2721 O O . ILE A 1 351 ? 26.167 7.490 -24.418 1.00 91.94 351 ILE A O 1
ATOM 2725 N N . ASN A 1 352 ? 27.948 7.936 -23.136 1.00 92.38 352 ASN A N 1
ATOM 2726 C CA . ASN A 1 352 ? 28.196 9.274 -23.692 1.00 92.38 352 ASN A CA 1
ATOM 2727 C C . ASN A 1 352 ? 28.419 9.241 -25.204 1.00 92.38 352 ASN A C 1
ATOM 2729 O O . ASN A 1 352 ? 28.088 10.196 -25.911 1.00 92.38 352 ASN A O 1
ATOM 2733 N N . THR A 1 353 ? 28.927 8.123 -25.715 1.00 92.06 353 THR A N 1
ATOM 2734 C CA . THR A 1 353 ? 29.099 7.904 -27.151 1.00 92.06 353 THR A CA 1
ATOM 2735 C C . THR A 1 353 ? 27.768 7.952 -27.914 1.00 92.06 353 THR A C 1
ATOM 2737 O O . THR A 1 353 ? 27.741 8.333 -29.083 1.00 92.06 353 THR A O 1
ATOM 2740 N N . LEU A 1 354 ? 26.646 7.654 -27.250 1.00 89.56 354 LEU A N 1
ATOM 2741 C CA . LEU A 1 354 ? 25.301 7.734 -27.820 1.00 89.56 354 LEU A CA 1
ATOM 2742 C C . LEU A 1 354 ? 24.684 9.148 -27.759 1.00 89.56 354 LEU A C 1
ATOM 2744 O O . LEU A 1 354 ? 23.615 9.363 -28.320 1.00 89.56 354 LEU A O 1
ATOM 2748 N N . ASN A 1 355 ? 25.323 10.132 -27.114 1.00 87.69 355 ASN A N 1
ATOM 2749 C CA . ASN A 1 355 ? 24.769 11.486 -26.926 1.00 87.69 355 ASN A CA 1
ATOM 2750 C C . ASN A 1 355 ? 25.019 12.449 -28.109 1.00 87.69 355 ASN A C 1
ATOM 2752 O O . ASN A 1 355 ? 24.917 13.665 -27.975 1.00 87.69 355 ASN A O 1
ATOM 2756 N N . GLN A 1 356 ? 25.397 11.944 -29.284 1.00 79.38 356 GLN A N 1
ATOM 2757 C CA . GLN A 1 356 ? 25.864 12.794 -30.390 1.00 79.38 356 GLN A CA 1
ATOM 2758 C C . GLN A 1 356 ? 24.730 13.332 -31.290 1.00 79.38 356 GLN A C 1
ATOM 2760 O O . GLN A 1 356 ? 24.996 14.036 -32.260 1.00 79.38 356 GLN A O 1
ATOM 2765 N N . GLY A 1 357 ? 23.461 13.034 -30.974 1.00 72.94 357 GLY A N 1
ATOM 2766 C CA . GLY A 1 357 ? 22.268 13.526 -31.686 1.00 72.94 357 GLY A CA 1
ATOM 2767 C C . GLY A 1 357 ? 22.025 12.905 -33.071 1.00 72.94 357 GLY A C 1
ATOM 2768 O O . GLY A 1 357 ? 21.012 13.208 -33.701 1.00 72.94 357 GLY A O 1
ATOM 2769 N N . GLY A 1 358 ? 22.927 12.036 -33.530 1.00 86.19 358 GLY A N 1
ATOM 2770 C CA . GLY A 1 358 ? 22.859 11.293 -34.787 1.00 86.19 358 GLY A CA 1
ATOM 2771 C C . GLY A 1 358 ? 23.444 9.889 -34.630 1.00 86.19 358 GLY A C 1
ATOM 2772 O O . GLY A 1 358 ? 23.664 9.422 -33.513 1.00 86.19 358 GLY A O 1
ATOM 2773 N N . VAL A 1 359 ? 23.698 9.203 -35.745 1.00 93.88 359 VAL A N 1
ATOM 2774 C CA . VAL A 1 359 ? 24.231 7.832 -35.723 1.00 93.88 359 VAL A CA 1
ATOM 2775 C C . VAL A 1 359 ? 25.674 7.819 -35.184 1.00 93.88 359 VAL A C 1
ATOM 2777 O O . VAL A 1 359 ? 26.541 8.460 -35.781 1.00 93.88 359 VAL A O 1
ATOM 2780 N N . PRO A 1 360 ? 25.968 7.087 -34.092 1.00 93.75 360 PRO A N 1
ATOM 2781 C CA . PRO A 1 360 ? 27.314 6.959 -33.555 1.00 93.75 360 PRO A CA 1
ATOM 2782 C C . PRO A 1 360 ? 28.153 5.976 -34.382 1.00 93.75 360 PRO A C 1
ATOM 2784 O O . PRO A 1 360 ? 27.727 4.859 -34.698 1.00 93.75 360 PRO A O 1
ATOM 2787 N N . TYR A 1 361 ? 29.386 6.383 -34.679 1.00 94.75 361 TYR A N 1
ATOM 2788 C CA . TYR A 1 361 ? 30.363 5.585 -35.417 1.00 94.75 361 TYR A CA 1
ATOM 2789 C C . TYR A 1 361 ? 31.629 5.368 -34.592 1.00 94.75 361 TYR A C 1
ATOM 2791 O O . TYR A 1 361 ? 32.065 6.235 -33.833 1.00 94.75 361 TYR A O 1
ATOM 2799 N N . CYS A 1 362 ? 32.234 4.198 -34.765 1.00 94.69 362 CYS A N 1
ATOM 2800 C CA . CYS A 1 362 ? 33.469 3.812 -34.116 1.00 94.69 362 CYS A CA 1
ATOM 2801 C C . CYS A 1 362 ? 34.616 4.723 -34.590 1.00 94.69 362 CYS A C 1
ATOM 2803 O O . CYS A 1 362 ? 34.911 4.751 -35.787 1.00 94.69 362 CYS A O 1
ATOM 2805 N N . PRO A 1 363 ? 35.326 5.421 -33.686 1.00 93.00 363 PRO A N 1
ATOM 2806 C CA . PRO A 1 363 ? 36.454 6.278 -34.055 1.00 93.00 363 PRO A CA 1
ATOM 2807 C C . PRO A 1 363 ? 37.677 5.510 -34.583 1.00 93.00 363 PRO A C 1
ATOM 2809 O O . PRO A 1 363 ? 38.595 6.132 -35.109 1.00 93.00 363 PRO A O 1
ATOM 2812 N N . VAL A 1 364 ? 37.720 4.180 -34.430 1.00 94.69 364 VAL A N 1
ATOM 2813 C CA . VAL A 1 364 ? 38.853 3.341 -34.858 1.00 94.69 364 VAL A CA 1
ATOM 2814 C C . VAL A 1 364 ? 38.735 2.935 -36.327 1.00 94.69 364 VAL A C 1
ATOM 2816 O O . VAL A 1 364 ? 39.718 3.019 -37.060 1.00 94.69 364 VAL A O 1
ATOM 2819 N N . ASP A 1 365 ? 37.554 2.488 -36.760 1.00 95.44 365 ASP A N 1
ATOM 2820 C CA . ASP A 1 365 ? 37.347 1.907 -38.096 1.00 95.44 365 ASP A CA 1
ATOM 2821 C C . ASP A 1 365 ? 36.152 2.490 -38.872 1.00 95.44 365 ASP A C 1
ATOM 2823 O O . ASP A 1 365 ? 35.929 2.116 -40.022 1.00 95.44 365 ASP A O 1
ATOM 2827 N N . GLY A 1 366 ? 35.401 3.425 -38.279 1.00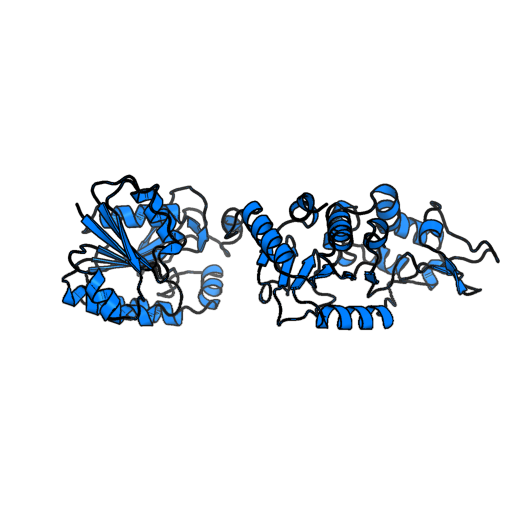 94.69 366 GLY A N 1
ATOM 2828 C CA . GLY A 1 366 ? 34.241 4.069 -38.900 1.00 94.69 366 GLY A CA 1
ATOM 2829 C C . GLY A 1 366 ? 32.974 3.209 -38.952 1.00 94.69 366 GLY A C 1
ATOM 2830 O O . GLY A 1 366 ? 31.990 3.630 -39.557 1.00 94.69 366 GLY A O 1
ATOM 2831 N N . SER A 1 367 ? 32.965 2.023 -38.338 1.00 94.62 367 SER A N 1
ATOM 2832 C CA . SER A 1 367 ? 31.795 1.134 -38.315 1.00 94.62 367 SER A CA 1
ATOM 2833 C C . SER A 1 367 ? 30.718 1.624 -37.347 1.00 94.62 367 SER A C 1
ATOM 2835 O O . SER A 1 367 ? 30.982 2.441 -36.470 1.00 94.62 367 SER A O 1
ATOM 2837 N N . LEU A 1 368 ? 29.491 1.108 -37.465 1.00 94.25 368 LEU A N 1
ATOM 2838 C CA . LEU A 1 368 ? 28.412 1.445 -36.528 1.00 94.25 368 LEU A CA 1
ATOM 2839 C C . LEU A 1 368 ? 28.748 0.996 -35.101 1.00 94.25 368 LEU A C 1
ATOM 2841 O O . LEU A 1 368 ? 29.311 -0.079 -34.877 1.00 94.25 368 LEU A O 1
ATOM 2845 N N . ILE A 1 369 ? 28.329 1.794 -34.130 1.00 92.81 369 ILE A N 1
ATOM 2846 C CA . ILE A 1 369 ? 28.249 1.346 -32.742 1.00 92.81 369 ILE A CA 1
ATOM 2847 C C . ILE A 1 369 ? 26.874 0.704 -32.543 1.00 92.81 369 ILE A C 1
ATOM 2849 O O . ILE A 1 369 ? 25.885 1.158 -33.103 1.00 92.81 369 ILE A O 1
ATOM 2853 N N . SER A 1 370 ? 26.811 -0.402 -31.808 1.00 89.38 370 SER A N 1
ATOM 2854 C CA . SER A 1 370 ? 25.571 -1.037 -31.369 1.00 89.38 370 SER A CA 1
ATOM 2855 C C . SER A 1 370 ? 25.334 -0.694 -29.904 1.00 89.38 370 SER A C 1
ATOM 2857 O O . SER A 1 370 ? 26.271 -0.825 -29.110 1.00 89.38 370 SER A O 1
ATOM 2859 N N . PRO A 1 371 ? 24.107 -0.306 -29.516 1.00 87.69 371 PRO A N 1
ATOM 2860 C CA . PRO A 1 371 ? 23.771 -0.164 -28.109 1.00 87.69 371 PRO A CA 1
ATOM 2861 C C . PRO A 1 371 ? 23.747 -1.531 -27.406 1.00 87.69 371 PRO A C 1
ATOM 2863 O O . PRO A 1 371 ? 23.439 -2.545 -28.044 1.00 87.69 371 PRO A O 1
ATOM 2866 N N . GLY A 1 372 ? 24.074 -1.542 -26.112 1.00 74.25 372 GLY A N 1
ATOM 2867 C CA . GLY A 1 372 ? 24.255 -2.752 -25.293 1.00 74.25 372 GLY A CA 1
ATOM 2868 C C . GLY A 1 372 ? 23.069 -3.702 -25.202 1.00 74.25 372 GLY A C 1
ATOM 2869 O O . GLY A 1 372 ? 23.231 -4.891 -25.483 1.00 74.25 372 GLY A O 1
ATOM 2870 N N . PRO A 1 373 ? 21.849 -3.225 -24.912 1.00 70.06 373 PRO A N 1
ATOM 2871 C CA . PRO A 1 373 ? 20.655 -4.042 -25.035 1.00 70.06 373 PRO A CA 1
ATOM 2872 C C . PRO A 1 373 ? 20.076 -3.905 -26.452 1.00 70.06 373 PRO A C 1
ATOM 2874 O O . PRO A 1 373 ? 19.487 -2.882 -26.806 1.00 70.06 373 PRO A O 1
ATOM 2877 N N . THR A 1 374 ? 20.191 -4.956 -27.274 1.00 59.38 374 THR A N 1
ATOM 2878 C CA . THR A 1 374 ? 19.335 -5.103 -28.468 1.00 59.38 374 THR A CA 1
ATOM 2879 C C . THR A 1 374 ? 18.084 -5.885 -28.070 1.00 59.38 374 THR A C 1
ATOM 2881 O O . THR A 1 374 ? 18.140 -7.077 -27.784 1.00 59.38 374 THR A O 1
ATOM 2884 N N . TYR A 1 375 ? 16.943 -5.196 -28.013 1.00 53.03 375 TYR A N 1
ATOM 2885 C CA . TYR A 1 375 ? 15.701 -5.641 -27.360 1.00 53.03 375 TYR A CA 1
ATOM 2886 C C . TYR A 1 375 ? 15.139 -7.020 -27.776 1.00 53.03 375 TYR A C 1
ATOM 2888 O O . TYR A 1 375 ? 14.431 -7.636 -26.986 1.00 53.03 375 TYR A O 1
ATOM 2896 N N . HIS A 1 376 ? 15.480 -7.575 -28.947 1.00 39.44 376 HIS A N 1
ATOM 2897 C CA . HIS A 1 376 ? 15.026 -8.926 -29.329 1.00 39.44 376 HIS A CA 1
ATOM 2898 C C . HIS A 1 376 ? 15.835 -10.054 -28.651 1.00 39.44 376 HIS A C 1
ATOM 2900 O O . HIS A 1 376 ? 15.442 -11.222 -28.711 1.00 39.44 376 HIS A O 1
ATOM 2906 N N . HIS A 1 377 ? 16.958 -9.698 -28.016 1.00 48.75 377 HIS A N 1
ATOM 2907 C CA . HIS A 1 377 ? 17.898 -10.572 -27.315 1.00 48.75 377 HIS A CA 1
ATOM 2908 C C . HIS A 1 377 ? 18.413 -9.922 -26.026 1.00 48.75 377 HIS A C 1
ATOM 2910 O O . HIS A 1 377 ? 19.598 -10.042 -25.713 1.00 48.75 377 HIS A O 1
ATOM 2916 N N . ILE A 1 378 ? 17.548 -9.248 -25.261 1.00 55.28 378 ILE A N 1
ATOM 2917 C CA . ILE A 1 378 ? 17.879 -8.939 -23.867 1.00 55.28 378 ILE A CA 1
ATOM 2918 C C . ILE A 1 378 ? 17.885 -10.271 -23.121 1.00 55.28 378 ILE A C 1
ATOM 2920 O O . ILE A 1 378 ? 16.894 -10.731 -22.559 1.00 55.28 378 ILE A O 1
ATOM 2924 N N . GLY A 1 379 ? 19.015 -10.961 -23.221 1.00 59.88 379 GLY A N 1
ATOM 2925 C CA . GLY A 1 379 ? 19.374 -11.973 -22.258 1.00 59.88 379 GLY A CA 1
ATOM 2926 C C . GLY A 1 379 ? 19.546 -11.304 -20.903 1.00 59.88 379 GLY A C 1
ATOM 2927 O O . GLY A 1 379 ? 19.659 -10.084 -20.782 1.00 59.88 379 GLY A O 1
ATOM 2928 N N . THR A 1 380 ? 19.589 -12.114 -19.865 1.00 76.19 380 THR A N 1
ATOM 2929 C CA . THR A 1 380 ? 19.960 -11.616 -18.552 1.00 76.19 380 THR A CA 1
ATOM 2930 C C . THR A 1 380 ? 21.476 -11.591 -18.427 1.00 76.19 380 THR A C 1
ATOM 2932 O O . THR A 1 380 ? 22.130 -12.603 -18.715 1.00 76.19 380 THR A O 1
ATOM 2935 N N . SER A 1 381 ? 22.035 -10.483 -17.944 1.00 85.62 381 SER A N 1
ATOM 2936 C CA . SER A 1 381 ? 23.442 -10.440 -17.549 1.00 85.62 381 SER A CA 1
ATOM 2937 C C . SER A 1 381 ? 23.664 -11.441 -16.414 1.00 85.62 381 SER A C 1
ATOM 2939 O O . SER A 1 381 ? 23.133 -11.282 -15.317 1.00 85.62 381 SER A O 1
ATOM 2941 N N . GLN A 1 382 ? 24.425 -12.508 -16.674 1.00 87.62 382 GLN A N 1
ATOM 2942 C CA . GLN A 1 382 ? 24.635 -13.581 -15.691 1.00 87.62 382 GLN A CA 1
ATOM 2943 C C . GLN A 1 382 ? 25.340 -13.067 -14.434 1.00 87.62 382 GLN A C 1
ATOM 2945 O O . GLN A 1 382 ? 24.965 -13.443 -13.327 1.00 87.62 382 GLN A O 1
ATOM 2950 N N . ASN A 1 383 ? 26.305 -12.160 -14.599 1.00 90.56 383 ASN A N 1
ATOM 2951 C CA . ASN A 1 383 ? 26.991 -11.526 -13.476 1.00 90.56 383 ASN A CA 1
ATOM 2952 C C . ASN A 1 383 ? 26.030 -10.637 -12.674 1.00 90.56 383 ASN A C 1
ATOM 2954 O O . ASN A 1 383 ? 26.029 -10.702 -11.449 1.00 90.56 383 ASN A O 1
ATOM 2958 N N . ALA A 1 384 ? 25.174 -9.854 -13.345 1.00 92.94 384 ALA A N 1
ATOM 2959 C CA . ALA A 1 384 ? 24.183 -9.025 -12.657 1.00 92.94 384 ALA A CA 1
ATOM 2960 C C . ALA A 1 384 ? 23.147 -9.881 -11.919 1.00 92.94 384 ALA A C 1
ATOM 2962 O O . ALA A 1 384 ? 22.824 -9.585 -10.778 1.00 92.94 384 ALA A O 1
ATOM 2963 N N . ILE A 1 385 ? 22.684 -10.983 -12.518 1.00 92.81 385 ILE A N 1
ATOM 2964 C CA . ILE A 1 385 ? 21.790 -11.950 -11.866 1.00 92.81 385 ILE A CA 1
ATOM 2965 C C . ILE A 1 385 ? 22.449 -12.579 -10.636 1.00 92.81 385 ILE A C 1
ATOM 2967 O O . ILE A 1 385 ? 21.799 -12.705 -9.603 1.00 92.81 385 ILE A O 1
ATOM 2971 N N . GLN A 1 386 ? 23.722 -12.973 -10.725 1.00 94.62 386 GLN A N 1
ATOM 2972 C CA . GLN A 1 386 ? 24.461 -13.526 -9.587 1.00 94.62 386 GLN A CA 1
ATOM 2973 C C . GLN A 1 386 ? 24.592 -12.510 -8.453 1.00 94.62 386 GLN A C 1
ATOM 2975 O O . GLN A 1 386 ? 24.283 -12.846 -7.312 1.00 94.62 386 GLN A O 1
ATOM 2980 N N . ASN A 1 387 ? 24.965 -11.268 -8.773 1.00 96.31 387 ASN A N 1
ATOM 2981 C CA . ASN A 1 387 ? 25.014 -10.179 -7.800 1.00 96.31 387 ASN A CA 1
ATOM 2982 C C . ASN A 1 387 ? 23.634 -9.915 -7.189 1.00 96.31 387 ASN A C 1
ATOM 2984 O O . ASN A 1 387 ? 23.520 -9.848 -5.973 1.00 96.31 387 ASN A O 1
ATOM 2988 N N . ALA A 1 388 ? 22.585 -9.838 -8.012 1.00 96.25 388 ALA A N 1
ATOM 2989 C CA . ALA A 1 388 ? 21.218 -9.617 -7.558 1.00 96.25 388 ALA A CA 1
ATOM 2990 C C . ALA A 1 388 ? 20.763 -10.710 -6.585 1.00 96.25 388 ALA A C 1
ATOM 2992 O O . ALA A 1 388 ? 20.272 -10.390 -5.510 1.00 96.25 388 ALA A O 1
ATOM 2993 N N . MET A 1 389 ? 20.986 -11.988 -6.915 1.00 94.50 389 MET A N 1
ATOM 2994 C CA . MET A 1 389 ? 20.670 -13.099 -6.010 1.00 94.50 389 MET A CA 1
ATOM 2995 C C . MET A 1 389 ? 21.467 -13.000 -4.706 1.00 94.50 389 MET A C 1
ATOM 2997 O O . MET A 1 389 ? 20.884 -13.083 -3.633 1.00 94.50 389 MET A O 1
ATOM 3001 N N . GLN A 1 390 ? 22.779 -12.759 -4.789 1.00 96.06 390 GLN A N 1
ATOM 3002 C CA . GLN A 1 390 ? 23.627 -12.639 -3.604 1.00 96.06 390 GLN A CA 1
ATOM 3003 C C . GLN A 1 390 ? 23.187 -11.485 -2.692 1.00 96.06 390 GLN A C 1
ATOM 3005 O O . GLN A 1 390 ? 23.147 -11.653 -1.477 1.00 96.06 390 GLN A O 1
ATOM 3010 N N . TRP A 1 391 ? 22.890 -10.314 -3.256 1.00 97.38 391 TRP A N 1
ATOM 3011 C CA . TRP A 1 391 ? 22.465 -9.149 -2.485 1.00 97.38 391 TRP A CA 1
ATOM 3012 C C . TRP A 1 391 ? 21.081 -9.362 -1.878 1.00 97.38 391 TRP A C 1
ATOM 3014 O O . TRP A 1 391 ? 20.901 -9.092 -0.696 1.00 97.38 391 TRP A O 1
ATOM 3024 N N . MET A 1 392 ? 20.129 -9.914 -2.637 1.00 96.12 392 MET A N 1
ATOM 3025 C CA . MET A 1 392 ? 18.796 -10.242 -2.120 1.00 96.12 392 MET A CA 1
ATOM 3026 C C . MET A 1 392 ? 18.857 -11.263 -0.975 1.00 96.12 392 MET A C 1
ATOM 3028 O O . MET A 1 392 ? 18.158 -11.093 0.021 1.00 96.12 392 MET A O 1
ATOM 3032 N N . ASP A 1 393 ? 19.719 -12.280 -1.070 1.00 94.69 393 ASP A N 1
ATOM 3033 C CA . ASP A 1 393 ? 19.915 -13.277 -0.006 1.00 94.69 393 ASP A CA 1
ATOM 3034 C C . ASP A 1 393 ? 20.511 -12.671 1.279 1.00 94.69 393 ASP A C 1
ATOM 3036 O O . ASP A 1 393 ? 20.267 -13.176 2.375 1.00 94.69 393 ASP A O 1
ATOM 3040 N N . GLN A 1 394 ? 21.304 -11.602 1.155 1.00 94.44 394 GLN A N 1
ATOM 3041 C CA . GLN A 1 394 ? 21.935 -10.898 2.279 1.00 94.44 394 GLN A CA 1
ATOM 3042 C C . GLN A 1 394 ? 21.056 -9.793 2.869 1.00 94.44 394 GLN A C 1
ATOM 3044 O O . GLN A 1 394 ? 21.354 -9.310 3.961 1.00 94.44 394 GLN A O 1
ATOM 3049 N N . ALA A 1 395 ? 20.002 -9.395 2.157 1.00 97.06 395 ALA A N 1
ATOM 3050 C CA . ALA A 1 395 ? 19.154 -8.294 2.562 1.00 97.06 395 ALA A CA 1
ATOM 3051 C C . ALA A 1 395 ? 18.394 -8.619 3.854 1.00 97.06 395 ALA A C 1
ATOM 3053 O O . ALA A 1 395 ? 17.836 -9.709 3.991 1.00 97.06 395 ALA A O 1
ATOM 3054 N N . ASP A 1 396 ? 18.321 -7.649 4.763 1.00 96.81 396 ASP A N 1
ATOM 3055 C CA . ASP A 1 396 ? 17.422 -7.671 5.920 1.00 96.81 396 ASP A CA 1
ATOM 3056 C C . ASP A 1 396 ? 16.131 -6.872 5.670 1.00 96.81 396 ASP A C 1
ATOM 3058 O O . ASP A 1 396 ? 15.207 -6.943 6.476 1.00 96.81 396 ASP A O 1
ATOM 3062 N N . MET A 1 397 ? 16.037 -6.170 4.534 1.00 97.75 397 MET A N 1
ATOM 3063 C CA . MET A 1 397 ? 14.835 -5.501 4.035 1.00 97.75 397 MET A CA 1
ATOM 3064 C C . MET A 1 397 ? 14.916 -5.287 2.515 1.00 97.75 397 MET A C 1
ATOM 3066 O O . MET A 1 397 ? 15.977 -4.981 1.968 1.00 97.75 397 MET A O 1
ATOM 3070 N N . VAL A 1 398 ? 13.774 -5.393 1.827 1.00 98.19 398 VAL A N 1
ATOM 3071 C CA . VAL A 1 398 ? 13.673 -5.175 0.373 1.00 98.19 398 VAL A CA 1
ATOM 3072 C C . VAL A 1 398 ? 12.762 -3.988 0.055 1.00 98.19 398 VAL A C 1
ATOM 3074 O O . VAL A 1 398 ? 11.618 -3.927 0.507 1.00 98.19 398 VAL A O 1
ATOM 3077 N N . LEU A 1 399 ? 13.252 -3.061 -0.773 1.00 98.06 399 LEU A N 1
ATOM 3078 C CA . LEU A 1 399 ? 12.471 -1.960 -1.347 1.00 98.06 399 LEU A CA 1
ATOM 3079 C C . LEU A 1 399 ? 12.115 -2.269 -2.803 1.00 98.06 399 LEU A C 1
ATOM 3081 O O . LEU A 1 399 ? 12.996 -2.278 -3.652 1.00 98.06 399 LEU A O 1
ATOM 3085 N N . VAL A 1 400 ? 10.840 -2.467 -3.128 1.00 98.25 400 VAL A N 1
ATOM 3086 C CA . VAL A 1 400 ? 10.377 -2.640 -4.515 1.00 98.25 400 VAL A CA 1
ATOM 3087 C C . VAL A 1 400 ? 9.780 -1.330 -5.023 1.00 98.25 400 VAL A C 1
ATOM 3089 O O . VAL A 1 400 ? 8.785 -0.852 -4.484 1.00 98.25 400 VAL A O 1
ATOM 3092 N N . ILE A 1 401 ? 10.372 -0.731 -6.058 1.00 98.19 401 ILE A N 1
ATOM 3093 C CA . ILE A 1 401 ? 10.029 0.623 -6.515 1.00 98.19 401 ILE A CA 1
ATOM 3094 C C . ILE A 1 401 ? 9.743 0.619 -8.015 1.00 98.19 401 ILE A C 1
ATOM 3096 O O . ILE A 1 401 ? 10.632 0.377 -8.833 1.00 98.19 401 ILE A O 1
ATOM 3100 N N . GLY A 1 402 ? 8.500 0.921 -8.397 1.00 95.25 402 GLY A N 1
ATOM 3101 C CA . GLY A 1 402 ? 8.124 1.055 -9.808 1.00 95.25 402 GLY A CA 1
ATOM 3102 C C . GLY A 1 402 ? 8.323 -0.216 -10.646 1.00 95.25 402 GLY A C 1
ATOM 3103 O O . GLY A 1 402 ? 8.534 -0.117 -11.855 1.00 95.25 402 GLY A O 1
ATOM 3104 N N . SER A 1 403 ? 8.322 -1.396 -10.017 1.00 92.69 403 SER A N 1
ATOM 3105 C CA . SER A 1 403 ? 8.500 -2.687 -10.687 1.00 92.69 403 SER A CA 1
ATOM 3106 C C . SER A 1 403 ? 7.161 -3.384 -10.900 1.00 92.69 403 SER A C 1
ATOM 3108 O O . SER A 1 403 ? 6.344 -3.462 -9.988 1.00 92.69 403 SER A O 1
ATOM 3110 N N . ASN A 1 404 ? 6.974 -3.941 -12.097 1.00 83.81 404 ASN A N 1
ATOM 3111 C CA . ASN A 1 404 ? 5.795 -4.725 -12.471 1.00 83.81 404 ASN A CA 1
ATOM 3112 C C . ASN A 1 404 ? 6.007 -6.243 -12.322 1.00 83.81 404 ASN A C 1
ATOM 3114 O O . ASN A 1 404 ? 5.164 -7.007 -12.783 1.00 83.81 404 ASN A O 1
ATOM 3118 N N . GLY A 1 405 ? 7.121 -6.686 -11.724 1.00 83.06 405 GLY A N 1
ATOM 3119 C CA . GLY A 1 405 ? 7.337 -8.113 -11.443 1.00 83.06 405 GLY A CA 1
ATOM 3120 C C . GLY A 1 405 ? 8.123 -8.904 -12.489 1.00 83.06 405 GLY A C 1
ATOM 3121 O O . GLY A 1 405 ? 8.216 -10.122 -12.435 1.00 83.06 405 GLY A O 1
ATOM 3122 N N . TYR A 1 406 ? 8.748 -8.236 -13.462 1.00 81.25 406 TYR A N 1
ATOM 3123 C CA . TYR A 1 406 ? 9.594 -8.938 -14.439 1.00 81.25 406 TYR A CA 1
ATOM 3124 C C . TYR A 1 406 ? 10.807 -9.641 -13.814 1.00 81.25 406 TYR A C 1
ATOM 3126 O O . TYR A 1 406 ? 11.342 -10.593 -14.385 1.00 81.25 406 TYR A O 1
ATOM 3134 N N . TYR A 1 407 ? 11.236 -9.154 -12.653 1.00 84.38 407 TYR A N 1
ATOM 3135 C CA . TYR A 1 407 ? 12.125 -9.854 -11.746 1.00 84.38 407 TYR A CA 1
ATOM 3136 C C . TYR A 1 407 ? 11.411 -9.959 -10.400 1.00 84.38 407 TYR A C 1
ATOM 3138 O O . TYR A 1 407 ? 11.159 -8.942 -9.762 1.00 84.38 407 TYR A O 1
ATOM 3146 N N . ASP A 1 408 ? 11.075 -11.177 -9.994 1.00 83.56 408 ASP A N 1
ATOM 3147 C CA . ASP A 1 408 ? 10.223 -11.489 -8.839 1.00 83.56 408 ASP A CA 1
ATOM 3148 C C . ASP A 1 408 ? 10.994 -12.165 -7.693 1.00 83.56 408 ASP A C 1
ATOM 3150 O O . ASP A 1 408 ? 10.455 -12.408 -6.612 1.00 83.56 408 ASP A O 1
ATOM 3154 N N . ARG A 1 409 ? 12.284 -12.458 -7.907 1.00 87.56 409 ARG A N 1
ATOM 3155 C CA . ARG A 1 409 ? 13.155 -13.110 -6.924 1.00 87.56 409 ARG A CA 1
ATOM 3156 C C . ARG A 1 409 ? 13.582 -12.134 -5.836 1.00 87.56 409 ARG A C 1
ATOM 3158 O O . ARG A 1 409 ? 14.670 -11.568 -5.875 1.00 87.56 409 ARG A O 1
ATOM 3165 N N . VAL A 1 410 ? 12.710 -11.976 -4.852 1.00 88.62 410 VAL A N 1
ATOM 3166 C CA . VAL A 1 410 ? 12.938 -11.205 -3.629 1.00 88.62 410 VAL A CA 1
ATOM 3167 C C . VAL A 1 410 ? 13.034 -12.136 -2.421 1.00 88.62 410 VAL A C 1
ATOM 3169 O O . VAL A 1 410 ? 12.444 -13.220 -2.405 1.00 88.62 410 VAL A O 1
ATOM 3172 N N . ASN A 1 411 ? 13.770 -11.724 -1.389 1.00 86.94 411 ASN A N 1
ATOM 3173 C CA . ASN A 1 411 ? 13.805 -12.456 -0.129 1.00 86.94 411 ASN A CA 1
ATOM 3174 C C . ASN A 1 411 ? 12.463 -12.287 0.603 1.00 86.94 411 ASN A C 1
ATOM 3176 O O . ASN A 1 411 ? 12.153 -11.227 1.135 1.00 86.94 411 ASN A O 1
ATOM 3180 N N . THR A 1 412 ? 11.651 -13.343 0.616 1.00 82.94 412 THR A N 1
ATOM 3181 C CA . THR A 1 412 ? 10.295 -13.330 1.199 1.00 82.94 412 THR A CA 1
ATOM 3182 C C . THR A 1 412 ? 10.275 -13.476 2.721 1.00 82.94 412 THR A C 1
ATOM 3184 O O . THR A 1 412 ? 9.206 -13.443 3.324 1.00 82.94 412 THR A O 1
ATOM 3187 N N . GLN A 1 413 ? 11.435 -13.681 3.352 1.00 90.06 413 GLN A N 1
ATOM 3188 C CA . GLN A 1 413 ? 11.554 -13.852 4.804 1.00 90.06 413 GLN A CA 1
ATOM 3189 C C . GLN A 1 413 ? 11.836 -12.537 5.540 1.00 90.06 413 GLN A C 1
ATOM 3191 O O . GLN A 1 413 ? 11.889 -12.528 6.769 1.00 90.06 413 GLN A O 1
ATOM 3196 N N . VAL A 1 414 ? 12.023 -11.440 4.805 1.00 95.38 414 VAL A N 1
ATOM 3197 C CA . VAL A 1 414 ? 12.345 -10.120 5.351 1.00 95.38 414 VAL A CA 1
ATOM 3198 C C . VAL A 1 414 ? 11.267 -9.102 4.984 1.00 95.38 414 VAL A C 1
ATOM 3200 O O . VAL A 1 414 ? 10.508 -9.336 4.039 1.00 95.38 414 VAL A O 1
ATOM 3203 N N . PRO A 1 415 ? 11.157 -7.976 5.713 1.00 96.94 415 PRO A N 1
ATOM 3204 C CA . PRO A 1 415 ? 10.198 -6.938 5.376 1.00 96.94 415 PRO A CA 1
ATOM 3205 C C . PRO A 1 415 ? 10.370 -6.454 3.936 1.00 96.94 415 PRO A C 1
ATOM 3207 O O . PRO A 1 415 ? 11.458 -6.058 3.513 1.00 96.94 415 PRO A O 1
ATOM 3210 N N . LEU A 1 416 ? 9.265 -6.462 3.196 1.00 97.25 416 LEU A N 1
ATOM 3211 C CA . LEU A 1 416 ? 9.193 -5.935 1.839 1.00 97.25 416 LEU A CA 1
ATOM 3212 C C . LEU A 1 416 ? 8.336 -4.675 1.848 1.00 97.25 416 LEU A C 1
ATOM 3214 O O . LEU A 1 416 ? 7.182 -4.707 2.277 1.00 97.25 416 LEU A O 1
ATOM 3218 N N . VAL A 1 417 ? 8.879 -3.567 1.357 1.00 97.69 417 VAL A N 1
ATOM 3219 C CA . VAL A 1 417 ? 8.109 -2.340 1.137 1.00 97.69 417 VAL A CA 1
ATOM 3220 C C . VAL A 1 417 ? 7.977 -2.112 -0.350 1.00 97.69 417 VAL A C 1
ATOM 3222 O O . VAL A 1 417 ? 8.971 -2.087 -1.071 1.00 97.69 417 VAL A O 1
ATOM 3225 N N . GLN A 1 418 ? 6.747 -1.921 -0.805 1.00 97.38 418 GLN A N 1
ATOM 3226 C CA . GLN A 1 418 ? 6.460 -1.602 -2.189 1.00 97.38 418 GLN A CA 1
ATOM 3227 C C . GLN A 1 418 ? 6.040 -0.140 -2.334 1.00 97.38 418 GLN A C 1
ATOM 3229 O O . GLN A 1 418 ? 5.176 0.344 -1.606 1.00 97.38 418 GLN A O 1
ATOM 3234 N N . ILE A 1 419 ? 6.604 0.531 -3.338 1.00 97.88 419 ILE A N 1
ATOM 3235 C CA . ILE A 1 419 ? 6.214 1.864 -3.790 1.00 97.88 419 ILE A CA 1
ATOM 3236 C C . ILE A 1 419 ? 5.811 1.760 -5.260 1.00 97.88 419 ILE A C 1
ATOM 3238 O O . ILE A 1 419 ? 6.664 1.696 -6.151 1.00 97.88 419 ILE A O 1
ATOM 3242 N N . ASN A 1 420 ? 4.504 1.713 -5.515 1.00 95.38 420 ASN A N 1
ATOM 3243 C CA . ASN A 1 420 ? 3.972 1.659 -6.872 1.00 95.38 420 ASN A CA 1
ATOM 3244 C C . ASN A 1 420 ? 2.548 2.237 -6.937 1.00 95.38 420 ASN A C 1
ATOM 3246 O O . ASN A 1 420 ? 1.712 1.827 -6.133 1.00 95.38 420 ASN A O 1
ATOM 3250 N N . PRO A 1 421 ? 2.217 3.125 -7.900 1.00 88.31 421 PRO A N 1
ATOM 3251 C CA . PRO A 1 421 ? 0.878 3.718 -7.990 1.00 88.31 421 PRO A CA 1
ATOM 3252 C C . PRO A 1 421 ? -0.250 2.692 -8.151 1.00 88.31 421 PRO A C 1
ATOM 3254 O O . PRO A 1 421 ? -1.347 2.895 -7.639 1.00 88.31 421 PRO A O 1
ATOM 3257 N N . ALA A 1 422 ? 0.017 1.599 -8.868 1.00 86.62 422 ALA A N 1
ATOM 3258 C CA . ALA A 1 422 ? -0.925 0.508 -9.084 1.00 86.62 422 ALA A CA 1
ATOM 3259 C C . ALA A 1 422 ? -0.529 -0.729 -8.267 1.00 86.62 422 ALA A C 1
ATOM 3261 O O . ALA A 1 422 ? 0.644 -0.923 -7.950 1.00 86.62 422 ALA A O 1
ATOM 3262 N N . ALA A 1 423 ? -1.503 -1.587 -7.973 1.00 84.88 423 ALA A N 1
ATOM 3263 C CA . ALA A 1 423 ? -1.233 -2.901 -7.403 1.00 84.88 423 ALA A CA 1
ATOM 3264 C C . ALA A 1 423 ? -0.412 -3.769 -8.374 1.00 84.88 423 ALA A C 1
ATOM 3266 O O . ALA A 1 423 ? -0.599 -3.709 -9.593 1.00 84.88 423 ALA A O 1
ATOM 3267 N N . THR A 1 424 ? 0.466 -4.598 -7.826 1.00 86.31 424 THR A N 1
ATOM 3268 C CA . THR A 1 424 ? 1.331 -5.548 -8.529 1.00 86.31 424 THR A CA 1
ATOM 3269 C C . THR A 1 424 ? 1.265 -6.925 -7.852 1.00 86.31 424 THR A C 1
ATOM 3271 O O . THR A 1 424 ? 0.489 -7.162 -6.923 1.00 86.31 424 THR A O 1
ATOM 3274 N N . GLU A 1 425 ? 2.088 -7.870 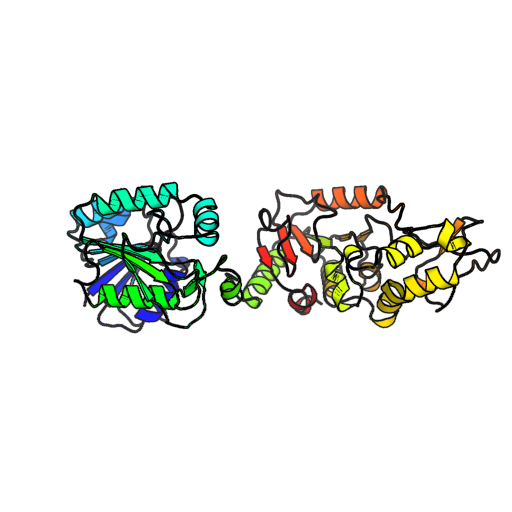-8.304 1.00 85.81 425 GLU A N 1
ATOM 3275 C CA . GLU A 1 425 ? 2.251 -9.160 -7.628 1.00 85.81 425 GLU A CA 1
ATOM 3276 C C . GLU A 1 425 ? 2.893 -9.059 -6.232 1.00 85.81 425 GLU A C 1
ATOM 3278 O O . GLU A 1 425 ? 2.680 -9.945 -5.400 1.00 85.81 425 GLU A O 1
ATOM 3283 N N . PHE A 1 426 ? 3.617 -7.972 -5.935 1.00 87.75 426 PHE A N 1
ATOM 3284 C CA . PHE A 1 426 ? 4.262 -7.769 -4.637 1.00 87.75 426 PHE A CA 1
ATOM 3285 C C . PHE A 1 426 ? 3.273 -7.361 -3.535 1.00 87.75 426 PHE A C 1
ATOM 3287 O O . PHE A 1 426 ? 3.590 -7.522 -2.357 1.00 87.75 426 PHE A O 1
ATOM 3294 N N . ASP A 1 427 ? 2.056 -6.918 -3.878 1.00 87.69 427 ASP A N 1
ATOM 3295 C CA . ASP A 1 427 ? 1.071 -6.414 -2.911 1.00 87.69 427 ASP A CA 1
ATOM 3296 C C . ASP A 1 427 ? 0.780 -7.396 -1.776 1.00 87.69 427 ASP A C 1
ATOM 3298 O O . ASP A 1 427 ? 0.660 -6.992 -0.621 1.00 87.69 427 ASP A O 1
ATOM 3302 N N . ARG A 1 428 ? 0.678 -8.694 -2.089 1.00 85.19 428 ARG A N 1
ATOM 3303 C CA . ARG A 1 428 ? 0.326 -9.725 -1.097 1.00 85.19 428 ARG A CA 1
ATOM 3304 C C . ARG A 1 428 ? 1.457 -10.044 -0.123 1.00 85.19 428 ARG A C 1
ATOM 3306 O O . ARG A 1 428 ? 1.183 -10.590 0.941 1.00 85.19 428 ARG A O 1
ATOM 3313 N N . GLN A 1 429 ? 2.699 -9.768 -0.510 1.00 86.50 429 GLN A N 1
ATOM 3314 C CA . GLN A 1 429 ? 3.895 -10.070 0.280 1.00 86.50 429 GLN A CA 1
ATOM 3315 C C . GLN A 1 429 ? 4.492 -8.832 0.955 1.00 86.50 429 GLN A C 1
ATOM 3317 O O . GLN A 1 429 ? 5.298 -8.965 1.872 1.00 86.50 429 GLN A O 1
ATOM 3322 N N . ALA A 1 430 ? 4.091 -7.630 0.538 1.00 90.94 430 ALA A N 1
ATOM 3323 C CA . ALA A 1 430 ? 4.583 -6.397 1.121 1.00 90.94 430 ALA A CA 1
ATOM 3324 C C . ALA A 1 430 ? 4.109 -6.222 2.571 1.00 90.94 430 ALA A C 1
ATOM 3326 O O . ALA A 1 430 ? 2.920 -6.259 2.884 1.00 90.94 430 ALA A O 1
ATOM 3327 N N . THR A 1 431 ? 5.068 -5.957 3.453 1.00 93.94 431 THR A N 1
ATOM 3328 C CA . THR A 1 431 ? 4.834 -5.466 4.814 1.00 93.94 431 THR A CA 1
ATOM 3329 C C . THR A 1 431 ? 4.226 -4.061 4.795 1.00 93.94 431 THR A C 1
ATOM 3331 O O . THR A 1 431 ? 3.399 -3.738 5.645 1.00 93.94 431 THR A O 1
ATOM 3334 N N . LEU A 1 432 ? 4.598 -3.238 3.807 1.00 93.38 432 LEU A N 1
ATOM 3335 C CA . LEU A 1 432 ? 4.026 -1.912 3.570 1.00 93.38 432 LEU A CA 1
ATOM 3336 C C . LEU A 1 432 ? 3.830 -1.686 2.064 1.00 93.38 432 LEU A C 1
ATOM 3338 O O . LEU A 1 432 ? 4.790 -1.733 1.300 1.00 93.38 432 LEU A O 1
ATOM 3342 N N . ASN A 1 433 ? 2.592 -1.405 1.650 1.00 94.00 433 ASN A N 1
ATOM 3343 C CA . ASN A 1 433 ? 2.254 -0.989 0.286 1.00 94.00 433 ASN A CA 1
ATOM 3344 C C . ASN A 1 433 ? 1.973 0.514 0.252 1.00 94.00 433 ASN A C 1
ATOM 3346 O O . ASN A 1 433 ? 1.036 0.982 0.901 1.00 94.00 433 ASN A O 1
ATOM 3350 N N . ILE A 1 434 ? 2.756 1.263 -0.522 1.00 94.06 434 ILE A N 1
ATOM 3351 C CA . ILE A 1 434 ? 2.573 2.697 -0.748 1.00 94.06 434 ILE A CA 1
ATOM 3352 C C . ILE A 1 434 ? 2.111 2.910 -2.189 1.00 94.06 434 ILE A C 1
ATOM 3354 O O . ILE A 1 434 ? 2.904 2.859 -3.133 1.00 94.06 434 ILE A O 1
ATOM 3358 N N . HIS A 1 435 ? 0.811 3.165 -2.352 1.00 91.44 435 HIS A N 1
ATOM 3359 C CA . HIS A 1 435 ? 0.193 3.421 -3.652 1.00 91.44 435 HIS A CA 1
ATOM 3360 C C . HIS A 1 435 ? 0.352 4.881 -4.082 1.00 91.44 435 HIS A C 1
ATOM 3362 O O . HIS A 1 435 ? -0.605 5.653 -4.090 1.00 91.44 435 HIS A O 1
ATOM 3368 N N . ALA A 1 436 ? 1.586 5.264 -4.405 1.00 91.81 436 ALA A N 1
ATOM 3369 C CA . ALA A 1 436 ? 1.944 6.593 -4.889 1.00 91.81 436 ALA A CA 1
ATOM 3370 C C . ALA A 1 436 ? 3.144 6.521 -5.847 1.00 91.81 436 ALA A C 1
ATOM 3372 O O . ALA A 1 436 ? 3.746 5.462 -6.043 1.00 91.81 436 ALA A O 1
ATOM 3373 N N . THR A 1 437 ? 3.490 7.647 -6.475 1.00 94.19 437 THR A N 1
ATOM 3374 C CA . THR A 1 437 ? 4.655 7.699 -7.374 1.00 94.19 437 THR A CA 1
ATOM 3375 C C . THR A 1 437 ? 5.968 7.637 -6.589 1.00 94.19 437 THR A C 1
ATOM 3377 O O . THR A 1 437 ? 6.056 8.150 -5.474 1.00 94.19 437 THR A O 1
ATOM 3380 N N . ALA A 1 438 ? 7.009 7.039 -7.180 1.00 97.06 438 ALA A N 1
ATOM 3381 C CA . ALA A 1 438 ? 8.313 6.898 -6.528 1.00 97.06 438 ALA A CA 1
ATOM 3382 C C . ALA A 1 438 ? 8.895 8.253 -6.085 1.00 97.06 438 ALA A C 1
ATOM 3384 O O . ALA A 1 438 ? 9.343 8.389 -4.949 1.00 97.06 438 ALA A O 1
ATOM 3385 N N . ASP A 1 439 ? 8.819 9.270 -6.947 1.00 96.94 439 ASP A N 1
ATOM 3386 C CA . ASP A 1 439 ? 9.301 10.621 -6.642 1.00 96.94 439 ASP A CA 1
ATOM 3387 C C . ASP A 1 439 ? 8.532 11.275 -5.489 1.00 96.94 439 ASP A C 1
ATOM 3389 O O . ASP A 1 439 ? 9.130 11.938 -4.644 1.00 96.94 439 ASP A O 1
ATOM 3393 N N . GLU A 1 440 ? 7.212 11.086 -5.416 1.00 94.81 440 GLU A N 1
ATOM 3394 C CA . GLU A 1 440 ? 6.393 11.672 -4.354 1.00 94.81 440 GLU A CA 1
ATOM 3395 C C . GLU A 1 440 ? 6.754 11.118 -2.972 1.00 94.81 440 GLU A C 1
ATOM 3397 O O . GLU A 1 440 ? 6.809 11.883 -2.003 1.00 94.81 440 GLU A O 1
ATOM 3402 N N . VAL A 1 441 ? 7.030 9.814 -2.900 1.00 96.75 441 VAL A N 1
ATOM 3403 C CA . VAL A 1 441 ? 7.402 9.112 -1.665 1.00 96.75 441 VAL A CA 1
ATOM 3404 C C . VAL A 1 441 ? 8.848 9.409 -1.277 1.00 96.75 441 VAL A C 1
ATOM 3406 O O . VAL A 1 441 ? 9.133 9.694 -0.114 1.00 96.75 441 VAL A O 1
ATOM 3409 N N . LEU A 1 442 ? 9.767 9.371 -2.246 1.00 97.31 442 LEU A N 1
ATOM 3410 C CA . LEU A 1 442 ? 11.205 9.404 -1.981 1.00 97.31 442 LEU A CA 1
ATOM 3411 C C . LEU A 1 442 ? 11.814 10.812 -1.949 1.00 97.31 442 LEU A C 1
ATOM 3413 O O . LEU A 1 442 ? 12.968 10.957 -1.558 1.00 97.31 442 LEU A O 1
ATOM 3417 N N . LYS A 1 443 ? 11.055 11.870 -2.264 1.00 94.19 443 LYS A N 1
ATOM 3418 C CA . LYS A 1 443 ? 11.553 13.263 -2.225 1.00 94.19 443 LYS A CA 1
ATOM 3419 C C . LYS A 1 443 ? 12.184 13.697 -0.903 1.00 94.19 443 LYS A C 1
ATOM 3421 O O . LYS A 1 443 ? 13.042 14.568 -0.913 1.00 94.19 443 LYS A O 1
ATOM 3426 N N . ASN A 1 444 ? 11.770 13.108 0.219 1.00 86.44 444 ASN A N 1
ATOM 3427 C CA . ASN A 1 444 ? 12.312 13.439 1.541 1.00 86.44 444 ASN A CA 1
ATOM 3428 C C . ASN A 1 444 ? 13.635 12.713 1.851 1.00 86.44 444 ASN A C 1
ATOM 3430 O O . ASN A 1 444 ? 14.242 12.981 2.884 1.00 86.44 444 ASN A O 1
ATOM 3434 N N . PHE A 1 445 ? 14.064 11.803 0.975 1.00 91.19 445 PHE A N 1
ATOM 3435 C CA . PHE A 1 445 ? 15.288 11.012 1.099 1.00 91.19 445 PHE A CA 1
ATOM 3436 C C . PHE A 1 445 ? 16.374 11.442 0.091 1.00 91.19 445 PHE A C 1
ATOM 3438 O O . PHE A 1 445 ? 17.481 10.908 0.143 1.00 91.19 445 PHE A O 1
ATOM 3445 N N . ALA A 1 446 ? 16.054 12.372 -0.822 1.00 75.06 446 ALA A N 1
ATOM 3446 C CA . ALA A 1 446 ? 16.921 12.860 -1.902 1.00 75.06 446 ALA A CA 1
ATOM 3447 C C . ALA A 1 446 ? 17.957 13.906 -1.466 1.00 75.06 446 ALA A C 1
ATOM 3449 O O . ALA A 1 446 ? 17.664 14.712 -0.551 1.00 75.06 446 ALA A O 1
#

Mean predicted aligned error: 14.85 Å

Organism: NCBI:txid1423727

Sequence (446 aa):
MTNVILIGANGATMRVLTDQLKDNFDVHLTLFLRNASRIDTRNIKAPVSIFEGDATSQTDLDDTFVDQDIVVVGLGGPLASFVEPIVSAMHKNHVSRLIFILGLGIYDEVPGKFGEWNASFGLTDFKEAARLIETSDINYTILRPAWMSNRPEINYETTVKGETFRGTVITRASIADYIIKLINQPDLANRGSIGLSEPGTDGDSPYPFMQEGMNMHTLNEQINQLTELINSHHHIVALTGAGISTSAGINDLMHTSHATSALISSKANLKARPEEFYQAMHKNFLGPIFQNGPTIAHKALAKLEQTGHLDAVVTTNVDYLHELAGNNKVADIWYSFNDNHCIENGHQYDINTLNQGGVPYCPVDGSLISPGPTYHHIGTSQNAIQNAMQWMDQADMVLVIGSNGYYDRVNTQVPLVQINPAATEFDRQATLNIHATADEVLKNFA